Protein AF-A0A7W1JKU3-F1 (afdb_monomer_lite)

pLDDT: mean 85.31, std 20.51, range [23.66, 98.81]

Sequence (416 aa):
MKSLLQHDGRWLAPWDHAAAWPRPGAVATVTSALAQPTRNEGFGFSPPAGGHPLAEPALSAALKQRAEEIAAAFTLIEPALRRLAPHQFDDGFPERAHRELANSLGVDIPAAELESSWSTPLDLGRIHARCVLDTFRNLVGREFDRNLLALVDEGESTEALIRRFGFHAVDITACADGRLGGAVDFILRVPPAVVVWHDSYAGAMFDVEDALHRWEAVELRRWREGRPNDASEPTRYLKIGLYHFSSVDPRHQGCAAHGSDEVRAATALLARLREFGGAVESTHCCGAGVDTLLVGVDTDTDAIRVHVPDAAGGVDVHRFISSATLYEQTASLEREAAKEFIRHAVADCAGVDAADAPTEGMRWLCGYLLKNNIGQVDAVRGWNGGGYADSGHTEQLVVAGDAIDDVQLRNLVFQA

Radius of gyration: 25.58 Å; chains: 1; bounding box: 84×53×69 Å

Foldseek 3Di:
DDDDDDDPDDDDDDDDDDDDDDDDDDDDDDDDDDDDPPDPDDPQDFAPDPFFQLAQVVLLVLVVVLQCVLVVLLVQLVVLLVVLQVCLAPPPSLVVNQCSLCVRRVQHDHSVLSHADPVGTHPSVVVSVSSLVVSVVVLLVVQSPPVSLVSLCPPDDPVRLCLQLLAQAEAEEEALFLLCLCVCVQQQVDRVSRYPYYAYYQLSLDDLVVVLVSQVVQLVCLPPPCPPHHNPRRGFHEYEYEAEAAPVCQQPLGRVSQNSDRLSSQVSRLVSQVVNQVVQPVVDDDPGGHAYWYKYAHSQQSKIWTQAAAPVSDGDPPQTDILVVLLVVRRPPNNVVSLVVLLVVSCVSNVHDSPPPVCRSSSVSNSSRSSSNSNSSSSCCVVPVGTDPDSHAQESEEAEDGDSSSRRDRNDYSYD

Secondary structure (DSSP, 8-state):
------TT--PPP--------------------------------PPPTT--TT--HHHHHHHHHHHHHHHHHHHTHHHHHHHHGGGTTSTTHHHHHHHHHHHHH-----GGGG--BTTB---HHHHHHHHHHHHHHHHHTT-THHHHHHHH--S--HHHHHHHHTEEEEEEEEES-GGGTTIIIIII---TTTEEEEEEEGGG---HHHHHHHHHHHHHHHHHH--SS-TTSS-EEEEEEEEEE-SS-TTTSS-GGGTT-HHHHHHHHHHHHHHHHHHHHHHS-TT---EEEEEEEETTT--EEEE---TTS---TT--EEHHHHHHHHTTS-HHHHHHHHHHHHHHHHTS-TT-GGGHHHHHHHHHHHHHHHHHHHHHHHHHSSS-S--S---SEEE-SS--GGG--TTTEEE-

Structure (mmCIF, N/CA/C/O backbone):
data_AF-A0A7W1JKU3-F1
#
_entry.id   AF-A0A7W1JKU3-F1
#
loop_
_atom_site.group_PDB
_atom_site.id
_atom_site.type_symbol
_atom_site.label_atom_id
_atom_site.label_alt_id
_atom_site.label_comp_id
_atom_site.label_asym_id
_atom_site.label_entity_id
_atom_site.label_seq_id
_atom_site.pdb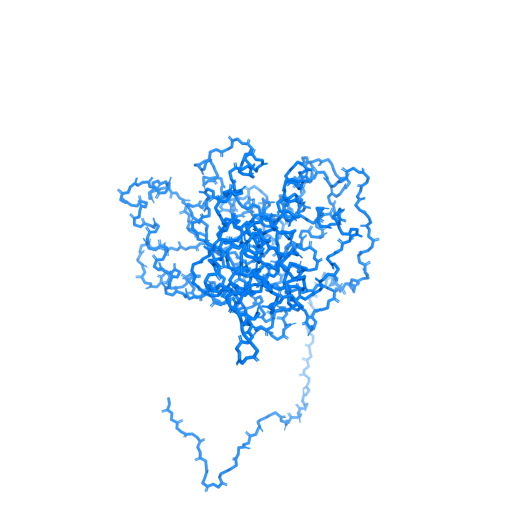x_PDB_ins_code
_atom_site.Cartn_x
_atom_site.Cartn_y
_atom_site.Cartn_z
_atom_site.occupancy
_atom_site.B_iso_or_equiv
_atom_site.auth_seq_id
_atom_site.auth_comp_id
_atom_site.auth_asym_id
_atom_site.auth_atom_id
_atom_site.pdbx_PDB_model_num
ATOM 1 N N . MET A 1 1 ? 27.014 -23.425 16.936 1.00 42.75 1 MET A N 1
ATOM 2 C CA . MET A 1 1 ? 26.944 -23.285 18.408 1.00 42.75 1 MET A CA 1
ATOM 3 C C . MET A 1 1 ? 28.133 -23.978 19.070 1.00 42.75 1 MET A C 1
ATOM 5 O O . MET A 1 1 ? 28.112 -25.187 19.256 1.00 42.75 1 MET A O 1
ATOM 9 N N . LYS A 1 2 ? 29.184 -23.219 19.399 1.00 28.06 2 LYS A N 1
ATOM 10 C CA . LYS A 1 2 ? 30.212 -23.594 20.381 1.00 28.06 2 LYS A CA 1
ATOM 11 C C . LYS A 1 2 ? 30.496 -22.361 21.240 1.00 28.06 2 LYS A C 1
ATOM 13 O O . LYS A 1 2 ? 30.638 -21.263 20.718 1.00 28.06 2 LYS A O 1
ATOM 18 N N . SER A 1 3 ? 30.465 -22.597 22.544 1.00 29.94 3 SER A N 1
ATOM 19 C CA . SER A 1 3 ? 30.505 -21.662 23.666 1.00 29.94 3 SER A CA 1
ATOM 20 C C . SER A 1 3 ? 31.773 -20.799 23.709 1.00 29.94 3 SER A C 1
ATOM 22 O O . SER A 1 3 ? 32.875 -21.336 23.622 1.00 29.94 3 SER A O 1
ATOM 24 N N . LEU A 1 4 ? 31.614 -19.488 23.920 1.00 36.78 4 LEU A N 1
ATOM 25 C CA . LEU A 1 4 ? 32.662 -18.565 24.371 1.00 36.78 4 LEU A CA 1
ATOM 26 C C . LEU A 1 4 ? 32.230 -17.992 25.728 1.00 36.78 4 LEU A C 1
ATOM 28 O O . LEU A 1 4 ? 31.541 -16.981 25.798 1.00 36.78 4 LEU A O 1
ATOM 32 N N . LEU A 1 5 ? 32.615 -18.676 26.803 1.00 30.11 5 LEU A N 1
ATOM 33 C CA . LEU A 1 5 ? 32.480 -18.219 28.187 1.00 30.11 5 LEU A CA 1
ATOM 34 C C . LEU A 1 5 ? 33.830 -18.471 28.868 1.00 30.11 5 LEU A C 1
ATOM 36 O O . LEU A 1 5 ? 34.309 -19.606 28.862 1.00 30.11 5 LEU A O 1
ATOM 40 N N . GLN A 1 6 ? 34.460 -17.423 29.403 1.00 45.59 6 GLN A N 1
ATOM 41 C CA . GLN A 1 6 ? 35.640 -17.542 30.265 1.00 45.59 6 GLN A CA 1
ATOM 42 C C . GLN A 1 6 ? 35.229 -17.540 31.746 1.00 45.59 6 GLN A C 1
ATOM 44 O O . GLN A 1 6 ? 34.143 -17.092 32.115 1.00 45.59 6 GLN A O 1
ATOM 49 N N . HIS A 1 7 ? 36.096 -18.124 32.574 1.00 45.16 7 HIS A N 1
ATOM 50 C CA . HIS A 1 7 ? 35.812 -18.672 33.905 1.00 45.16 7 HIS A CA 1
ATOM 51 C C . HIS A 1 7 ? 35.563 -17.662 35.046 1.00 45.16 7 HIS A C 1
ATOM 53 O O . HIS A 1 7 ? 35.456 -18.080 36.197 1.00 45.16 7 HIS A O 1
ATOM 59 N N . ASP A 1 8 ? 35.424 -16.368 34.769 1.00 51.44 8 ASP A N 1
ATOM 60 C CA . ASP A 1 8 ? 35.259 -15.310 35.779 1.00 51.44 8 ASP A CA 1
ATOM 61 C C . ASP A 1 8 ? 34.068 -14.356 35.532 1.00 51.44 8 ASP A C 1
ATOM 63 O O . ASP A 1 8 ? 33.889 -13.377 36.257 1.00 51.44 8 ASP A O 1
ATOM 67 N N . GLY A 1 9 ? 33.180 -14.678 34.584 1.00 40.03 9 GLY A N 1
ATOM 68 C CA . GLY A 1 9 ? 31.811 -14.142 34.562 1.00 40.03 9 GLY A CA 1
ATOM 69 C C . GLY A 1 9 ? 31.646 -12.665 34.173 1.00 40.03 9 GLY A C 1
ATOM 70 O O . GLY A 1 9 ? 30.654 -12.052 34.570 1.00 40.03 9 GLY A O 1
ATOM 71 N N . ARG A 1 10 ? 32.556 -12.075 33.385 1.00 35.62 10 ARG A N 1
ATOM 72 C CA . ARG A 1 10 ? 32.384 -10.722 32.813 1.00 35.62 10 ARG A CA 1
ATOM 73 C C . ARG A 1 10 ? 32.382 -10.730 31.280 1.00 35.62 10 ARG A C 1
ATOM 75 O O . ARG A 1 10 ? 33.205 -11.390 30.655 1.00 35.62 10 ARG A O 1
ATOM 82 N N . TRP A 1 11 ? 31.464 -9.965 30.684 1.00 31.09 11 TRP A N 1
ATOM 83 C CA . TRP A 1 11 ? 31.343 -9.750 29.236 1.00 31.09 11 TRP A CA 1
ATOM 84 C C . TRP A 1 11 ? 32.224 -8.570 28.787 1.00 31.09 11 TRP A C 1
ATOM 86 O O . TRP A 1 11 ? 32.162 -7.501 29.392 1.00 31.09 11 TRP A O 1
ATOM 96 N N . LEU A 1 12 ? 33.022 -8.744 27.726 1.00 30.25 12 LEU A N 1
ATOM 97 C CA . LEU A 1 12 ? 33.778 -7.667 27.067 1.00 30.25 12 LEU A CA 1
ATOM 98 C C . LEU A 1 12 ? 32.982 -7.128 25.870 1.00 30.25 12 LEU A C 1
ATOM 100 O O . LEU A 1 12 ? 32.670 -7.875 24.944 1.00 30.25 12 LEU A O 1
ATOM 104 N N . ALA A 1 13 ? 32.680 -5.829 25.886 1.00 33.25 13 ALA A N 1
ATOM 105 C CA . ALA A 1 13 ? 32.219 -5.090 24.714 1.00 33.25 13 ALA A CA 1
ATOM 106 C C . ALA A 1 13 ? 33.418 -4.828 23.777 1.00 33.25 13 ALA A C 1
ATOM 108 O O . ALA A 1 13 ? 34.464 -4.394 24.265 1.00 33.25 13 ALA A O 1
ATOM 109 N N . PRO A 1 14 ? 33.321 -5.091 22.460 1.00 29.03 14 PRO A N 1
ATOM 110 C CA . PRO A 1 14 ? 34.328 -4.626 21.511 1.00 29.03 14 PRO A CA 1
ATOM 111 C C . PRO A 1 14 ? 34.085 -3.135 21.195 1.00 29.03 14 PRO A C 1
ATOM 113 O O . PRO A 1 14 ? 33.118 -2.572 21.685 1.00 29.03 14 PRO A O 1
ATOM 116 N N . TRP A 1 15 ? 34.913 -2.511 20.356 1.00 28.97 15 TRP A N 1
ATOM 117 C CA . TRP A 1 15 ? 34.848 -1.099 19.919 1.00 28.97 15 TRP A CA 1
ATOM 118 C C . TRP A 1 15 ? 35.501 -0.070 20.855 1.00 28.97 15 TRP A C 1
ATOM 120 O O . TRP A 1 15 ? 34.863 0.867 21.312 1.00 28.97 15 TRP A O 1
ATOM 130 N N . ASP A 1 16 ? 36.815 -0.188 21.044 1.00 28.22 16 ASP A N 1
ATOM 131 C CA . ASP A 1 16 ? 37.653 0.995 21.260 1.00 28.22 16 ASP A CA 1
ATOM 132 C C . ASP A 1 16 ? 39.101 0.674 20.886 1.00 28.22 16 ASP A C 1
ATOM 134 O O . ASP A 1 16 ? 39.830 0.138 21.704 1.00 28.22 16 ASP A O 1
ATOM 138 N N . HIS A 1 17 ? 39.517 0.951 19.645 1.00 29.53 17 HIS A N 1
ATOM 139 C CA . HIS A 1 17 ? 40.928 1.193 19.317 1.00 29.53 17 HIS A CA 1
ATOM 140 C C . HIS A 1 17 ? 41.047 1.996 18.018 1.00 29.53 17 HIS A C 1
ATOM 142 O O . HIS A 1 17 ? 40.969 1.473 16.907 1.00 29.53 17 HIS A O 1
ATOM 148 N N . ALA A 1 18 ? 41.286 3.293 18.193 1.00 31.53 18 ALA A N 1
ATOM 149 C CA . ALA A 1 18 ? 41.861 4.163 17.186 1.00 31.53 18 ALA A CA 1
ATOM 150 C C . ALA A 1 18 ? 43.312 3.744 16.890 1.00 31.53 18 ALA A C 1
ATOM 152 O O . ALA A 1 18 ? 44.133 3.651 17.802 1.00 31.53 18 ALA A O 1
ATOM 153 N N . ALA A 1 19 ? 43.645 3.560 15.613 1.00 26.98 19 ALA A N 1
ATOM 154 C CA . ALA A 1 19 ? 45.024 3.561 15.139 1.00 26.98 19 ALA A CA 1
ATOM 155 C C . ALA A 1 19 ? 45.075 4.069 13.692 1.00 26.98 19 ALA A C 1
ATOM 157 O O . ALA A 1 19 ? 44.620 3.414 12.758 1.00 26.98 19 ALA A O 1
ATOM 158 N N . ALA A 1 20 ? 45.628 5.268 13.528 1.00 28.94 20 ALA A N 1
ATOM 159 C CA . ALA A 1 20 ? 45.984 5.849 12.244 1.00 28.94 20 ALA A CA 1
ATOM 160 C C . ALA A 1 20 ? 47.292 5.232 11.733 1.00 28.94 20 ALA A C 1
ATOM 162 O O . ALA A 1 20 ? 48.241 5.150 12.507 1.00 28.94 20 ALA A O 1
ATOM 163 N N . TRP A 1 21 ? 47.379 4.917 10.436 1.00 26.80 21 TRP A N 1
ATOM 164 C CA . TRP A 1 21 ? 48.639 4.779 9.688 1.00 26.80 21 TRP A CA 1
ATOM 165 C C . TRP A 1 21 ? 48.499 5.320 8.249 1.00 26.80 21 TRP A C 1
ATOM 167 O O . TRP A 1 21 ? 47.379 5.383 7.743 1.00 26.80 21 TRP A O 1
ATOM 177 N N . PRO A 1 22 ? 49.597 5.758 7.592 1.00 28.97 22 PRO A N 1
ATOM 178 C CA . PRO A 1 22 ? 49.518 6.697 6.470 1.00 28.97 22 PRO A CA 1
ATOM 179 C C . PRO A 1 22 ? 50.041 6.168 5.109 1.00 28.97 22 PRO A C 1
ATOM 181 O O . PRO A 1 22 ? 50.844 5.238 5.069 1.00 28.97 22 PRO A O 1
ATOM 184 N N . ARG A 1 23 ? 49.729 6.950 4.047 1.00 25.47 23 ARG A N 1
ATOM 185 C CA . ARG A 1 23 ? 50.362 7.065 2.690 1.00 25.47 23 ARG A CA 1
ATOM 186 C C . ARG A 1 23 ? 49.927 6.032 1.621 1.00 25.47 23 ARG A C 1
ATOM 188 O O . ARG A 1 23 ? 49.478 4.964 2.008 1.00 25.47 23 ARG A O 1
ATOM 195 N N . PRO A 1 24 ? 50.224 6.211 0.305 1.00 28.59 24 PRO A N 1
ATOM 196 C CA . PRO A 1 24 ? 50.387 7.401 -0.569 1.00 28.59 24 PRO A CA 1
ATOM 197 C C . PRO A 1 24 ? 49.680 7.269 -1.958 1.00 28.59 24 PRO A C 1
ATOM 199 O O . PRO A 1 24 ? 49.283 6.185 -2.359 1.00 28.59 24 PRO A O 1
ATOM 202 N N . GLY A 1 25 ? 49.698 8.342 -2.767 1.00 23.67 25 GLY A N 1
ATOM 203 C CA . GLY A 1 25 ? 49.895 8.240 -4.230 1.00 23.67 25 GLY A CA 1
ATOM 204 C C . GLY A 1 25 ? 48.651 8.265 -5.129 1.00 23.67 25 GLY A C 1
ATOM 205 O O . GLY A 1 25 ? 47.794 7.398 -5.064 1.00 23.67 25 GLY A O 1
ATOM 206 N N . ALA A 1 26 ? 48.597 9.268 -6.004 1.00 24.72 26 ALA A N 1
ATOM 207 C CA . ALA A 1 26 ? 47.492 9.592 -6.898 1.00 24.72 26 ALA A CA 1
ATOM 208 C C . ALA A 1 26 ? 47.417 8.714 -8.162 1.00 24.72 26 ALA A C 1
ATOM 210 O O . ALA A 1 26 ? 48.443 8.420 -8.771 1.00 24.72 26 ALA A O 1
ATOM 211 N N . VAL A 1 27 ? 46.193 8.447 -8.632 1.00 26.09 27 VAL A N 1
ATOM 212 C CA . VAL A 1 27 ? 45.880 8.246 -10.057 1.00 26.09 27 VAL A CA 1
ATOM 213 C C . VAL A 1 27 ? 44.634 9.077 -10.365 1.00 26.09 27 VAL A C 1
ATOM 215 O O . VAL A 1 27 ? 43.601 8.943 -9.713 1.00 26.09 27 VAL A O 1
ATOM 218 N N . ALA A 1 28 ? 44.780 10.013 -11.300 1.00 25.34 28 ALA A N 1
ATOM 219 C CA . ALA A 1 28 ? 43.752 10.959 -11.700 1.00 25.34 28 ALA A CA 1
ATOM 220 C C . ALA A 1 28 ? 42.663 10.258 -12.525 1.00 25.34 28 ALA A C 1
ATOM 222 O O . ALA A 1 28 ? 42.965 9.649 -13.550 1.00 25.34 28 ALA A O 1
ATOM 223 N N . THR A 1 29 ? 41.406 10.408 -12.109 1.00 25.47 29 THR A N 1
ATOM 224 C CA . THR A 1 29 ? 40.233 10.041 -12.912 1.00 25.47 29 THR A CA 1
ATOM 225 C C . THR A 1 29 ? 39.361 11.278 -13.065 1.00 25.47 29 THR A C 1
ATOM 227 O O . THR A 1 29 ? 39.137 12.018 -12.109 1.00 25.47 29 THR A O 1
ATOM 230 N N . VAL A 1 30 ? 38.954 11.529 -14.304 1.00 25.42 30 VAL A N 1
ATOM 231 C CA . VAL A 1 30 ? 38.232 12.712 -14.771 1.00 25.42 30 VAL A CA 1
ATOM 232 C C . VAL A 1 30 ? 36.924 12.873 -13.991 1.00 25.42 30 VAL A C 1
ATOM 234 O O . VAL A 1 30 ? 36.041 12.024 -14.043 1.00 25.42 30 VAL A O 1
ATOM 237 N N . THR A 1 31 ? 36.829 13.968 -13.239 1.00 23.66 31 THR A N 1
ATOM 238 C CA . THR A 1 31 ? 35.675 14.370 -12.433 1.00 23.66 31 THR A CA 1
ATOM 239 C C . THR A 1 31 ? 34.524 14.824 -13.330 1.00 23.66 31 THR A C 1
ATOM 241 O O . THR A 1 31 ? 34.587 15.914 -13.898 1.00 23.66 31 THR A O 1
ATOM 244 N N . SER A 1 32 ? 33.456 14.028 -13.414 1.00 26.28 32 SER A N 1
ATOM 245 C CA . SER A 1 32 ? 32.106 14.580 -13.577 1.00 26.28 32 SER A CA 1
ATOM 246 C C . SER A 1 32 ? 31.657 15.077 -12.202 1.00 26.28 32 SER A C 1
ATOM 248 O O . SER A 1 32 ? 31.877 14.399 -11.197 1.00 26.28 32 SER A O 1
ATOM 250 N N . ALA A 1 33 ? 31.144 16.302 -12.133 1.00 24.23 33 ALA A N 1
ATOM 251 C CA . ALA A 1 33 ? 30.838 16.979 -10.882 1.00 24.23 33 ALA A CA 1
ATOM 252 C C . ALA A 1 33 ? 29.818 16.179 -10.053 1.00 24.23 33 ALA A C 1
ATOM 254 O O . ALA A 1 33 ? 28.675 15.991 -10.460 1.00 24.23 33 ALA A O 1
ATOM 255 N N . LEU A 1 34 ? 30.247 15.737 -8.870 1.00 28.38 34 LEU A N 1
ATOM 256 C CA . LEU A 1 34 ? 29.374 15.253 -7.808 1.00 28.38 34 LEU A CA 1
ATOM 257 C C . LEU A 1 34 ? 28.451 16.404 -7.396 1.00 28.38 34 LEU A C 1
ATOM 259 O O . LEU A 1 34 ? 28.881 17.332 -6.706 1.00 28.38 34 LEU A O 1
ATOM 263 N N . ALA A 1 35 ? 27.191 16.352 -7.820 1.00 28.11 35 ALA A N 1
ATOM 264 C CA . ALA A 1 35 ? 26.144 17.138 -7.193 1.00 28.11 35 ALA A CA 1
ATOM 265 C C . ALA A 1 35 ? 26.016 16.653 -5.741 1.00 28.11 35 ALA A C 1
ATOM 267 O O . ALA A 1 35 ? 25.649 15.510 -5.477 1.00 28.11 35 ALA A O 1
ATOM 268 N N . GLN A 1 36 ? 26.400 17.509 -4.795 1.00 27.91 36 GLN A N 1
ATOM 269 C CA . GLN A 1 36 ? 26.110 17.305 -3.380 1.00 27.91 36 GLN A CA 1
ATOM 270 C C . GLN A 1 36 ? 24.588 17.218 -3.186 1.00 27.91 36 GLN A C 1
ATOM 272 O O . GLN A 1 36 ? 23.863 17.941 -3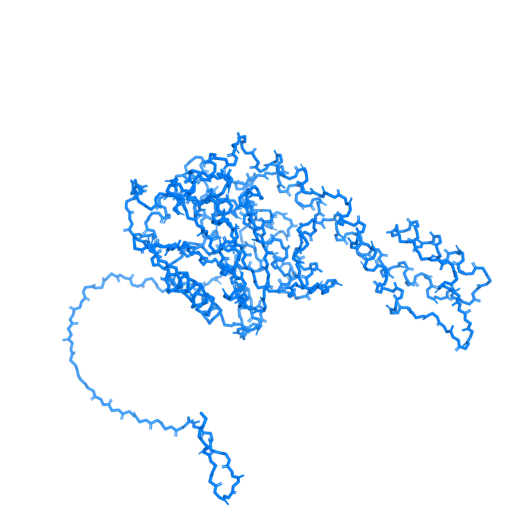.873 1.00 27.91 36 GLN A O 1
ATOM 277 N N . PRO A 1 37 ? 24.088 16.401 -2.240 1.00 30.89 37 PRO A N 1
ATOM 278 C CA . PRO A 1 37 ? 22.678 16.416 -1.891 1.00 30.89 37 PRO A CA 1
ATOM 279 C C . PRO A 1 37 ? 22.372 17.789 -1.296 1.00 30.89 37 PRO A C 1
ATOM 281 O O . PRO A 1 37 ? 22.835 18.138 -0.205 1.00 30.89 37 PRO A O 1
ATOM 284 N N . THR A 1 38 ? 21.641 18.607 -2.046 1.00 29.25 38 THR A N 1
ATOM 285 C CA . THR A 1 38 ? 21.071 19.840 -1.523 1.00 29.25 38 THR A CA 1
ATOM 286 C C . THR A 1 38 ? 20.198 19.463 -0.336 1.00 29.25 38 THR A C 1
ATOM 288 O O . THR A 1 38 ? 19.316 18.612 -0.448 1.00 29.25 38 THR A O 1
ATOM 291 N N . ARG A 1 39 ? 20.470 20.068 0.823 1.00 30.42 39 ARG A N 1
ATOM 292 C CA . ARG A 1 39 ? 19.536 20.064 1.950 1.00 30.42 39 ARG A CA 1
ATOM 293 C C . ARG A 1 39 ? 18.169 20.484 1.403 1.00 30.42 39 ARG A C 1
ATOM 295 O O . ARG A 1 39 ? 18.080 21.560 0.822 1.00 30.42 39 ARG A O 1
ATOM 302 N N . ASN A 1 40 ? 17.156 19.633 1.565 1.00 38.56 40 ASN A N 1
ATOM 303 C CA . ASN A 1 40 ? 15.761 19.989 1.320 1.00 38.56 40 ASN A CA 1
ATOM 304 C C . ASN A 1 40 ? 15.408 21.154 2.249 1.00 38.56 40 ASN A C 1
ATOM 306 O O . ASN A 1 40 ? 15.138 20.954 3.433 1.00 38.56 40 ASN A O 1
ATOM 310 N N . GLU A 1 41 ? 15.471 22.378 1.733 1.00 30.88 41 GLU A N 1
ATOM 311 C CA . GLU A 1 41 ? 14.735 23.484 2.329 1.00 30.88 41 GLU A CA 1
ATOM 312 C C . GLU A 1 41 ? 13.243 23.182 2.147 1.00 30.88 41 GLU A C 1
ATOM 314 O O . GLU A 1 41 ? 12.837 22.676 1.103 1.00 30.88 41 GLU A O 1
ATOM 319 N N . GLY A 1 42 ? 12.454 23.388 3.204 1.00 33.03 42 GLY A N 1
ATOM 320 C CA . GLY A 1 42 ? 11.080 22.899 3.311 1.00 33.03 42 GLY A CA 1
ATOM 321 C C . GLY A 1 42 ? 10.237 23.149 2.058 1.00 33.03 42 GLY A C 1
ATOM 322 O O . GLY A 1 42 ? 10.133 24.278 1.580 1.00 33.03 42 GLY A O 1
ATOM 323 N N . PHE A 1 43 ? 9.621 22.076 1.556 1.00 39.91 43 PHE A N 1
ATOM 324 C CA . PHE A 1 43 ? 8.721 22.076 0.406 1.00 39.91 43 PHE A CA 1
ATOM 325 C C . PHE A 1 43 ? 7.465 22.908 0.692 1.00 39.91 43 PHE A C 1
ATOM 327 O O . PHE A 1 43 ? 6.446 22.403 1.152 1.00 39.91 43 PHE A O 1
ATOM 334 N N . GLY A 1 44 ? 7.548 24.206 0.414 1.00 41.16 44 GLY A N 1
ATOM 335 C CA . GLY A 1 44 ? 6.435 25.146 0.457 1.00 41.16 44 GLY A CA 1
ATOM 336 C C . GLY A 1 44 ? 6.095 25.654 -0.939 1.00 41.16 44 GLY A C 1
ATOM 337 O O . GLY A 1 44 ? 6.309 26.826 -1.226 1.00 41.16 44 GLY A O 1
ATOM 338 N N . PHE A 1 45 ? 5.574 24.788 -1.810 1.00 51.75 45 PHE A N 1
ATOM 339 C CA . PHE A 1 45 ? 4.946 25.216 -3.062 1.00 51.75 45 PHE A CA 1
ATOM 340 C C . PHE A 1 45 ? 3.510 24.702 -3.115 1.00 51.75 45 PHE A C 1
ATOM 342 O O . PHE A 1 45 ? 3.268 23.492 -3.171 1.00 51.75 45 PHE A O 1
ATOM 349 N N . SER A 1 46 ? 2.563 25.645 -3.092 1.00 53.91 46 SER A N 1
ATOM 350 C CA . SER A 1 46 ? 1.147 25.385 -3.345 1.00 53.91 46 SER A CA 1
ATOM 351 C C . SER A 1 46 ? 0.972 24.658 -4.683 1.00 53.91 46 SER A C 1
ATOM 353 O O . SER A 1 46 ? 1.740 24.927 -5.614 1.00 53.91 46 SER A O 1
ATOM 355 N N . PRO A 1 47 ? -0.016 23.753 -4.807 1.00 60.88 47 PRO A N 1
ATOM 356 C CA . PRO A 1 47 ? -0.283 23.071 -6.068 1.00 60.88 47 PRO A CA 1
ATOM 357 C C . PRO A 1 47 ? -0.493 24.090 -7.204 1.00 60.88 47 PRO A C 1
ATOM 359 O O . PRO A 1 47 ? -0.999 25.192 -6.948 1.00 60.88 47 PRO A O 1
ATOM 362 N N . PRO A 1 48 ? -0.091 23.761 -8.448 1.00 65.19 48 PRO A N 1
ATOM 363 C CA . PRO A 1 48 ? -0.313 24.639 -9.591 1.00 65.19 48 PRO A CA 1
ATOM 364 C C . PRO A 1 48 ? -1.802 24.986 -9.707 1.00 65.19 48 PRO A C 1
ATOM 366 O O . PRO A 1 48 ? -2.673 24.188 -9.354 1.00 65.19 48 PRO A O 1
ATOM 369 N N . ALA A 1 49 ? -2.109 26.200 -10.168 1.00 64.44 49 ALA A N 1
ATOM 370 C CA . ALA A 1 49 ? -3.488 26.653 -10.319 1.00 64.44 49 ALA A CA 1
ATOM 371 C C . ALA A 1 49 ? -4.225 25.745 -11.324 1.00 64.44 49 ALA A C 1
ATOM 373 O O . ALA A 1 49 ? -4.009 25.860 -12.526 1.00 64.44 49 ALA A O 1
ATOM 374 N N . GLY A 1 50 ? -5.065 24.835 -10.818 1.00 74.06 50 GLY A N 1
ATOM 375 C CA . GLY A 1 50 ? -5.751 23.806 -11.611 1.00 74.06 50 GLY A CA 1
ATOM 376 C C . GLY A 1 50 ? -5.350 22.353 -11.310 1.00 74.06 50 GLY A C 1
ATOM 377 O O . GLY A 1 50 ? -5.986 21.457 -11.855 1.00 74.06 50 GLY A O 1
ATOM 378 N N . GLY A 1 51 ? -4.374 22.116 -10.423 1.00 88.12 51 GLY A N 1
ATOM 379 C CA . GLY A 1 51 ? -3.851 20.780 -10.099 1.00 88.12 51 GLY A CA 1
ATOM 380 C C . GLY A 1 51 ? -2.778 20.302 -11.083 1.00 88.12 51 GLY A C 1
ATOM 381 O O . GLY A 1 51 ? -2.572 20.900 -12.141 1.00 88.12 51 GLY A O 1
ATOM 382 N N . HIS A 1 52 ? -2.042 19.251 -10.720 1.00 94.81 52 HIS A N 1
ATOM 383 C CA . HIS A 1 52 ? -1.014 18.672 -11.587 1.00 94.81 52 HIS A CA 1
ATOM 384 C C . HIS A 1 52 ? -1.639 18.057 -12.867 1.00 94.81 52 HIS A C 1
ATOM 386 O O . HIS A 1 52 ? -2.666 17.386 -12.776 1.00 94.81 52 HIS A O 1
ATOM 392 N N . PRO A 1 53 ? -1.031 18.183 -14.067 1.00 94.81 53 PRO A N 1
ATOM 393 C CA . PRO A 1 53 ? -1.594 17.666 -15.334 1.00 94.81 53 PRO A CA 1
ATOM 394 C C . PRO A 1 53 ? -1.822 16.139 -15.370 1.00 94.81 53 PRO A C 1
ATOM 396 O O . PRO A 1 53 ? -2.652 15.628 -16.129 1.00 94.81 53 PRO A O 1
ATOM 399 N N . LEU A 1 54 ? -1.068 15.397 -14.554 1.00 94.31 54 LEU A N 1
ATOM 400 C CA . LEU A 1 54 ? -1.215 13.946 -14.355 1.00 94.31 54 LEU A CA 1
ATOM 401 C C . LEU A 1 54 ? -2.187 13.567 -13.224 1.00 94.31 54 LEU A C 1
ATOM 403 O O . LEU A 1 54 ? -2.405 12.379 -13.001 1.00 94.31 54 LEU A O 1
ATOM 407 N N . ALA A 1 55 ? -2.743 14.538 -12.496 1.00 92.31 55 ALA A N 1
ATOM 408 C CA . ALA A 1 55 ? -3.727 14.259 -11.461 1.00 92.31 55 ALA A CA 1
ATOM 409 C C . ALA A 1 55 ? -5.039 13.749 -12.074 1.00 92.31 55 ALA A C 1
ATOM 411 O O . ALA A 1 55 ? -5.389 14.072 -13.210 1.00 92.31 55 ALA A O 1
ATOM 412 N N . GLU A 1 56 ? -5.774 12.970 -11.282 1.00 90.00 56 GLU A N 1
ATOM 413 C CA . GLU A 1 56 ? -7.098 12.445 -11.623 1.00 90.00 56 GLU A CA 1
ATOM 414 C C . GLU A 1 56 ? -8.121 12.991 -10.620 1.00 90.00 56 GLU A C 1
ATOM 416 O O . GLU A 1 56 ? -8.379 12.346 -9.600 1.00 90.00 56 GLU A O 1
ATOM 421 N N . PRO A 1 57 ? -8.705 14.185 -10.845 1.00 88.31 57 PRO A N 1
ATOM 422 C CA . PRO A 1 57 ? -9.526 14.851 -9.834 1.00 88.31 57 PRO A CA 1
ATOM 423 C C . PRO A 1 57 ? -10.733 14.027 -9.375 1.00 88.31 57 PRO A C 1
ATOM 425 O O . PRO A 1 57 ? -11.070 14.049 -8.195 1.00 88.31 57 PRO A O 1
ATOM 428 N N . ALA A 1 58 ? -11.364 13.278 -10.285 1.00 88.38 58 ALA A N 1
ATOM 429 C CA . ALA A 1 58 ? -12.506 12.424 -9.959 1.00 88.38 58 ALA A CA 1
ATOM 430 C C . ALA A 1 58 ? -12.108 11.257 -9.041 1.00 88.38 58 ALA A C 1
ATOM 432 O O . ALA A 1 58 ? -12.772 11.015 -8.034 1.00 88.38 58 ALA A O 1
ATOM 433 N N . LEU A 1 59 ? -10.994 10.585 -9.348 1.00 88.00 59 LEU A N 1
ATOM 434 C CA . LEU A 1 59 ? -10.451 9.513 -8.515 1.00 88.00 59 LEU A CA 1
ATOM 435 C C . LEU A 1 59 ? -10.014 10.050 -7.148 1.00 88.00 59 LEU A C 1
ATOM 437 O O . LEU A 1 59 ? -10.387 9.494 -6.119 1.00 88.00 59 LEU A O 1
ATOM 441 N N . SER A 1 60 ? -9.287 11.170 -7.123 1.00 89.56 60 SER A N 1
ATOM 442 C CA . SER A 1 60 ? -8.865 11.814 -5.877 1.00 89.56 60 SER A CA 1
ATOM 443 C C . SER A 1 60 ? -10.065 12.254 -5.027 1.00 89.56 60 SER A C 1
ATOM 445 O O . SER A 1 60 ? -10.043 12.089 -3.812 1.00 89.56 60 SER A O 1
ATOM 447 N N . ALA A 1 61 ? -11.142 12.765 -5.628 1.00 90.06 61 ALA A N 1
ATOM 448 C CA . ALA A 1 61 ? -12.362 13.103 -4.896 1.00 90.06 61 ALA A CA 1
ATOM 449 C C . ALA A 1 61 ? -13.053 11.861 -4.305 1.00 90.06 61 ALA A C 1
ATOM 451 O O . ALA A 1 61 ? -13.453 11.891 -3.142 1.00 90.06 61 ALA A O 1
ATOM 452 N N . ALA A 1 62 ? -13.145 10.765 -5.064 1.00 89.25 62 ALA A N 1
ATOM 453 C CA . ALA A 1 62 ? -13.726 9.509 -4.588 1.00 89.25 62 ALA A CA 1
ATOM 454 C C . ALA A 1 62 ? -12.916 8.898 -3.429 1.00 89.25 62 ALA A C 1
ATOM 456 O O . ALA A 1 62 ? -13.486 8.501 -2.413 1.00 89.25 62 ALA A O 1
ATOM 457 N N . LEU A 1 63 ? -11.583 8.883 -3.544 1.00 89.56 63 LEU A N 1
ATOM 458 C CA . LEU A 1 63 ? -10.680 8.425 -2.483 1.00 89.56 63 LEU A CA 1
ATOM 459 C C . LEU A 1 63 ? -10.784 9.298 -1.226 1.00 89.56 63 LEU A C 1
ATOM 461 O O . LEU A 1 63 ? -10.826 8.767 -0.116 1.00 89.56 63 LEU A O 1
ATOM 465 N N . LYS A 1 64 ? -10.886 10.625 -1.387 1.00 91.38 64 LYS A N 1
ATOM 466 C CA . LYS A 1 64 ? -11.105 11.549 -0.266 1.00 91.38 64 LYS A CA 1
ATOM 467 C C . LYS A 1 64 ? -12.414 11.248 0.455 1.00 91.38 64 LYS A C 1
ATOM 469 O O . LYS A 1 64 ? -12.417 11.124 1.675 1.00 91.38 64 LYS A O 1
ATOM 474 N N . GLN A 1 65 ? -13.503 11.104 -0.297 1.00 90.69 65 GLN A N 1
ATOM 475 C CA . GLN A 1 65 ? -14.812 10.793 0.267 1.00 90.69 65 GLN A CA 1
ATOM 476 C C . GLN A 1 65 ? -14.773 9.473 1.049 1.00 90.69 65 GLN A C 1
ATOM 478 O O . GLN A 1 65 ? -15.226 9.432 2.189 1.00 90.69 65 GLN A O 1
ATOM 483 N N . ARG A 1 66 ? -14.165 8.416 0.488 1.00 89.56 66 ARG A N 1
ATOM 484 C CA . ARG A 1 66 ? -13.970 7.135 1.191 1.00 89.56 66 ARG A CA 1
ATOM 485 C C . ARG A 1 66 ? -13.200 7.323 2.501 1.00 89.56 66 ARG A C 1
ATOM 487 O O . ARG A 1 66 ? -13.631 6.822 3.536 1.00 89.56 66 ARG A O 1
ATOM 494 N N . ALA A 1 67 ? -12.086 8.057 2.471 1.00 90.38 67 ALA A N 1
ATOM 495 C CA . ALA A 1 67 ? -11.273 8.320 3.656 1.00 90.38 67 ALA A CA 1
ATOM 496 C C . ALA A 1 67 ? -12.053 9.082 4.742 1.00 90.38 67 ALA A C 1
ATOM 498 O O . ALA A 1 67 ? -12.010 8.701 5.912 1.00 90.38 67 ALA A O 1
ATOM 499 N N . GLU A 1 68 ? -12.800 10.120 4.360 1.00 91.62 68 GLU A N 1
ATOM 500 C CA . GLU A 1 68 ? -13.638 10.906 5.271 1.00 91.62 68 GLU A CA 1
ATOM 501 C C . GLU A 1 68 ? -14.778 10.071 5.866 1.00 91.62 68 GLU A C 1
ATOM 503 O O . GLU A 1 68 ? -15.038 10.166 7.063 1.00 91.62 68 GLU A O 1
ATOM 508 N N . GLU A 1 69 ? -15.427 9.217 5.071 1.00 91.12 69 GLU A N 1
ATOM 509 C CA . GLU A 1 69 ? -16.492 8.325 5.542 1.00 91.12 69 GLU A CA 1
ATOM 510 C C . GLU A 1 69 ? -15.981 7.288 6.550 1.00 91.12 69 GLU A C 1
ATOM 512 O O . GLU A 1 69 ? -16.614 7.073 7.589 1.00 91.12 69 GLU A O 1
ATOM 517 N N . ILE A 1 70 ? -14.831 6.664 6.270 1.00 91.19 70 ILE A N 1
ATOM 518 C CA . ILE A 1 70 ? -14.192 5.711 7.185 1.00 91.19 70 ILE A CA 1
ATOM 519 C C . ILE A 1 70 ? -13.790 6.428 8.476 1.00 91.19 70 ILE A C 1
ATOM 521 O O . ILE A 1 70 ? -14.173 5.988 9.560 1.00 91.19 70 ILE A O 1
ATOM 525 N N . ALA A 1 71 ? -13.071 7.552 8.384 1.00 90.94 71 ALA A N 1
ATOM 526 C CA . ALA A 1 71 ? -12.631 8.304 9.556 1.00 90.94 71 ALA A CA 1
ATOM 527 C C . ALA A 1 71 ? -13.825 8.770 10.406 1.00 90.94 71 ALA A C 1
ATOM 529 O O . ALA A 1 71 ? -13.837 8.570 11.624 1.00 90.94 71 ALA A O 1
ATOM 530 N N . ALA A 1 72 ? -14.870 9.312 9.771 1.00 92.31 72 ALA A N 1
ATOM 531 C CA . ALA A 1 72 ? -16.087 9.746 10.447 1.00 92.31 72 ALA A CA 1
ATOM 532 C C . ALA A 1 72 ? -16.710 8.616 11.279 1.00 92.31 72 ALA A C 1
ATOM 534 O O . ALA A 1 72 ? -17.069 8.848 12.434 1.00 92.31 72 ALA A O 1
ATOM 535 N N . ALA A 1 73 ? -16.773 7.391 10.746 1.00 92.81 73 ALA A N 1
ATOM 536 C CA . ALA A 1 73 ? -17.348 6.246 11.450 1.00 92.81 73 ALA A CA 1
ATOM 537 C C . ALA A 1 73 ? -16.651 5.956 12.796 1.00 92.81 73 ALA A C 1
ATOM 539 O O . ALA A 1 73 ? -17.329 5.709 13.794 1.00 92.81 73 ALA A O 1
ATOM 540 N N . PHE A 1 74 ? -15.317 6.051 12.859 1.00 93.62 74 PHE A N 1
ATOM 541 C CA . PHE A 1 74 ? -14.570 5.845 14.108 1.00 93.62 74 PHE A CA 1
ATOM 542 C C . PHE A 1 74 ? -14.680 7.037 15.069 1.00 93.62 74 PHE A C 1
ATOM 544 O O . PHE A 1 74 ? -14.841 6.837 16.274 1.00 93.62 74 PHE A O 1
ATOM 551 N N . THR A 1 75 ? -14.689 8.277 14.564 1.00 93.62 75 THR A N 1
ATOM 552 C CA . THR A 1 75 ? -14.779 9.483 15.420 1.00 93.62 75 THR A CA 1
ATOM 553 C C . THR A 1 75 ? -16.078 9.581 16.228 1.00 93.62 75 THR A C 1
ATOM 555 O O . THR A 1 75 ? -16.125 10.283 17.238 1.00 93.62 75 THR A O 1
ATOM 558 N N . LEU A 1 76 ? -17.134 8.868 15.822 1.00 94.88 76 LEU A N 1
ATOM 559 C CA . LEU A 1 76 ? -18.416 8.845 16.529 1.00 94.88 76 LEU A CA 1
ATOM 560 C C . LEU A 1 76 ? -18.398 7.975 17.798 1.00 94.88 76 LEU A C 1
ATOM 562 O O . LEU A 1 76 ? -19.237 8.184 18.682 1.00 94.88 76 LEU A O 1
ATOM 566 N N . ILE A 1 77 ? -17.451 7.035 17.917 1.00 96.00 77 ILE A N 1
ATOM 567 C CA . ILE A 1 77 ? -17.425 6.030 18.990 1.00 96.00 77 ILE A CA 1
ATOM 568 C C . ILE A 1 77 ? -17.218 6.690 20.357 1.00 96.00 77 ILE A C 1
ATOM 570 O O . ILE A 1 77 ? -18.042 6.524 21.258 1.00 96.00 77 ILE A O 1
ATOM 574 N N . GLU A 1 78 ? -16.148 7.469 20.525 1.00 95.31 78 GLU A N 1
ATOM 575 C CA . GLU A 1 78 ? -15.831 8.086 21.818 1.00 95.31 78 GLU A CA 1
ATOM 576 C C . GLU A 1 78 ? -16.949 9.029 22.315 1.00 95.31 78 GLU A C 1
ATOM 578 O O . GLU A 1 78 ? -17.373 8.882 23.468 1.00 95.31 78 GLU A O 1
ATOM 583 N N . PRO A 1 79 ? -17.495 9.955 21.499 1.00 95.81 79 PRO A N 1
ATOM 584 C CA . PRO A 1 79 ? -18.626 10.783 21.906 1.00 95.81 79 PRO A CA 1
ATOM 585 C C . PRO A 1 79 ? -19.849 9.977 22.349 1.00 95.81 79 PRO A C 1
ATOM 587 O O . PRO A 1 79 ? -20.493 10.358 23.328 1.00 95.81 79 PRO A O 1
ATOM 590 N N . ALA A 1 80 ? -20.174 8.876 21.661 1.00 95.50 80 ALA A N 1
ATOM 591 C CA . ALA A 1 80 ? -21.291 8.014 22.041 1.00 95.50 80 ALA A CA 1
ATOM 592 C C . ALA A 1 80 ? -21.064 7.389 23.427 1.00 95.50 80 ALA A C 1
ATOM 594 O O . ALA A 1 80 ? -21.924 7.488 24.303 1.00 95.50 80 ALA A O 1
ATOM 595 N N . LEU A 1 81 ? -19.876 6.837 23.683 1.00 95.56 81 LEU A N 1
ATOM 596 C CA . LEU A 1 81 ? -19.560 6.223 24.978 1.00 95.56 81 LEU A CA 1
ATOM 597 C C . LEU A 1 81 ? -19.479 7.247 26.115 1.00 95.56 81 LEU A C 1
ATOM 599 O O . LEU A 1 81 ? -19.964 6.981 27.216 1.00 95.56 81 LEU A O 1
ATOM 603 N N . ARG A 1 82 ? -18.939 8.445 25.855 1.00 95.19 82 ARG A N 1
ATOM 604 C CA . ARG A 1 82 ? -18.912 9.547 26.832 1.00 95.19 82 ARG A CA 1
ATOM 605 C C . ARG A 1 82 ? -20.313 10.009 27.227 1.00 95.19 82 ARG A C 1
ATOM 607 O O . ARG A 1 82 ? -20.508 10.378 28.382 1.00 95.19 82 ARG A O 1
ATOM 614 N N . ARG A 1 83 ? -21.281 9.984 26.303 1.00 93.69 83 ARG A N 1
ATOM 615 C CA . ARG A 1 83 ? -22.689 10.262 26.626 1.00 93.69 83 ARG A CA 1
ATOM 616 C C . ARG A 1 83 ? -23.306 9.159 27.478 1.00 93.69 83 ARG A C 1
ATOM 618 O O . ARG A 1 83 ? -24.091 9.475 28.357 1.00 93.69 83 ARG A O 1
ATOM 625 N N . LEU A 1 84 ? -22.953 7.893 27.257 1.00 92.56 84 LEU A N 1
ATOM 626 C CA . LEU A 1 84 ? -23.527 6.766 28.002 1.00 92.56 84 LEU A CA 1
ATOM 627 C C . LEU A 1 84 ? -22.969 6.623 29.424 1.00 92.56 84 LEU A C 1
ATOM 629 O O . LEU A 1 84 ? -23.721 6.305 30.343 1.00 92.56 84 LEU A O 1
ATOM 633 N N . ALA A 1 85 ? -21.674 6.878 29.622 1.00 92.94 85 ALA A N 1
ATOM 634 C CA . ALA A 1 85 ? -20.979 6.581 30.877 1.00 92.94 85 ALA A CA 1
ATOM 635 C C . ALA A 1 85 ? -21.619 7.181 32.155 1.00 92.94 85 ALA A C 1
ATOM 637 O O . ALA A 1 85 ? -21.694 6.461 33.156 1.00 92.94 85 ALA A O 1
ATOM 638 N N . PRO A 1 86 ? -22.117 8.437 32.175 1.00 93.81 86 PRO A N 1
ATOM 639 C CA . PRO A 1 86 ? -22.738 9.017 33.371 1.00 93.81 86 PRO A CA 1
ATOM 640 C C . PRO A 1 86 ? -24.101 8.409 33.727 1.00 93.81 86 PRO A C 1
ATOM 642 O O . PRO A 1 86 ? -24.512 8.485 34.880 1.00 93.81 86 PRO A O 1
ATOM 645 N N . HIS A 1 87 ? -24.791 7.812 32.751 1.00 93.69 87 HIS A N 1
ATOM 646 C CA . HIS A 1 87 ? -26.176 7.344 32.870 1.00 93.69 87 HIS A CA 1
ATOM 647 C C . HIS A 1 87 ? -26.294 5.847 33.162 1.00 93.69 87 HIS A C 1
ATOM 649 O O . HIS A 1 87 ? -27.403 5.322 33.213 1.00 93.69 87 HIS A O 1
ATOM 655 N N . GLN A 1 88 ? -25.170 5.146 33.347 1.00 92.81 88 GLN A N 1
ATOM 656 C CA . GLN A 1 88 ? -25.131 3.681 33.433 1.00 92.81 88 GLN A CA 1
ATOM 657 C C . GLN A 1 88 ? -26.000 3.080 34.554 1.00 92.81 88 GLN A C 1
ATOM 659 O O . GLN A 1 88 ? -26.413 1.927 34.448 1.00 92.81 88 GLN A O 1
ATOM 664 N N . PHE A 1 89 ? -26.309 3.858 35.597 1.00 94.25 89 PHE A N 1
ATOM 665 C CA . PHE A 1 89 ? -27.134 3.437 36.736 1.00 94.25 89 PHE A CA 1
ATOM 666 C C . PHE A 1 89 ? -28.584 3.942 36.681 1.00 94.25 89 PHE A C 1
ATOM 668 O O . PHE A 1 89 ? -29.345 3.689 37.613 1.00 94.25 89 PHE A O 1
ATOM 675 N N . ASP A 1 90 ? -28.968 4.671 35.633 1.00 94.19 90 ASP A N 1
ATOM 676 C CA . ASP A 1 90 ? -30.325 5.194 35.489 1.00 94.19 90 ASP A CA 1
ATOM 677 C C . ASP A 1 90 ? -31.312 4.065 35.129 1.00 94.19 90 ASP A C 1
ATOM 679 O O . ASP A 1 90 ? -30.995 3.168 34.344 1.00 94.19 90 ASP A O 1
ATOM 683 N N . ASP A 1 91 ? -32.558 4.151 35.603 1.00 92.38 91 ASP A N 1
ATOM 684 C CA . ASP A 1 91 ? -33.610 3.178 35.269 1.00 92.38 91 ASP A CA 1
ATOM 685 C C . ASP A 1 91 ? -33.785 3.040 33.751 1.00 92.38 91 ASP A C 1
ATOM 687 O O . ASP A 1 91 ? -33.883 4.049 33.050 1.00 92.38 91 ASP A O 1
ATOM 691 N N . GLY A 1 92 ? -33.833 1.814 33.219 1.00 93.06 92 GLY A N 1
ATOM 692 C CA . GLY A 1 92 ? -33.968 1.549 31.775 1.00 93.06 92 GLY A CA 1
ATOM 693 C C . GLY A 1 92 ? -32.769 2.005 30.931 1.00 93.06 92 GLY A C 1
ATOM 694 O O . GLY A 1 92 ? -32.916 2.289 29.737 1.00 93.06 92 GLY A O 1
ATOM 695 N N . PHE A 1 93 ? -31.596 2.170 31.553 1.00 95.81 93 PHE A N 1
ATOM 696 C CA . PHE A 1 93 ? -30.348 2.460 30.853 1.00 95.81 93 PHE A CA 1
ATOM 697 C C . PHE A 1 93 ? -30.012 1.434 29.755 1.00 95.81 93 PHE A C 1
ATOM 699 O O . PHE A 1 93 ? -29.707 1.890 28.651 1.00 95.81 93 PHE A O 1
ATOM 706 N N . PRO A 1 94 ? -30.110 0.105 29.969 1.00 96.31 94 PRO A N 1
ATOM 707 C CA . PRO A 1 94 ? -29.674 -0.874 28.971 1.00 96.31 94 PRO A CA 1
ATOM 708 C C . PRO A 1 94 ? -30.363 -0.718 27.606 1.00 96.31 94 PRO A C 1
ATOM 710 O O . PRO A 1 94 ? -29.706 -0.699 26.565 1.00 96.31 94 PRO A O 1
ATOM 713 N N . GLU A 1 95 ? -31.680 -0.496 27.585 1.00 96.88 95 GLU A N 1
ATOM 714 C CA . GLU A 1 95 ? -32.457 -0.293 26.356 1.00 96.88 95 GLU A CA 1
ATOM 715 C C . GLU A 1 95 ? -32.206 1.077 25.713 1.00 96.88 95 GLU A C 1
ATOM 717 O O . GLU A 1 95 ? -32.368 1.249 24.499 1.00 96.88 95 GLU A O 1
ATOM 722 N N . ARG A 1 96 ? -31.855 2.094 26.510 1.00 95.19 96 ARG A N 1
ATOM 723 C CA . ARG A 1 96 ? -31.419 3.393 25.976 1.00 95.19 96 ARG A CA 1
ATOM 724 C C . ARG A 1 96 ? -30.036 3.289 25.348 1.00 95.19 96 ARG A C 1
ATOM 726 O O . ARG A 1 96 ? -29.859 3.788 24.243 1.00 95.19 96 ARG A O 1
ATOM 733 N N . ALA A 1 97 ? -29.101 2.628 26.020 1.00 96.00 97 ALA A N 1
ATOM 734 C CA . ALA A 1 97 ? -27.737 2.444 25.553 1.00 96.00 97 ALA A CA 1
ATOM 735 C C . ALA A 1 97 ? -27.694 1.622 24.262 1.00 96.00 97 ALA A C 1
ATOM 737 O O . ALA A 1 97 ? -27.085 2.062 23.292 1.00 96.00 97 ALA A O 1
ATOM 738 N N . HIS A 1 98 ? -28.430 0.508 24.202 1.00 96.38 98 HIS A N 1
ATOM 739 C CA . HIS A 1 98 ? -28.594 -0.278 22.977 1.00 96.38 98 HIS A CA 1
ATOM 740 C C . HIS A 1 98 ? -29.090 0.589 21.805 1.00 96.38 98 HIS A C 1
ATOM 742 O O . HIS A 1 98 ? -28.472 0.606 20.742 1.00 96.38 98 HIS A O 1
ATOM 748 N N . ARG A 1 99 ? -30.162 1.376 22.005 1.00 96.12 99 ARG A N 1
ATOM 749 C CA . ARG A 1 99 ? -30.694 2.265 20.955 1.00 96.12 99 ARG A CA 1
ATOM 750 C C . ARG A 1 99 ? -29.714 3.361 20.548 1.00 96.12 99 ARG A C 1
ATOM 752 O O . ARG A 1 99 ? -29.639 3.674 19.367 1.00 96.12 99 ARG A O 1
ATOM 759 N N . GLU A 1 100 ? -28.988 3.956 21.492 1.00 94.50 100 GLU A N 1
ATOM 760 C CA . GLU A 1 100 ? -27.983 4.986 21.196 1.00 94.50 100 GLU A CA 1
ATOM 761 C C . GLU A 1 100 ? -26.854 4.421 20.329 1.00 94.50 100 GLU A C 1
ATOM 763 O O . GLU A 1 100 ? -26.492 5.041 19.330 1.00 94.50 100 GLU A O 1
ATOM 768 N N . LEU A 1 101 ? -26.329 3.240 20.674 1.00 96.38 101 LEU A N 1
ATOM 769 C CA . LEU A 1 101 ? -25.268 2.572 19.915 1.00 96.38 101 LEU A CA 1
ATOM 770 C C . LEU A 1 101 ? -25.751 2.146 18.521 1.00 96.38 101 LEU A C 1
ATOM 772 O O . LEU A 1 101 ? -25.067 2.410 17.530 1.00 96.38 101 LEU A O 1
ATOM 776 N N . ALA A 1 102 ? -26.960 1.586 18.422 1.00 95.56 102 ALA A N 1
ATOM 777 C CA . ALA A 1 102 ? -27.551 1.196 17.146 1.00 95.56 102 ALA A CA 1
ATOM 778 C C . ALA A 1 102 ? -27.809 2.409 16.237 1.00 95.56 102 ALA A C 1
ATOM 780 O O . ALA A 1 102 ? -27.466 2.382 15.058 1.00 95.56 102 ALA A O 1
ATOM 781 N N . ASN A 1 103 ? -28.361 3.499 16.776 1.00 94.31 103 ASN A N 1
ATOM 782 C CA . ASN A 1 103 ? -28.696 4.685 15.986 1.00 94.31 103 ASN A CA 1
ATOM 783 C C . ASN A 1 103 ? -27.468 5.527 15.621 1.00 94.31 103 ASN A C 1
ATOM 785 O O . ASN A 1 103 ? -27.428 6.101 14.536 1.00 94.31 103 ASN A O 1
ATOM 789 N N . SER A 1 104 ? -26.492 5.638 16.526 1.00 92.50 104 SER A N 1
ATOM 790 C CA . SER A 1 104 ? -25.334 6.522 16.337 1.00 92.50 104 SER A CA 1
ATOM 791 C C . SER A 1 104 ? -24.197 5.850 15.578 1.00 92.50 104 SER A C 1
ATOM 793 O O . SER A 1 104 ? -23.497 6.520 14.827 1.00 92.50 104 SER A O 1
ATOM 795 N N . LEU A 1 105 ? -23.990 4.547 15.798 1.00 94.31 105 LEU A N 1
ATOM 796 C CA . LEU A 1 105 ? -22.840 3.801 15.274 1.00 94.31 105 LEU A CA 1
ATOM 797 C C . LEU A 1 105 ? -23.250 2.656 14.334 1.00 94.31 105 LEU A C 1
ATOM 799 O O . LEU A 1 105 ? -22.394 2.075 13.673 1.00 94.31 105 LEU A O 1
ATOM 803 N N . GLY A 1 106 ? -24.537 2.292 14.278 1.00 94.06 106 GLY A N 1
ATOM 804 C CA . GLY A 1 106 ? -24.970 1.069 13.595 1.00 94.06 106 GLY A CA 1
ATOM 805 C C . GLY A 1 106 ? -24.482 -0.205 14.294 1.00 94.06 106 GLY A C 1
ATOM 806 O O . GLY A 1 106 ? -24.350 -1.245 13.650 1.00 94.06 106 GLY A O 1
ATOM 807 N N . VAL A 1 107 ? -24.162 -0.121 15.590 1.00 95.19 107 VAL A N 1
ATOM 808 C CA . VAL A 1 107 ? -23.623 -1.232 16.384 1.00 95.19 107 VAL A CA 1
ATOM 809 C C . VAL A 1 107 ? -24.735 -1.831 17.238 1.00 95.19 107 VAL A C 1
ATOM 811 O O . VAL A 1 107 ? -25.351 -1.140 18.048 1.00 95.19 107 VAL A O 1
ATOM 814 N N . ASP A 1 108 ? -24.966 -3.131 17.071 1.00 94.31 108 ASP A N 1
ATOM 815 C CA . ASP A 1 108 ? -25.976 -3.882 17.813 1.00 94.31 108 ASP A CA 1
ATOM 816 C C . ASP A 1 108 ? -25.343 -4.621 19.002 1.00 94.31 108 ASP A C 1
ATOM 818 O O . ASP A 1 108 ? -24.773 -5.706 18.859 1.00 94.31 108 ASP A O 1
ATOM 822 N N . ILE A 1 109 ? -25.423 -4.003 20.185 1.00 94.94 109 ILE A N 1
ATOM 823 C CA . ILE A 1 109 ? -25.074 -4.644 21.460 1.00 94.94 109 ILE A CA 1
ATOM 824 C C . ILE A 1 109 ? -26.375 -4.959 22.206 1.00 94.94 109 ILE A C 1
ATOM 826 O O . ILE A 1 109 ? -27.137 -4.026 22.488 1.00 94.94 109 ILE A O 1
ATOM 830 N N . PRO A 1 110 ? -26.651 -6.231 22.554 1.00 95.44 110 PRO A N 1
ATOM 831 C CA . PRO A 1 110 ? -27.847 -6.597 23.302 1.00 95.44 110 PRO A CA 1
ATOM 832 C C . PRO A 1 110 ? -27.943 -5.848 24.633 1.00 95.44 110 PRO A C 1
ATOM 834 O O . PRO A 1 110 ? -26.957 -5.743 25.360 1.00 95.44 110 PRO A O 1
ATOM 837 N N . ALA A 1 111 ? -29.148 -5.401 25.000 1.00 95.12 111 ALA A N 1
ATOM 838 C CA . ALA A 1 111 ? -29.380 -4.701 26.267 1.00 95.12 111 ALA A CA 1
ATOM 839 C C . ALA A 1 111 ? -28.879 -5.504 27.485 1.00 95.12 111 ALA A C 1
ATOM 841 O O . ALA A 1 111 ? -28.302 -4.927 28.396 1.00 95.12 111 ALA A O 1
ATOM 842 N N . ALA A 1 112 ? -28.988 -6.836 27.461 1.00 93.19 112 ALA A N 1
ATOM 843 C CA . ALA A 1 112 ? -28.493 -7.693 28.541 1.00 93.19 112 ALA A CA 1
ATOM 844 C C . ALA A 1 112 ? -26.968 -7.580 28.774 1.00 93.19 112 ALA A C 1
ATOM 846 O O . ALA A 1 112 ? -26.497 -7.798 29.884 1.00 93.19 112 ALA A O 1
ATOM 847 N N . GLU A 1 113 ? -26.183 -7.222 27.749 1.00 92.50 113 GLU A N 1
ATOM 848 C CA . GLU A 1 113 ? -24.735 -6.977 27.872 1.00 92.50 113 GLU A CA 1
ATOM 849 C C . GLU A 1 113 ? -24.407 -5.553 28.363 1.00 92.50 113 GLU A C 1
ATOM 851 O O . GLU A 1 113 ? -23.253 -5.253 28.667 1.00 92.50 113 GLU A O 1
ATOM 856 N N . LEU A 1 114 ? -25.415 -4.679 28.447 1.00 94.75 114 LEU A N 1
ATOM 857 C CA . LEU A 1 114 ? -25.326 -3.286 28.896 1.00 94.75 114 LEU A CA 1
ATOM 858 C C . LEU A 1 114 ? -25.961 -3.088 30.281 1.00 94.75 114 LEU A C 1
ATOM 860 O O . LEU A 1 114 ? -26.174 -1.954 30.715 1.00 94.75 114 LEU A O 1
ATOM 864 N N . GLU A 1 115 ? -26.282 -4.177 30.979 1.00 92.94 115 GLU A N 1
ATOM 865 C CA . GLU A 1 115 ? -26.709 -4.121 32.371 1.00 92.94 115 GLU A CA 1
ATOM 866 C C . GLU A 1 115 ? -25.541 -3.705 33.269 1.00 92.94 115 GLU A C 1
ATOM 868 O O . GLU A 1 115 ? -24.422 -4.207 33.155 1.00 92.94 115 GLU A O 1
ATOM 873 N N . SER A 1 116 ? -25.807 -2.775 34.184 1.00 91.75 116 SER A N 1
ATOM 874 C CA . SER A 1 116 ? -24.826 -2.328 35.167 1.00 91.75 116 SER A CA 1
ATOM 875 C C . SER A 1 116 ? -25.468 -2.180 36.543 1.00 91.75 116 SER A C 1
ATOM 877 O O . SER A 1 116 ? -26.678 -1.995 36.679 1.00 91.75 116 SER A O 1
ATOM 879 N N . SER A 1 117 ? -24.652 -2.291 37.585 1.00 89.94 117 SER A N 1
ATOM 880 C CA . SER A 1 117 ? -25.066 -2.084 38.972 1.00 89.94 117 SER A CA 1
ATOM 881 C C . SER A 1 117 ? -23.978 -1.349 39.742 1.00 89.94 117 SER A C 1
ATOM 883 O O . SER A 1 117 ? -22.821 -1.318 39.327 1.00 89.94 117 SER A O 1
ATOM 885 N N . TRP A 1 118 ? -24.312 -0.803 40.911 1.00 86.62 118 TRP A N 1
ATOM 886 C CA . TRP A 1 118 ? -23.343 -0.093 41.756 1.00 86.62 118 TRP A CA 1
ATOM 887 C C . TRP A 1 118 ? -22.097 -0.937 42.105 1.00 86.62 118 TRP A C 1
ATOM 889 O O . TRP A 1 118 ? -21.019 -0.383 42.302 1.00 86.62 118 TRP A O 1
ATOM 899 N N . SER A 1 119 ? -22.235 -2.267 42.176 1.00 91.50 119 SER A N 1
ATOM 900 C CA . SER A 1 119 ? -21.142 -3.214 42.437 1.00 91.50 119 SER A CA 1
ATOM 901 C C . SER A 1 119 ? -20.450 -3.720 41.169 1.00 91.50 119 SER A C 1
ATOM 903 O O . SER A 1 119 ? -19.402 -4.358 41.252 1.00 91.50 119 SER A O 1
ATOM 905 N N . THR A 1 120 ? -21.042 -3.493 39.998 1.00 90.62 120 THR A N 1
ATOM 906 C CA . THR A 1 120 ? -20.548 -3.977 38.704 1.00 90.62 120 THR A CA 1
ATOM 907 C C . THR A 1 120 ? -20.885 -2.937 37.631 1.00 90.62 120 THR A C 1
ATOM 909 O O . THR A 1 120 ? -21.915 -3.063 36.964 1.00 90.62 120 THR A O 1
ATOM 912 N N . PRO A 1 121 ? -20.075 -1.867 37.515 1.00 92.38 121 PRO A N 1
ATOM 913 C CA . PRO A 1 121 ? -20.238 -0.868 36.464 1.00 92.38 121 PRO A CA 1
ATOM 914 C C . PRO A 1 121 ? -19.945 -1.474 35.087 1.00 92.38 121 PRO A C 1
ATOM 916 O O . PRO A 1 121 ? -19.395 -2.572 34.979 1.00 92.38 121 PRO A O 1
ATOM 919 N N . LEU A 1 122 ? -20.280 -0.735 34.030 1.00 92.62 122 LEU A N 1
ATOM 920 C CA . LEU A 1 122 ? -19.980 -1.165 32.667 1.00 92.62 122 LEU A CA 1
ATOM 921 C C . LEU A 1 122 ? -18.477 -1.286 32.434 1.00 92.62 122 LEU A C 1
ATOM 923 O O . LEU A 1 122 ? -17.700 -0.385 32.763 1.00 92.62 122 LEU A O 1
ATOM 927 N N . ASP A 1 123 ? -18.090 -2.349 31.739 1.00 93.31 123 ASP A N 1
ATOM 928 C CA . ASP A 1 123 ? -16.768 -2.444 31.136 1.00 93.31 123 ASP A CA 1
ATOM 929 C C . ASP A 1 123 ? -16.730 -1.594 29.857 1.00 93.31 123 ASP A C 1
ATOM 931 O O . ASP A 1 123 ? -16.934 -2.074 28.740 1.00 93.31 123 ASP A O 1
ATOM 935 N N . LEU A 1 124 ? -16.497 -0.290 30.032 1.00 92.62 124 LEU A N 1
ATOM 936 C CA . LEU A 1 124 ? -16.396 0.657 28.919 1.00 92.62 124 LEU A CA 1
ATOM 937 C C . LEU A 1 124 ? -15.257 0.300 27.955 1.00 92.62 124 LEU A C 1
ATOM 939 O O . LEU A 1 124 ? -15.363 0.617 26.774 1.00 92.62 124 LEU A O 1
ATOM 943 N N . GLY A 1 125 ? -14.204 -0.380 28.423 1.00 94.12 125 GLY A N 1
ATOM 944 C CA . GLY A 1 125 ? -13.117 -0.855 27.567 1.00 94.12 125 GLY A CA 1
ATOM 945 C C . GLY A 1 125 ? -13.591 -1.954 26.619 1.00 94.12 125 GLY A C 1
ATOM 946 O O . GLY A 1 125 ? -13.369 -1.874 25.410 1.00 94.12 125 GLY A O 1
ATOM 947 N N . ARG A 1 126 ? -14.325 -2.941 27.144 1.00 94.62 126 ARG A N 1
ATOM 948 C CA . ARG A 1 126 ? -14.946 -3.999 26.335 1.00 94.62 126 ARG A CA 1
ATOM 949 C C . ARG A 1 126 ? -16.000 -3.450 25.376 1.00 94.62 126 ARG A C 1
ATOM 951 O O . ARG A 1 126 ? -16.027 -3.865 24.219 1.00 94.62 126 ARG A O 1
ATOM 958 N N . ILE A 1 127 ? -16.849 -2.525 25.826 1.00 95.19 127 ILE A N 1
ATOM 959 C CA . ILE A 1 127 ? -17.865 -1.897 24.965 1.00 95.19 127 ILE A CA 1
ATOM 960 C C . ILE A 1 127 ? -17.186 -1.090 23.854 1.00 95.19 127 ILE A C 1
ATOM 962 O O . ILE A 1 127 ? -17.560 -1.227 22.694 1.00 95.19 127 ILE A O 1
ATOM 966 N N . HIS A 1 128 ? -16.147 -0.315 24.178 1.00 95.50 128 HIS A N 1
ATOM 967 C CA . HIS A 1 128 ? -15.354 0.407 23.186 1.00 95.50 128 HIS A CA 1
ATOM 968 C C . HIS A 1 128 ? -14.758 -0.532 22.137 1.00 95.50 128 HIS A C 1
ATOM 970 O O . HIS A 1 128 ? -14.953 -0.311 20.944 1.00 95.50 128 HIS A O 1
ATOM 976 N N . ALA A 1 129 ? -14.097 -1.611 22.565 1.00 95.38 129 ALA A N 1
ATOM 977 C CA . ALA A 1 129 ? -13.542 -2.605 21.651 1.00 95.38 129 ALA A CA 1
ATOM 978 C C . ALA A 1 129 ? -14.625 -3.220 20.749 1.00 95.38 129 ALA A C 1
ATOM 980 O O . ALA A 1 129 ? -14.415 -3.367 19.547 1.00 95.38 129 ALA A O 1
ATOM 981 N N . ARG A 1 130 ? -15.809 -3.522 21.300 1.00 95.19 130 ARG A N 1
ATOM 982 C CA . ARG A 1 130 ? -16.937 -4.032 20.512 1.00 95.19 130 ARG A CA 1
ATOM 983 C C . ARG A 1 130 ? -17.419 -3.016 19.475 1.00 95.19 130 ARG A C 1
ATOM 985 O O . ARG A 1 130 ? -17.623 -3.403 18.330 1.00 95.19 130 ARG A O 1
ATOM 992 N N . CYS A 1 131 ? -17.538 -1.740 19.843 1.00 96.44 131 CYS A N 1
ATOM 993 C CA . CYS A 1 131 ? -17.891 -0.672 18.909 1.00 96.44 131 CYS A CA 1
ATOM 994 C C . CYS A 1 131 ? -16.862 -0.532 17.781 1.00 96.44 131 CYS A C 1
ATOM 996 O O . CYS A 1 131 ? -17.255 -0.448 16.626 1.00 96.44 131 CYS A O 1
ATOM 998 N N . VAL A 1 132 ? -15.562 -0.548 18.092 1.00 95.88 132 VAL A N 1
ATOM 999 C CA . VAL A 1 132 ? -14.482 -0.478 17.088 1.00 95.88 132 VAL A CA 1
ATOM 1000 C C . VAL A 1 132 ? -14.578 -1.648 16.104 1.00 95.88 132 VAL A C 1
ATOM 1002 O O . VAL A 1 132 ? -14.583 -1.430 14.893 1.00 95.88 132 VAL A O 1
ATOM 1005 N N . LEU A 1 133 ? -14.714 -2.878 16.610 1.00 94.81 133 LEU A N 1
ATOM 1006 C CA . LEU A 1 133 ? -14.778 -4.084 15.780 1.00 94.81 133 LEU A CA 1
ATOM 1007 C C . LEU A 1 133 ? -16.050 -4.150 14.925 1.00 94.81 133 LEU A C 1
ATOM 1009 O O . LEU A 1 133 ? -15.970 -4.477 13.742 1.00 94.81 133 LEU A O 1
ATOM 1013 N N . ASP A 1 134 ? -17.218 -3.832 15.489 1.00 95.06 134 ASP A N 1
ATOM 1014 C CA . ASP A 1 134 ? -18.473 -3.839 14.733 1.00 95.06 134 ASP A CA 1
ATOM 1015 C C . ASP A 1 134 ? -18.522 -2.692 13.710 1.00 95.06 134 ASP A C 1
ATOM 1017 O O . ASP A 1 134 ? -18.994 -2.910 12.596 1.00 95.06 134 ASP A O 1
ATOM 1021 N N . THR A 1 135 ? -17.978 -1.508 14.024 1.00 94.50 135 THR A N 1
ATOM 1022 C CA . THR A 1 135 ? -17.804 -0.418 13.046 1.00 94.50 135 THR A CA 1
ATOM 1023 C C . THR A 1 135 ? -16.913 -0.861 11.891 1.00 94.50 135 THR A C 1
ATOM 1025 O O . THR A 1 135 ? -17.295 -0.699 10.732 1.00 94.50 135 THR A O 1
ATOM 1028 N N . PHE A 1 136 ? -15.764 -1.474 12.185 1.00 92.69 136 PHE A N 1
ATOM 1029 C CA . PHE A 1 136 ? -14.864 -2.001 11.162 1.00 92.69 136 PHE A CA 1
ATOM 1030 C C . PHE A 1 136 ? -15.552 -3.066 10.294 1.00 92.69 136 PHE A C 1
ATOM 1032 O O . PHE A 1 136 ? -15.569 -2.946 9.071 1.00 92.69 136 PHE A O 1
ATOM 1039 N N . ARG A 1 137 ? -16.231 -4.046 10.905 1.00 91.88 137 ARG A N 1
ATOM 1040 C CA . ARG A 1 137 ? -17.024 -5.061 10.187 1.00 91.88 137 ARG A CA 1
ATOM 1041 C C . ARG A 1 137 ? -18.093 -4.430 9.291 1.00 91.88 137 ARG A C 1
ATOM 1043 O O . ARG A 1 137 ? -18.286 -4.862 8.157 1.00 91.88 137 ARG A O 1
ATOM 1050 N N . ASN A 1 138 ? -18.806 -3.427 9.798 1.00 91.62 138 ASN A N 1
ATOM 1051 C CA . ASN A 1 138 ? -19.843 -2.729 9.045 1.00 91.62 138 ASN A CA 1
ATOM 1052 C C . ASN A 1 138 ? -19.260 -1.976 7.840 1.00 91.62 138 ASN A C 1
ATOM 1054 O O . ASN A 1 138 ? -19.940 -1.879 6.824 1.00 91.62 138 ASN A O 1
ATOM 1058 N N . LEU A 1 139 ? -18.034 -1.448 7.943 1.00 90.12 139 LEU A N 1
ATOM 1059 C CA . LEU A 1 139 ? -17.324 -0.804 6.835 1.00 90.12 139 LEU A CA 1
ATOM 1060 C C . LEU A 1 139 ? -16.866 -1.817 5.782 1.00 90.12 139 LEU A C 1
ATOM 1062 O O . LEU A 1 139 ? -17.096 -1.574 4.602 1.00 90.12 139 LEU A O 1
ATOM 1066 N N . VAL A 1 140 ? -16.310 -2.962 6.193 1.00 88.44 140 VAL A N 1
ATOM 1067 C CA . VAL A 1 140 ? -15.949 -4.067 5.280 1.00 88.44 140 VAL A CA 1
ATOM 1068 C C . VAL A 1 140 ? -17.164 -4.495 4.449 1.00 88.44 140 VAL A C 1
ATOM 1070 O O . VAL A 1 140 ? -17.091 -4.610 3.231 1.00 88.44 140 VAL A O 1
ATOM 1073 N N . GLY A 1 141 ? -18.338 -4.620 5.078 1.00 85.75 141 GLY A N 1
ATOM 1074 C CA . GLY A 1 141 ? -19.579 -4.988 4.388 1.00 85.75 141 GLY A CA 1
ATOM 1075 C C . GLY A 1 141 ? -20.121 -3.966 3.374 1.00 85.75 141 GLY A C 1
ATOM 1076 O O . GLY A 1 141 ? -21.133 -4.25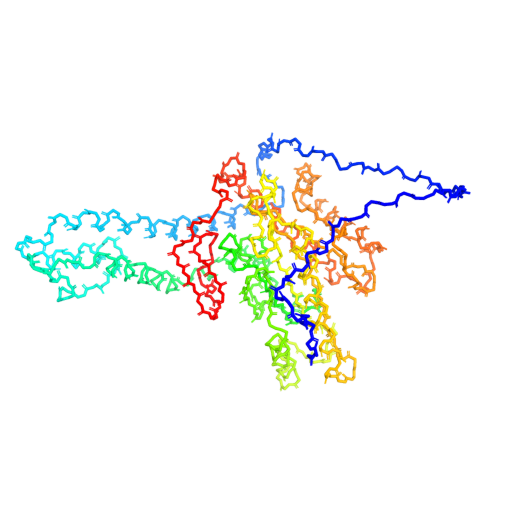4 2.736 1.00 85.75 141 GLY A O 1
ATOM 1077 N N . ARG A 1 142 ? -19.510 -2.778 3.227 1.00 81.12 142 ARG A N 1
ATOM 1078 C CA . ARG A 1 142 ? -19.948 -1.744 2.267 1.00 81.12 142 ARG A CA 1
ATOM 1079 C C . ARG A 1 142 ? -19.354 -1.898 0.867 1.00 81.12 142 ARG A C 1
ATOM 1081 O O . ARG A 1 142 ? -19.810 -1.184 -0.022 1.00 81.12 142 ARG A O 1
ATOM 1088 N N . GLU A 1 143 ? -18.390 -2.801 0.666 1.00 69.38 143 GLU A N 1
ATOM 1089 C CA . GLU A 1 143 ? -17.762 -3.073 -0.641 1.00 69.38 143 GLU A CA 1
ATOM 1090 C C . GLU A 1 143 ? -17.276 -1.787 -1.357 1.00 69.38 143 GLU A C 1
ATOM 1092 O O . GLU A 1 143 ? -17.644 -1.522 -2.507 1.00 69.38 143 GLU A O 1
ATOM 1097 N N . PHE A 1 144 ? -16.466 -0.957 -0.680 1.00 67.75 144 PHE A N 1
ATOM 1098 C CA . PHE A 1 144 ? -15.992 0.336 -1.210 1.00 67.75 144 PHE A CA 1
ATOM 1099 C C . PHE A 1 144 ? -15.303 0.233 -2.591 1.00 67.75 144 PHE A C 1
ATOM 1101 O O . PHE A 1 144 ? -15.351 1.182 -3.381 1.00 67.75 144 PHE A O 1
ATOM 1108 N N . ASP A 1 145 ? -14.713 -0.920 -2.907 1.00 59.16 145 ASP A N 1
ATOM 1109 C CA . ASP A 1 145 ? -13.843 -1.127 -4.069 1.00 59.16 145 ASP A CA 1
ATOM 1110 C C . ASP A 1 145 ? -14.570 -1.093 -5.422 1.00 59.16 145 ASP A C 1
ATOM 1112 O O . ASP A 1 145 ? -13.978 -0.723 -6.442 1.00 59.16 145 ASP A O 1
ATOM 1116 N N . ARG A 1 146 ? -15.876 -1.402 -5.466 1.00 53.59 146 ARG A N 1
ATOM 1117 C CA . ARG A 1 146 ? -16.619 -1.497 -6.742 1.00 53.59 146 ARG A CA 1
ATOM 1118 C C . ARG A 1 146 ? -16.683 -0.175 -7.513 1.00 53.59 146 ARG A C 1
ATOM 1120 O O . ARG A 1 146 ? -16.772 -0.199 -8.739 1.00 53.59 146 ARG A O 1
ATOM 1127 N N . ASN A 1 147 ? -16.615 0.963 -6.822 1.00 53.34 147 ASN A N 1
ATOM 1128 C CA . ASN A 1 147 ? -16.702 2.286 -7.450 1.00 53.34 147 ASN A CA 1
ATOM 1129 C C . ASN A 1 147 ? -15.338 2.845 -7.890 1.00 53.34 147 ASN A C 1
ATOM 1131 O O . ASN A 1 147 ? -15.290 3.651 -8.817 1.00 53.34 147 ASN A O 1
ATOM 1135 N N . LEU A 1 148 ? -14.237 2.423 -7.259 1.00 60.88 148 LEU A N 1
ATOM 1136 C CA . LEU A 1 148 ? -12.886 2.908 -7.574 1.00 60.88 148 LEU A CA 1
ATOM 1137 C C . LEU A 1 148 ? -12.311 2.227 -8.818 1.00 60.88 148 LEU A C 1
ATOM 1139 O O . LEU A 1 148 ? -11.679 2.889 -9.638 1.00 60.88 148 LEU A O 1
ATOM 1143 N N . LEU A 1 149 ? -12.610 0.939 -9.016 1.00 57.88 149 LEU A N 1
ATOM 1144 C CA . LEU A 1 149 ? -12.202 0.180 -10.203 1.00 57.88 149 LEU A CA 1
ATOM 1145 C C . LEU A 1 149 ? -12.632 0.855 -11.513 1.00 57.88 149 LEU A C 1
ATOM 1147 O O . LEU A 1 149 ? -11.828 0.973 -12.429 1.00 57.88 149 LEU A O 1
ATOM 1151 N N . ALA A 1 150 ? -13.860 1.376 -11.575 1.00 60.41 150 ALA A N 1
ATOM 1152 C CA . ALA A 1 150 ? -14.379 2.071 -12.756 1.00 60.41 150 ALA A CA 1
ATOM 1153 C C . ALA A 1 150 ? -13.698 3.427 -13.037 1.00 60.41 150 ALA A C 1
ATOM 1155 O O . ALA A 1 150 ? -13.842 3.963 -14.131 1.00 60.41 150 ALA A O 1
ATOM 1156 N N . LEU A 1 151 ? -13.001 4.002 -12.049 1.00 58.75 151 LEU A N 1
ATOM 1157 C CA . LEU A 1 151 ? -12.302 5.288 -12.157 1.00 58.75 151 LEU A CA 1
ATOM 1158 C C . LEU A 1 151 ? -10.798 5.130 -12.426 1.00 58.75 151 LEU A C 1
ATOM 1160 O O . LEU A 1 151 ? -10.163 6.086 -12.866 1.00 58.75 151 LEU A O 1
ATOM 1164 N N . VAL A 1 152 ? -10.234 3.954 -12.136 1.00 60.31 152 VAL A N 1
ATOM 1165 C CA . VAL A 1 152 ? -8.837 3.595 -12.436 1.00 60.31 152 VAL A CA 1
ATOM 1166 C C . VAL A 1 152 ? -8.732 2.878 -13.787 1.00 60.31 152 VAL A C 1
ATOM 1168 O O . VAL A 1 152 ? -7.696 2.954 -14.442 1.00 60.31 152 VAL A O 1
ATOM 1171 N N . ASP A 1 153 ? -9.801 2.204 -14.219 1.00 59.69 153 ASP A N 1
ATOM 1172 C CA . ASP A 1 153 ? -9.858 1.520 -15.506 1.00 59.69 153 ASP A CA 1
ATOM 1173 C C . ASP A 1 153 ? -9.945 2.533 -16.662 1.00 59.69 153 ASP A C 1
ATOM 1175 O O . ASP A 1 153 ? -10.990 3.126 -16.928 1.00 59.69 153 ASP A O 1
ATOM 1179 N N . GLU A 1 154 ? -8.840 2.709 -17.393 1.00 60.19 154 GLU A N 1
ATOM 1180 C CA . GLU A 1 154 ? -8.817 3.429 -18.678 1.00 60.19 154 GLU A CA 1
ATOM 1181 C C . GLU A 1 154 ? -9.533 2.628 -19.806 1.00 60.19 154 GLU A C 1
ATOM 1183 O O . GLU A 1 154 ? -9.466 2.998 -20.979 1.00 60.19 154 GLU A O 1
ATOM 1188 N N . GLY A 1 155 ? -10.244 1.543 -19.466 1.00 60.31 155 GLY A N 1
ATOM 1189 C CA . GLY A 1 155 ? -10.949 0.638 -20.375 1.00 60.31 155 GLY A CA 1
ATOM 1190 C C . GLY A 1 155 ? -10.087 -0.536 -20.848 1.00 60.31 155 GLY A C 1
ATOM 1191 O O . GLY A 1 155 ? -10.380 -1.138 -21.885 1.00 60.31 155 GLY A O 1
ATOM 1192 N N . GLU A 1 156 ? -9.007 -0.851 -20.131 1.00 72.62 156 GLU A N 1
ATOM 1193 C CA . GLU A 1 156 ? -8.044 -1.878 -20.515 1.00 72.62 156 GLU A CA 1
ATOM 1194 C C . GLU A 1 156 ? -8.302 -3.193 -19.785 1.00 72.62 156 GLU A C 1
ATOM 1196 O O . GLU A 1 156 ? -8.248 -3.292 -18.562 1.00 72.62 156 GLU A O 1
ATOM 1201 N N . SER A 1 157 ? -8.515 -4.260 -20.557 1.00 81.00 157 SER A N 1
ATOM 1202 C CA . SER A 1 157 ? -8.659 -5.602 -19.991 1.00 81.00 157 SER A CA 1
ATOM 1203 C C . SER A 1 157 ? -7.416 -6.020 -19.193 1.00 81.00 157 SER A C 1
ATOM 1205 O O . SER A 1 157 ? -6.289 -5.715 -19.591 1.00 81.00 157 SER A O 1
ATOM 1207 N N . THR A 1 158 ? -7.601 -6.832 -18.150 1.00 79.38 158 THR A N 1
ATOM 1208 C CA . THR A 1 158 ? -6.511 -7.439 -17.361 1.00 79.38 158 THR A CA 1
ATOM 1209 C C . THR A 1 158 ? -5.459 -8.124 -18.235 1.00 79.38 158 THR A C 1
ATOM 1211 O O . THR A 1 158 ? -4.267 -8.020 -17.976 1.00 79.38 158 THR A O 1
ATOM 1214 N N . GLU A 1 159 ? -5.883 -8.778 -19.316 1.00 84.75 159 GLU A N 1
ATOM 1215 C CA . GLU A 1 159 ? -4.998 -9.459 -20.265 1.00 84.75 159 GLU A CA 1
ATOM 1216 C C . GLU A 1 159 ? -4.072 -8.477 -21.009 1.00 84.75 159 GLU A C 1
ATOM 1218 O O . GLU A 1 159 ? -2.901 -8.772 -21.249 1.00 84.75 159 GLU A O 1
ATOM 1223 N N . ALA A 1 160 ? -4.572 -7.281 -21.333 1.00 87.56 160 ALA A N 1
ATOM 1224 C CA . ALA A 1 160 ? -3.775 -6.218 -21.940 1.00 87.56 160 ALA A CA 1
ATOM 1225 C C . ALA A 1 160 ? -2.747 -5.653 -20.950 1.00 87.56 160 ALA A C 1
ATOM 1227 O O . ALA A 1 160 ? -1.593 -5.451 -21.329 1.00 87.56 160 ALA A O 1
ATOM 1228 N N . LEU A 1 161 ? -3.140 -5.469 -19.685 1.00 86.62 161 LEU A N 1
ATOM 1229 C CA . LEU A 1 161 ? -2.235 -5.032 -18.619 1.00 86.62 161 LEU A CA 1
ATOM 1230 C C . LEU A 1 161 ? -1.118 -6.053 -18.379 1.00 86.62 161 LEU A C 1
ATOM 1232 O O . LEU A 1 161 ? 0.053 -5.683 -18.392 1.00 86.62 161 LEU A O 1
ATOM 1236 N N . ILE A 1 162 ? -1.462 -7.339 -18.248 1.00 90.50 162 ILE A N 1
ATOM 1237 C CA . ILE A 1 162 ? -0.492 -8.433 -18.075 1.00 90.50 162 ILE A CA 1
ATOM 1238 C C . ILE A 1 162 ? 0.529 -8.435 -19.216 1.00 90.50 162 ILE A C 1
ATOM 1240 O O . ILE A 1 162 ? 1.733 -8.468 -18.966 1.00 90.50 162 ILE A O 1
ATOM 1244 N N . ARG A 1 163 ? 0.066 -8.353 -20.470 1.00 89.50 163 ARG A N 1
ATOM 1245 C CA . ARG A 1 163 ? 0.954 -8.332 -21.643 1.00 89.50 163 ARG A CA 1
ATOM 1246 C C . ARG A 1 163 ? 1.841 -7.098 -21.687 1.00 89.50 163 ARG A C 1
ATOM 1248 O O . ARG A 1 163 ? 2.995 -7.206 -22.082 1.00 89.50 163 ARG A O 1
ATOM 1255 N N . ARG A 1 164 ? 1.311 -5.937 -21.304 1.00 90.06 164 ARG A N 1
ATOM 1256 C CA . ARG A 1 164 ? 2.057 -4.680 -21.350 1.00 90.06 164 ARG A CA 1
ATOM 1257 C C . ARG A 1 164 ? 3.120 -4.596 -20.268 1.00 90.06 164 ARG A C 1
ATOM 1259 O O . ARG A 1 164 ? 4.243 -4.203 -20.555 1.00 90.06 164 ARG A O 1
ATOM 1266 N N . PHE A 1 165 ? 2.768 -4.963 -19.041 1.00 91.44 165 PHE A N 1
ATOM 1267 C CA . PHE A 1 165 ? 3.716 -4.997 -17.935 1.00 91.44 165 PHE A CA 1
ATOM 1268 C C . PHE A 1 165 ? 4.704 -6.162 -18.051 1.00 91.44 165 PHE A C 1
ATOM 1270 O O . PHE A 1 165 ? 5.821 -6.068 -17.555 1.00 91.44 165 PHE A O 1
ATOM 1277 N N . GLY A 1 166 ? 4.295 -7.263 -18.686 1.00 94.31 166 GLY A N 1
ATOM 1278 C CA . GLY A 1 166 ? 5.041 -8.519 -18.664 1.00 94.31 166 GLY A CA 1
ATOM 1279 C C . GLY A 1 166 ? 4.870 -9.297 -17.355 1.00 94.31 166 GLY A C 1
ATOM 1280 O O . GLY A 1 166 ? 5.631 -10.231 -17.109 1.00 94.31 166 GLY A O 1
ATOM 1281 N N . PHE A 1 167 ? 3.877 -8.957 -16.522 1.00 95.44 167 PHE A N 1
ATOM 1282 C CA . PHE A 1 167 ? 3.647 -9.605 -15.227 1.00 95.44 167 PHE A CA 1
ATOM 1283 C C . PHE A 1 167 ? 2.274 -10.259 -15.163 1.00 95.44 167 PHE A C 1
ATOM 1285 O O . PHE A 1 167 ? 1.259 -9.586 -15.315 1.00 95.44 167 PHE A O 1
ATOM 1292 N N . HIS A 1 168 ? 2.237 -11.572 -14.923 1.00 95.12 168 HIS A N 1
ATOM 1293 C CA . HIS A 1 168 ? 0.979 -12.314 -14.763 1.00 95.12 168 HIS A CA 1
ATOM 1294 C C . HIS A 1 168 ? 0.441 -12.269 -13.328 1.00 95.12 168 HIS A C 1
ATOM 1296 O O . HIS A 1 168 ? -0.692 -12.672 -13.089 1.00 95.12 168 HIS A O 1
ATOM 1302 N N . ALA A 1 169 ? 1.252 -11.819 -12.374 1.00 95.19 169 ALA A N 1
ATOM 1303 C CA . ALA A 1 169 ? 0.884 -11.690 -10.975 1.00 95.19 169 ALA A CA 1
ATOM 1304 C C . ALA A 1 169 ? 1.758 -10.626 -10.313 1.00 95.19 169 ALA A C 1
ATOM 1306 O O . ALA A 1 169 ? 2.973 -10.607 -10.521 1.00 95.19 169 ALA A O 1
ATOM 1307 N N . VAL A 1 170 ? 1.131 -9.764 -9.516 1.00 96.12 170 VAL A N 1
ATOM 1308 C CA . VAL A 1 170 ? 1.803 -8.769 -8.680 1.00 96.12 170 VAL A CA 1
ATOM 1309 C C . VAL A 1 170 ? 1.510 -9.078 -7.217 1.00 96.12 170 VAL A C 1
ATOM 1311 O O . VAL A 1 170 ? 0.354 -9.162 -6.808 1.00 96.12 170 VAL A O 1
ATOM 1314 N N . ASP A 1 171 ? 2.570 -9.246 -6.442 1.00 96.75 171 ASP A N 1
ATOM 1315 C CA . ASP A 1 171 ? 2.537 -9.495 -5.006 1.00 96.75 171 ASP A CA 1
ATOM 1316 C C . ASP A 1 171 ? 3.229 -8.338 -4.288 1.00 96.75 171 ASP A C 1
ATOM 1318 O O . ASP A 1 171 ? 4.384 -8.023 -4.581 1.00 96.75 171 ASP A O 1
ATOM 1322 N N . ILE A 1 172 ? 2.509 -7.675 -3.388 1.00 96.56 172 ILE A N 1
ATOM 1323 C CA . ILE A 1 172 ? 2.940 -6.436 -2.745 1.00 96.56 172 ILE A CA 1
ATOM 1324 C C . ILE A 1 172 ? 3.072 -6.671 -1.244 1.00 96.56 172 ILE A C 1
ATOM 1326 O O . ILE A 1 172 ? 2.081 -6.928 -0.569 1.00 96.56 172 ILE A O 1
ATOM 1330 N N . THR A 1 173 ? 4.282 -6.491 -0.717 1.00 97.12 173 THR A N 1
ATOM 1331 C CA . THR A 1 173 ? 4.526 -6.484 0.728 1.00 97.12 173 THR A CA 1
ATOM 1332 C C . THR A 1 173 ? 4.877 -5.088 1.210 1.00 97.12 173 THR A C 1
ATOM 1334 O O . THR A 1 173 ? 5.856 -4.498 0.748 1.00 97.12 173 THR A O 1
ATOM 1337 N N . ALA A 1 174 ? 4.154 -4.605 2.218 1.00 96.38 174 ALA A N 1
ATOM 1338 C CA . ALA A 1 174 ? 4.446 -3.357 2.912 1.00 96.38 174 ALA 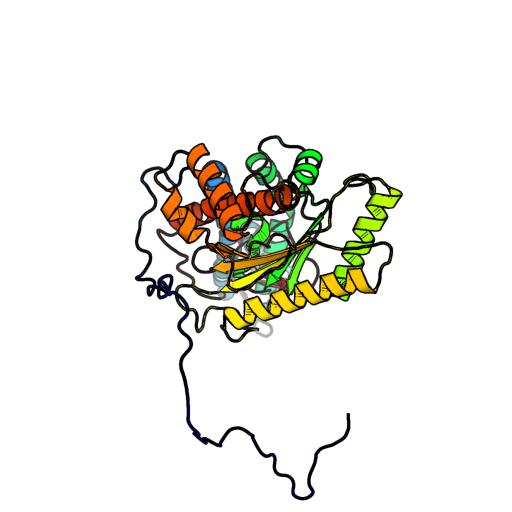A CA 1
ATOM 1339 C C . ALA A 1 174 ? 5.014 -3.542 4.324 1.00 96.38 174 ALA A C 1
ATOM 1341 O O . ALA A 1 174 ? 4.979 -4.618 4.924 1.00 96.38 174 ALA A O 1
ATOM 1342 N N . CYS A 1 175 ? 5.550 -2.457 4.886 1.00 96.56 175 CYS A N 1
ATOM 1343 C CA . CYS A 1 175 ? 5.732 -2.382 6.330 1.00 96.56 175 CYS A CA 1
ATOM 1344 C C . CYS A 1 175 ? 4.357 -2.401 7.016 1.00 96.56 175 CYS A C 1
ATOM 1346 O O . CYS A 1 175 ? 3.438 -1.740 6.549 1.00 96.56 175 CYS A O 1
ATOM 1348 N N . ALA A 1 176 ? 4.247 -3.085 8.154 1.00 95.06 176 ALA A N 1
ATOM 1349 C CA . ALA A 1 176 ? 3.049 -3.118 9.002 1.00 95.06 176 ALA A CA 1
ATOM 1350 C C . ALA A 1 176 ? 2.618 -1.747 9.570 1.00 95.06 176 ALA A C 1
ATOM 1352 O O . ALA A 1 176 ? 1.565 -1.645 10.194 1.00 95.06 176 ALA A O 1
ATOM 1353 N N . ASP A 1 177 ? 3.440 -0.707 9.387 1.00 94.56 177 ASP A N 1
ATOM 1354 C CA . ASP A 1 177 ? 3.134 0.679 9.753 1.00 94.56 177 ASP A CA 1
ATOM 1355 C C . ASP A 1 177 ? 1.790 1.105 9.149 1.00 94.56 177 ASP A C 1
ATOM 1357 O O . ASP A 1 177 ? 1.608 1.053 7.929 1.00 94.56 177 ASP A O 1
ATOM 1361 N N . GLY A 1 178 ? 0.853 1.556 9.989 1.00 92.94 178 GLY A N 1
ATOM 1362 C CA . GLY A 1 178 ? -0.495 1.877 9.538 1.00 92.94 178 GLY A CA 1
ATOM 1363 C C . GLY A 1 178 ? -0.544 3.012 8.522 1.00 92.94 178 GLY A C 1
ATOM 1364 O O . GLY A 1 178 ? -1.512 3.108 7.764 1.00 92.94 178 GLY A O 1
ATOM 1365 N N . ARG A 1 179 ? 0.503 3.840 8.408 1.00 94.06 179 ARG A N 1
ATOM 1366 C CA . ARG A 1 179 ? 0.589 4.868 7.360 1.00 94.06 179 ARG A CA 1
ATOM 1367 C C . ARG A 1 179 ? 0.652 4.262 5.953 1.00 94.06 179 ARG A C 1
ATOM 1369 O O . ARG A 1 179 ? 0.289 4.938 4.998 1.00 94.06 179 ARG A O 1
ATOM 1376 N N . LEU A 1 180 ? 1.029 2.988 5.822 1.00 94.19 180 LEU A N 1
ATOM 1377 C CA . LEU A 1 180 ? 0.978 2.238 4.564 1.00 94.19 180 LEU A CA 1
ATOM 1378 C C . LEU A 1 180 ? -0.346 1.489 4.341 1.00 94.19 180 LEU A C 1
ATOM 1380 O O . LEU A 1 180 ? -0.485 0.822 3.323 1.00 94.19 180 LEU A O 1
ATOM 1384 N N . GLY A 1 181 ? -1.350 1.638 5.212 1.00 89.88 181 GLY A N 1
ATOM 1385 C CA . GLY A 1 181 ? -2.652 0.968 5.071 1.00 89.88 181 GLY A CA 1
ATOM 1386 C C . GLY A 1 181 ? -3.440 1.331 3.802 1.00 89.88 181 GLY A C 1
ATOM 1387 O O . GLY A 1 181 ? -4.440 0.691 3.506 1.00 89.88 181 GLY A O 1
ATOM 1388 N N . GLY A 1 182 ? -3.005 2.351 3.051 1.00 89.69 182 GLY A N 1
ATOM 1389 C CA . GLY A 1 182 ? -3.519 2.716 1.724 1.00 89.69 182 GLY A CA 1
ATOM 1390 C C . GLY A 1 182 ? -2.553 2.413 0.569 1.00 89.69 182 GLY A C 1
ATOM 1391 O O . GLY A 1 182 ? -2.629 3.076 -0.466 1.00 89.69 182 GLY A O 1
ATOM 1392 N N . ALA A 1 183 ? -1.599 1.491 0.744 1.00 91.12 183 ALA A N 1
ATOM 1393 C CA . ALA A 1 183 ? -0.519 1.249 -0.215 1.00 91.12 183 ALA A CA 1
ATOM 1394 C C . ALA A 1 183 ? -1.014 0.943 -1.636 1.00 91.12 183 ALA A C 1
ATOM 1396 O O . ALA A 1 183 ? -0.503 1.526 -2.595 1.00 91.12 183 ALA A O 1
ATOM 1397 N N . VAL A 1 184 ? -2.008 0.064 -1.785 1.00 89.94 184 VAL A N 1
ATOM 1398 C CA . VAL A 1 184 ? -2.489 -0.356 -3.108 1.00 89.94 184 VAL A CA 1
ATOM 1399 C C . VAL A 1 184 ? -3.395 0.715 -3.711 1.00 89.94 184 VAL A C 1
ATOM 1401 O O . VAL A 1 184 ? -3.101 1.209 -4.801 1.00 89.94 184 VAL A O 1
ATOM 1404 N N . ASP A 1 185 ? -4.432 1.134 -2.985 1.00 87.62 185 ASP A N 1
ATOM 1405 C CA . ASP A 1 185 ? -5.489 1.994 -3.535 1.00 87.62 185 ASP A CA 1
ATOM 1406 C C . ASP A 1 185 ? -5.111 3.474 -3.637 1.00 87.62 185 ASP A C 1
ATOM 1408 O O . ASP A 1 185 ? -5.475 4.145 -4.605 1.00 87.62 185 ASP A O 1
ATOM 1412 N N . PHE A 1 186 ? -4.398 4.007 -2.642 1.00 90.50 186 PHE A N 1
ATOM 1413 C CA . PHE A 1 186 ? -4.070 5.432 -2.576 1.00 90.50 186 PHE A CA 1
ATOM 1414 C C . PHE A 1 186 ? -2.693 5.706 -3.176 1.00 90.50 186 PHE A C 1
ATOM 1416 O O . PHE A 1 186 ? -2.567 6.545 -4.071 1.00 90.50 186 PHE A O 1
ATOM 1423 N N . ILE A 1 187 ? -1.669 4.991 -2.695 1.00 94.62 187 ILE A N 1
ATOM 1424 C CA . ILE A 1 187 ? -0.260 5.314 -2.958 1.00 94.62 187 ILE A CA 1
ATOM 1425 C C . ILE A 1 187 ? 0.170 4.845 -4.348 1.00 94.62 187 ILE A C 1
ATOM 1427 O O . ILE A 1 187 ? 0.652 5.654 -5.143 1.00 94.62 187 ILE A O 1
ATOM 1431 N N . LEU A 1 188 ? 0.011 3.553 -4.645 1.00 93.31 188 LEU A N 1
ATOM 1432 C CA . LEU A 1 188 ? 0.479 2.963 -5.901 1.00 93.31 188 LEU A CA 1
ATOM 1433 C C . LEU A 1 188 ? -0.579 3.007 -7.014 1.00 93.31 188 LEU A C 1
ATOM 1435 O O . LEU A 1 188 ? -0.229 3.098 -8.193 1.00 93.31 188 LEU A O 1
ATOM 1439 N N . ARG A 1 189 ? -1.867 2.947 -6.648 1.00 89.62 189 ARG A N 1
ATOM 1440 C CA . ARG A 1 189 ? -3.022 2.866 -7.562 1.00 89.62 189 ARG A CA 1
ATOM 1441 C C . ARG A 1 189 ? -2.830 1.765 -8.614 1.00 89.62 189 ARG A C 1
ATOM 1443 O O . ARG A 1 189 ? -3.014 1.977 -9.820 1.00 89.62 189 ARG A O 1
ATOM 1450 N N . VAL A 1 190 ? -2.361 0.601 -8.158 1.00 85.12 190 VAL A N 1
ATOM 1451 C CA . VAL A 1 190 ? -2.186 -0.583 -9.012 1.00 85.12 190 VAL A CA 1
ATOM 1452 C C . VAL A 1 190 ? -3.565 -1.170 -9.293 1.00 85.12 190 VAL A C 1
ATOM 1454 O O . VAL A 1 190 ? -4.360 -1.268 -8.363 1.00 85.12 190 VAL A O 1
ATOM 1457 N N . PRO A 1 191 ? -3.875 -1.579 -10.535 1.00 80.31 191 PRO A N 1
ATOM 1458 C CA . PRO A 1 191 ? -5.145 -2.225 -10.827 1.00 80.31 191 PRO A CA 1
ATOM 1459 C C . PRO A 1 191 ? -5.298 -3.501 -9.982 1.00 80.31 191 PRO A C 1
ATOM 1461 O O . PRO A 1 191 ? -4.485 -4.417 -10.132 1.00 80.31 191 PRO A O 1
ATOM 1464 N N . PRO A 1 192 ? -6.350 -3.624 -9.153 1.00 77.50 192 PRO A N 1
ATOM 1465 C CA . PRO A 1 192 ? -6.570 -4.814 -8.327 1.00 77.50 192 PRO A CA 1
ATOM 1466 C C . PRO A 1 192 ? -6.637 -6.110 -9.142 1.00 77.50 192 PRO A C 1
ATOM 1468 O O . PRO A 1 192 ? -6.298 -7.176 -8.652 1.00 77.50 192 PRO A O 1
ATOM 1471 N N . ALA A 1 193 ? -6.999 -6.024 -10.427 1.00 77.69 193 ALA A N 1
ATOM 1472 C CA . ALA A 1 193 ? -7.075 -7.176 -11.319 1.00 77.69 193 ALA A CA 1
ATOM 1473 C C . ALA A 1 193 ? -5.734 -7.903 -11.556 1.00 77.69 193 ALA A C 1
ATOM 1475 O O . ALA A 1 193 ? -5.755 -9.053 -11.992 1.00 77.69 193 ALA A O 1
ATOM 1476 N N . VAL A 1 194 ? -4.588 -7.250 -11.319 1.00 83.25 194 VAL A N 1
ATOM 1477 C CA . VAL A 1 194 ? -3.254 -7.875 -11.444 1.00 83.25 194 VAL A CA 1
ATOM 1478 C C . VAL A 1 194 ? -2.581 -8.138 -10.095 1.00 83.25 194 VAL A C 1
ATOM 1480 O O . VAL A 1 194 ? -1.584 -8.860 -10.048 1.00 83.25 194 VAL A O 1
ATOM 1483 N N . VAL A 1 195 ? -3.120 -7.585 -9.005 1.00 88.25 195 VAL A N 1
ATOM 1484 C CA . VAL A 1 195 ? -2.624 -7.819 -7.646 1.00 88.25 195 VAL A CA 1
ATOM 1485 C C . VAL A 1 195 ? -3.212 -9.133 -7.144 1.00 88.25 195 VAL A C 1
ATOM 1487 O O . VAL A 1 195 ? -4.422 -9.270 -7.001 1.00 88.25 195 VAL A O 1
ATOM 1490 N N . VAL A 1 196 ? -2.351 -10.123 -6.921 1.00 90.19 196 VAL A N 1
ATOM 1491 C CA . VAL A 1 196 ? -2.761 -11.448 -6.427 1.00 90.19 196 VAL A CA 1
ATOM 1492 C C . VAL A 1 196 ? -2.640 -11.562 -4.915 1.00 90.19 196 VAL A C 1
ATOM 1494 O O . VAL A 1 196 ? -3.359 -12.353 -4.313 1.00 90.19 196 VAL A O 1
ATOM 1497 N N . TRP A 1 197 ? -1.731 -10.784 -4.325 1.00 91.25 197 TRP A N 1
ATOM 1498 C CA . TRP A 1 197 ? -1.436 -10.786 -2.902 1.00 91.25 197 TRP A CA 1
ATOM 1499 C C . TRP A 1 197 ? -1.027 -9.386 -2.456 1.00 91.25 197 TRP A C 1
ATOM 1501 O O . TRP A 1 197 ? -0.234 -8.711 -3.119 1.00 91.25 197 TRP A O 1
ATOM 1511 N N . HIS A 1 198 ? -1.559 -8.986 -1.311 1.00 90.44 198 HIS A N 1
ATOM 1512 C CA . HIS A 1 198 ? -1.152 -7.810 -0.568 1.00 90.44 198 HIS A CA 1
ATOM 1513 C C . HIS A 1 198 ? -1.004 -8.233 0.891 1.00 90.44 198 HIS A C 1
ATOM 1515 O O . HIS A 1 198 ? -1.912 -8.828 1.467 1.00 90.44 198 HIS A O 1
ATOM 1521 N N . ASP A 1 199 ? 0.165 -7.991 1.469 1.00 92.06 199 ASP A N 1
ATOM 1522 C CA . ASP A 1 199 ? 0.437 -8.286 2.868 1.00 92.06 199 ASP A CA 1
ATOM 1523 C C . ASP A 1 199 ? 1.401 -7.272 3.480 1.00 92.06 199 ASP A C 1
ATOM 1525 O O . ASP A 1 199 ? 1.930 -6.367 2.825 1.00 92.06 199 ASP A O 1
ATOM 1529 N N . SER A 1 200 ? 1.607 -7.398 4.784 1.00 94.00 200 SER A N 1
ATOM 1530 C CA . SER A 1 200 ? 2.451 -6.480 5.522 1.00 94.00 200 SER A CA 1
ATOM 1531 C C . SER A 1 200 ? 3.160 -7.181 6.665 1.00 94.00 200 SER A C 1
ATOM 1533 O O . SER A 1 200 ? 2.599 -8.027 7.347 1.00 94.00 20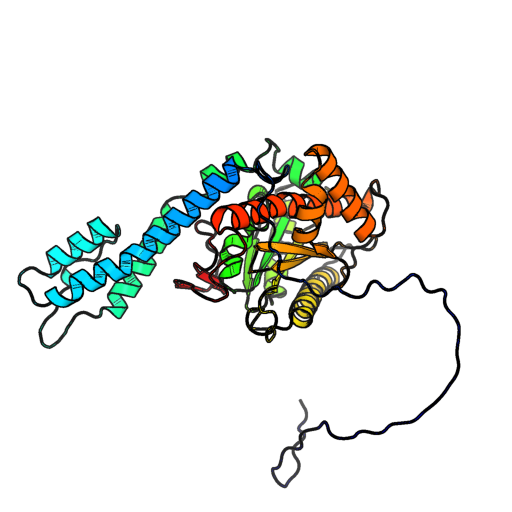0 SER A O 1
ATOM 1535 N N . TYR A 1 201 ? 4.413 -6.798 6.882 1.00 95.75 201 TYR A N 1
ATOM 1536 C CA . TYR A 1 201 ? 5.250 -7.320 7.959 1.00 95.75 201 TYR A CA 1
ATOM 1537 C C . TYR A 1 201 ? 5.986 -6.166 8.622 1.00 95.75 201 TYR A C 1
ATOM 1539 O O . TYR A 1 201 ? 6.242 -5.134 7.997 1.00 95.75 201 TYR A O 1
ATOM 1547 N N . ALA A 1 202 ? 6.398 -6.315 9.879 1.00 95.56 202 ALA A N 1
ATOM 1548 C CA . ALA A 1 202 ? 7.261 -5.318 10.509 1.00 95.56 202 ALA A CA 1
ATOM 1549 C C . ALA A 1 202 ? 8.537 -5.112 9.664 1.00 95.56 202 ALA A C 1
ATOM 1551 O O . ALA A 1 202 ? 9.305 -6.045 9.431 1.00 95.56 202 ALA A O 1
ATOM 1552 N N . GLY A 1 203 ? 8.742 -3.890 9.161 1.00 96.31 203 GLY A N 1
ATOM 1553 C CA . GLY A 1 203 ? 9.847 -3.578 8.251 1.00 96.31 203 GLY A CA 1
ATOM 1554 C C . GLY A 1 203 ? 9.733 -4.185 6.845 1.00 96.31 203 GLY A C 1
ATOM 1555 O O . GLY A 1 203 ? 10.732 -4.227 6.140 1.00 96.31 203 GLY A O 1
ATOM 1556 N N . ALA A 1 204 ? 8.555 -4.662 6.437 1.00 97.06 204 ALA A N 1
ATOM 1557 C CA . ALA A 1 204 ? 8.341 -5.406 5.190 1.00 97.06 204 ALA A CA 1
ATOM 1558 C C . ALA A 1 204 ? 9.166 -6.707 5.095 1.00 97.06 204 ALA A C 1
ATOM 1560 O O . ALA A 1 204 ? 9.432 -7.216 4.008 1.00 97.06 204 ALA A O 1
ATOM 1561 N N . MET A 1 205 ? 9.573 -7.264 6.240 1.00 97.94 205 MET A N 1
ATOM 1562 C CA . MET A 1 205 ? 10.362 -8.494 6.312 1.00 97.94 205 MET A CA 1
ATOM 1563 C C . MET A 1 205 ? 9.473 -9.735 6.138 1.00 97.94 205 MET A C 1
ATOM 1565 O O . MET A 1 205 ? 9.265 -10.479 7.094 1.00 97.94 205 MET A O 1
ATOM 1569 N N . PHE A 1 206 ? 8.947 -9.938 4.926 1.00 97.06 206 PHE A N 1
ATOM 1570 C CA . PHE A 1 206 ? 8.061 -11.061 4.606 1.00 97.06 206 PHE A CA 1
ATOM 1571 C C . PHE A 1 206 ? 8.720 -12.431 4.768 1.00 97.06 206 PHE A C 1
ATOM 1573 O O . PHE A 1 206 ? 9.951 -12.570 4.722 1.00 97.06 206 PHE A O 1
ATOM 1580 N N . ASP A 1 207 ? 7.876 -13.449 4.934 1.00 97.06 207 ASP A N 1
ATOM 1581 C CA . ASP A 1 207 ? 8.295 -14.844 4.944 1.00 97.06 207 ASP A CA 1
ATOM 1582 C C . ASP A 1 207 ? 8.557 -15.333 3.509 1.00 97.06 207 ASP A C 1
ATOM 1584 O O . ASP A 1 207 ? 7.688 -15.295 2.635 1.00 97.06 207 ASP A O 1
ATOM 1588 N N . VAL A 1 208 ? 9.797 -15.756 3.256 1.00 97.94 208 VAL A N 1
ATOM 1589 C CA . VAL A 1 208 ? 10.239 -16.221 1.936 1.00 97.94 208 VAL A CA 1
ATOM 1590 C C . VAL A 1 208 ? 9.584 -17.551 1.567 1.00 97.94 208 VAL A C 1
ATOM 1592 O O . VAL A 1 208 ? 9.304 -17.763 0.389 1.00 97.94 208 VAL A O 1
ATOM 1595 N N . GLU A 1 209 ? 9.327 -18.431 2.537 1.00 97.25 209 GLU A N 1
ATOM 1596 C CA . GLU A 1 209 ? 8.684 -19.722 2.280 1.00 97.25 209 GLU A CA 1
ATOM 1597 C C . GLU A 1 209 ? 7.215 -19.522 1.896 1.00 97.25 209 GLU A C 1
ATOM 1599 O O . GLU A 1 209 ? 6.750 -20.101 0.915 1.00 97.25 209 GLU A O 1
ATOM 1604 N N . ASP A 1 210 ? 6.500 -18.631 2.585 1.00 95.81 210 ASP A N 1
ATOM 1605 C CA . ASP A 1 210 ? 5.119 -18.298 2.215 1.00 95.81 210 ASP A CA 1
ATOM 1606 C C . ASP A 1 210 ? 5.045 -17.626 0.838 1.00 95.81 210 ASP A C 1
ATOM 1608 O O . ASP A 1 210 ? 4.192 -17.980 0.019 1.00 95.81 210 ASP A O 1
ATOM 1612 N N . ALA A 1 211 ? 5.961 -16.699 0.538 1.00 96.94 211 ALA A N 1
ATOM 1613 C CA . ALA A 1 211 ? 6.047 -16.081 -0.785 1.00 96.94 211 ALA A CA 1
ATOM 1614 C C . ALA A 1 211 ? 6.330 -17.120 -1.889 1.00 96.94 211 ALA A C 1
ATOM 1616 O O . ALA A 1 211 ? 5.750 -17.039 -2.975 1.00 96.94 211 ALA A O 1
ATOM 1617 N N . LEU A 1 212 ? 7.173 -18.121 -1.610 1.00 97.50 212 LEU A N 1
ATOM 1618 C CA . LEU A 1 212 ? 7.452 -19.228 -2.528 1.00 97.50 212 LEU A CA 1
ATOM 1619 C C . LEU A 1 212 ? 6.192 -20.058 -2.799 1.00 97.50 212 LEU A C 1
ATOM 1621 O O . LEU A 1 212 ? 5.844 -20.261 -3.960 1.00 97.50 212 LEU A O 1
ATOM 1625 N N . HIS A 1 213 ? 5.453 -20.453 -1.759 1.00 96.81 213 HIS A N 1
ATOM 1626 C CA . HIS A 1 213 ? 4.203 -21.204 -1.919 1.00 96.81 213 HIS A CA 1
ATOM 1627 C C . HIS A 1 213 ? 3.143 -20.429 -2.716 1.00 96.81 213 HIS A C 1
ATOM 1629 O O . HIS A 1 213 ? 2.404 -21.009 -3.517 1.00 96.81 213 HIS A O 1
ATOM 1635 N N . ARG A 1 214 ? 3.060 -19.107 -2.532 1.00 95.94 214 ARG A N 1
ATOM 1636 C CA . ARG A 1 214 ? 2.151 -18.248 -3.306 1.00 95.94 214 ARG A CA 1
ATOM 1637 C C . ARG A 1 214 ? 2.525 -18.202 -4.784 1.00 95.94 214 ARG A C 1
ATOM 1639 O O . ARG A 1 214 ? 1.641 -18.318 -5.635 1.00 95.94 214 ARG A O 1
ATOM 1646 N N . TRP A 1 215 ? 3.815 -18.079 -5.089 1.00 97.50 215 TRP A N 1
ATOM 1647 C CA . TRP A 1 215 ? 4.317 -18.161 -6.459 1.00 97.50 215 TRP A CA 1
ATOM 1648 C C . TRP A 1 215 ? 4.019 -19.531 -7.091 1.00 97.50 215 TRP A C 1
ATOM 1650 O O . TRP A 1 215 ? 3.450 -19.588 -8.183 1.00 97.50 215 TRP A O 1
ATOM 1660 N N . GLU A 1 216 ? 4.292 -20.631 -6.381 1.00 97.50 216 GLU A N 1
ATOM 1661 C CA . GLU A 1 216 ? 3.995 -21.997 -6.841 1.00 97.50 216 GLU A CA 1
ATOM 1662 C C . GLU A 1 216 ? 2.505 -22.183 -7.158 1.00 97.50 216 GLU A C 1
ATOM 1664 O O . GLU A 1 216 ? 2.149 -22.771 -8.183 1.00 97.50 216 GLU A O 1
ATOM 1669 N N . ALA A 1 217 ? 1.619 -21.658 -6.306 1.00 96.94 217 ALA A N 1
ATOM 1670 C CA . ALA A 1 217 ? 0.177 -21.728 -6.514 1.00 96.94 217 ALA A CA 1
ATOM 1671 C C . ALA A 1 217 ? -0.262 -20.991 -7.791 1.00 96.94 217 ALA A C 1
ATOM 1673 O O . ALA A 1 217 ? -1.111 -21.495 -8.536 1.00 96.94 217 ALA A O 1
ATOM 1674 N N . VAL A 1 218 ? 0.327 -19.823 -8.070 1.00 96.38 218 VAL A N 1
ATOM 1675 C CA . VAL A 1 218 ? 0.061 -19.053 -9.294 1.00 96.38 218 VAL A CA 1
ATOM 1676 C C . VAL A 1 218 ? 0.578 -19.790 -10.528 1.00 96.38 218 VAL A C 1
ATOM 1678 O O . VAL A 1 218 ? -0.182 -19.979 -11.480 1.00 96.38 218 VAL A O 1
ATOM 1681 N N . GLU A 1 219 ? 1.822 -20.269 -10.516 1.00 97.00 219 GLU A N 1
ATOM 1682 C CA . GLU A 1 219 ? 2.395 -20.994 -11.656 1.00 97.00 219 GLU A CA 1
ATOM 1683 C C . GLU A 1 219 ? 1.643 -22.297 -11.938 1.00 97.00 219 GLU A C 1
ATOM 1685 O O . GLU A 1 219 ? 1.296 -22.589 -13.086 1.00 97.00 219 GLU A O 1
ATOM 1690 N N . LEU A 1 220 ? 1.287 -23.060 -10.901 1.00 96.62 220 LEU A N 1
ATOM 1691 C CA . LEU A 1 220 ? 0.485 -24.272 -11.058 1.00 96.62 220 LEU A CA 1
ATOM 1692 C C . LEU A 1 220 ? -0.862 -23.970 -11.726 1.00 96.62 220 LEU A C 1
ATOM 1694 O O . LEU A 1 220 ? -1.321 -24.739 -12.577 1.00 96.62 220 LEU A O 1
ATOM 1698 N N . ARG A 1 221 ? -1.497 -22.850 -11.369 1.00 96.56 221 ARG A N 1
ATOM 1699 C CA . ARG A 1 221 ? -2.752 -22.416 -11.987 1.00 96.56 221 ARG A CA 1
ATOM 1700 C C . ARG A 1 221 ? -2.564 -22.037 -13.455 1.00 96.56 221 ARG A C 1
ATOM 1702 O O . ARG A 1 221 ? -3.390 -22.440 -14.274 1.00 96.56 221 ARG A O 1
ATOM 1709 N N . ARG A 1 222 ? -1.473 -21.355 -13.813 1.00 95.88 222 ARG A N 1
ATOM 1710 C CA . ARG A 1 222 ? -1.137 -21.056 -15.216 1.00 95.88 222 ARG A CA 1
ATOM 1711 C C . ARG A 1 222 ? -0.979 -22.333 -16.033 1.00 95.88 222 ARG A C 1
ATOM 1713 O O . ARG A 1 222 ? -1.611 -22.471 -17.076 1.00 95.88 222 ARG A O 1
ATOM 1720 N N . TRP A 1 223 ? -0.229 -23.309 -15.522 1.00 95.31 223 TRP A N 1
ATOM 1721 C CA . TRP A 1 223 ? -0.009 -24.590 -16.203 1.00 95.31 223 TRP A CA 1
ATOM 1722 C C . TRP A 1 223 ? -1.274 -25.441 -16.346 1.00 95.31 223 TRP A C 1
ATOM 1724 O O . TRP A 1 223 ? -1.436 -26.136 -17.349 1.00 95.31 223 TRP A O 1
ATOM 1734 N N . ARG A 1 224 ? -2.164 -25.429 -15.347 1.00 97.12 224 ARG A N 1
ATOM 1735 C CA . ARG A 1 224 ? -3.360 -26.289 -15.338 1.00 97.12 224 ARG A CA 1
ATOM 1736 C C . ARG A 1 224 ? -4.585 -25.661 -15.987 1.00 97.12 224 ARG A C 1
ATOM 1738 O O . ARG A 1 224 ? -5.399 -26.387 -16.551 1.00 97.12 224 ARG A O 1
ATOM 1745 N N . GLU A 1 225 ? -4.750 -24.352 -15.849 1.00 97.00 225 GLU A N 1
ATOM 1746 C CA . GLU A 1 225 ? -5.978 -23.639 -16.214 1.00 97.00 225 GLU A CA 1
ATOM 1747 C C . GLU A 1 225 ? -5.759 -22.555 -17.273 1.00 97.00 225 GLU A C 1
ATOM 1749 O O . GLU A 1 225 ? -6.743 -21.995 -17.753 1.00 97.00 225 GLU A O 1
ATOM 1754 N N . GLY A 1 226 ? -4.509 -22.227 -17.624 1.00 94.31 226 GLY A N 1
ATOM 1755 C CA . GLY A 1 226 ? -4.198 -21.104 -18.514 1.00 94.31 226 GLY A CA 1
ATOM 1756 C C . GLY A 1 226 ? -4.623 -19.755 -17.929 1.00 94.31 226 GLY A C 1
ATOM 1757 O O . GLY A 1 226 ? -5.043 -18.866 -18.667 1.00 94.31 226 GLY A O 1
ATOM 1758 N N . ARG A 1 227 ? -4.607 -19.624 -16.594 1.00 92.25 227 ARG A N 1
ATOM 1759 C CA . ARG A 1 227 ? -5.073 -18.434 -15.870 1.00 92.25 227 ARG A CA 1
ATOM 1760 C C . ARG A 1 227 ? -3.977 -17.848 -14.971 1.00 92.25 227 ARG A C 1
ATOM 1762 O O . ARG A 1 227 ? -3.358 -18.617 -14.239 1.00 92.25 227 ARG A O 1
ATOM 1769 N N . PRO A 1 228 ? -3.807 -16.510 -14.942 1.00 91.44 228 PRO A N 1
ATOM 1770 C CA . PRO A 1 228 ? -4.566 -15.518 -15.719 1.00 91.44 228 PRO A CA 1
ATOM 1771 C C . PRO A 1 228 ? -4.167 -15.453 -17.203 1.00 91.44 228 PRO A C 1
ATOM 1773 O O . PRO A 1 228 ? -4.912 -14.887 -17.996 1.00 91.44 228 PRO A O 1
ATOM 1776 N N . ASN A 1 229 ? -3.054 -16.081 -17.582 1.00 93.69 229 ASN A N 1
ATOM 1777 C CA . ASN A 1 229 ? -2.652 -16.322 -18.964 1.00 93.69 229 ASN A CA 1
ATOM 1778 C C . ASN A 1 229 ? -2.000 -17.710 -19.113 1.00 93.69 229 ASN A C 1
ATOM 1780 O O . ASN A 1 229 ? -1.776 -18.414 -18.122 1.00 93.69 229 ASN A O 1
ATOM 1784 N N . ASP A 1 230 ? -1.704 -18.111 -20.351 1.00 94.31 230 ASP A N 1
ATOM 1785 C CA . ASP A 1 230 ? -1.045 -19.389 -20.632 1.00 94.31 230 ASP A CA 1
ATOM 1786 C C . ASP A 1 230 ? 0.395 -19.415 -20.084 1.00 94.31 230 ASP A C 1
ATOM 1788 O O . ASP A 1 230 ? 1.105 -18.404 -20.097 1.00 94.31 230 ASP A O 1
ATOM 1792 N N . ALA A 1 231 ? 0.841 -20.579 -19.600 1.00 94.00 231 ALA A N 1
ATOM 1793 C CA . ALA A 1 231 ? 2.182 -20.758 -19.039 1.00 94.00 231 ALA A CA 1
ATOM 1794 C C . ALA A 1 231 ? 3.312 -20.528 -20.063 1.00 94.00 231 ALA A C 1
ATOM 1796 O O . ALA A 1 231 ? 4.432 -20.201 -19.676 1.00 94.00 231 ALA A O 1
ATOM 1797 N N . SER A 1 232 ? 3.022 -20.673 -21.362 1.00 92.88 232 SER A N 1
ATOM 1798 C CA . SER A 1 232 ? 3.971 -20.414 -22.451 1.00 92.88 232 SER A CA 1
ATOM 1799 C C . SER A 1 232 ? 4.146 -18.931 -22.787 1.00 92.88 232 SER A C 1
ATOM 1801 O O . SER A 1 232 ? 5.099 -18.578 -23.486 1.00 92.88 232 SER A O 1
ATOM 1803 N N . GLU A 1 233 ? 3.263 -18.053 -22.300 1.00 94.19 233 GLU A N 1
ATOM 1804 C CA . GLU A 1 233 ? 3.432 -16.615 -22.483 1.00 94.19 233 GLU A CA 1
ATOM 1805 C C . GLU A 1 233 ? 4.628 -16.095 -21.661 1.00 94.19 233 GLU A C 1
ATOM 1807 O O . GLU A 1 233 ? 4.813 -16.512 -20.512 1.00 94.19 233 GLU A O 1
ATOM 1812 N N . PRO A 1 234 ? 5.435 -15.167 -22.216 1.00 92.62 234 PRO A N 1
ATOM 1813 C CA . PRO A 1 234 ? 6.678 -14.702 -21.606 1.00 92.62 234 PRO A CA 1
ATOM 1814 C C . PRO A 1 234 ? 6.420 -13.645 -20.520 1.00 92.62 234 PRO A C 1
ATOM 1816 O O . PRO A 1 234 ? 6.863 -12.504 -20.632 1.00 92.62 234 PRO A O 1
ATOM 1819 N N . THR A 1 235 ? 5.682 -14.015 -19.475 1.00 95.00 235 THR A N 1
ATOM 1820 C CA . THR A 1 235 ? 5.391 -13.157 -18.319 1.00 95.00 235 THR A CA 1
ATOM 1821 C C . THR A 1 235 ? 5.995 -13.725 -17.041 1.00 95.00 235 THR A C 1
ATOM 1823 O O . THR A 1 235 ? 6.157 -14.939 -16.913 1.00 95.00 235 THR A O 1
ATOM 1826 N N . ARG A 1 236 ? 6.297 -12.857 -16.070 1.00 95.44 236 ARG A N 1
ATOM 1827 C CA . ARG A 1 236 ? 6.848 -13.253 -14.764 1.00 95.44 236 ARG A CA 1
ATOM 1828 C C . ARG A 1 236 ? 5.931 -12.896 -13.600 1.00 95.44 236 ARG A C 1
ATOM 1830 O O . ARG A 1 236 ? 5.039 -12.058 -13.719 1.00 95.44 236 ARG A O 1
ATOM 1837 N N . TYR A 1 237 ? 6.173 -13.541 -12.469 1.00 97.56 237 TYR A N 1
ATOM 1838 C CA . TYR A 1 237 ? 5.643 -13.112 -11.184 1.00 97.56 237 TYR A CA 1
ATOM 1839 C C . TYR A 1 237 ? 6.491 -11.950 -10.673 1.00 97.56 237 TYR A C 1
ATOM 1841 O O . TYR A 1 237 ? 7.722 -12.030 -10.701 1.00 97.56 237 TYR A O 1
ATOM 1849 N N . LEU A 1 238 ? 5.842 -10.888 -10.207 1.00 97.94 238 LEU A N 1
ATOM 1850 C CA . LEU A 1 238 ? 6.504 -9.714 -9.659 1.00 97.94 238 LEU A CA 1
ATOM 1851 C C . LEU A 1 238 ? 6.269 -9.615 -8.153 1.00 97.94 238 LEU A C 1
ATOM 1853 O O . LEU A 1 238 ? 5.124 -9.512 -7.717 1.00 97.94 238 LEU A O 1
ATOM 1857 N N . LYS A 1 239 ? 7.355 -9.539 -7.376 1.00 98.25 239 LYS A N 1
ATOM 1858 C CA . LYS A 1 239 ? 7.308 -9.175 -5.952 1.00 98.25 239 LYS A CA 1
ATOM 1859 C C . LYS A 1 239 ? 7.734 -7.719 -5.753 1.00 98.25 239 LYS A C 1
ATOM 1861 O O . LYS A 1 239 ? 8.871 -7.354 -6.057 1.00 98.25 239 LYS A O 1
ATOM 1866 N N . ILE A 1 240 ? 6.843 -6.892 -5.215 1.00 98.56 240 ILE A N 1
ATOM 1867 C CA . ILE A 1 240 ? 7.108 -5.498 -4.852 1.00 98.56 240 ILE A CA 1
ATOM 1868 C C . ILE A 1 240 ? 7.271 -5.403 -3.335 1.00 98.56 240 ILE A C 1
ATOM 1870 O O . ILE A 1 240 ? 6.379 -5.786 -2.584 1.00 98.56 240 ILE A O 1
ATOM 1874 N N . GLY A 1 241 ? 8.404 -4.869 -2.882 1.00 98.50 241 GLY A N 1
ATOM 1875 C CA . GLY A 1 241 ? 8.637 -4.543 -1.477 1.00 98.50 241 GLY A CA 1
ATOM 1876 C C . GLY A 1 241 ? 8.537 -3.039 -1.231 1.00 98.50 241 GLY A C 1
ATOM 1877 O O . GLY A 1 241 ? 9.255 -2.268 -1.872 1.00 98.50 241 GLY A O 1
ATOM 1878 N N . LEU A 1 242 ? 7.705 -2.633 -0.269 1.00 98.50 242 LEU A N 1
ATOM 1879 C CA . LEU A 1 242 ? 7.547 -1.247 0.170 1.00 98.50 242 LEU A CA 1
ATOM 1880 C C . LEU A 1 242 ? 8.247 -1.004 1.512 1.00 98.50 242 LEU A C 1
ATOM 1882 O O . LEU A 1 242 ? 7.775 -1.437 2.567 1.00 98.50 242 LEU A O 1
ATOM 1886 N N . TYR A 1 243 ? 9.347 -0.253 1.484 1.00 98.50 243 TYR A N 1
ATOM 1887 C CA . TYR A 1 243 ? 9.897 0.366 2.690 1.00 98.50 243 TYR A CA 1
ATOM 1888 C C . TYR A 1 243 ? 9.324 1.778 2.844 1.00 98.50 243 TYR A C 1
ATOM 1890 O O . TYR A 1 243 ? 8.776 2.348 1.901 1.00 98.50 243 TYR A O 1
ATOM 1898 N N . HIS A 1 244 ? 9.460 2.372 4.026 1.00 98.19 244 HIS A N 1
ATOM 1899 C CA . HIS A 1 244 ? 8.991 3.736 4.250 1.00 98.19 244 HIS A CA 1
ATOM 1900 C C . HIS A 1 244 ? 9.974 4.570 5.064 1.00 98.19 244 HIS A C 1
ATOM 1902 O O . HIS A 1 244 ? 10.823 4.050 5.796 1.00 98.19 244 HIS A O 1
ATOM 1908 N N . PHE A 1 245 ? 9.834 5.881 4.920 1.00 97.50 245 PHE A N 1
ATOM 1909 C CA . PHE A 1 245 ? 10.604 6.903 5.610 1.00 97.50 245 PHE A CA 1
ATOM 1910 C C . PHE A 1 245 ? 9.743 8.152 5.816 1.00 97.50 245 PHE A C 1
ATOM 1912 O O . PHE A 1 245 ? 8.670 8.276 5.236 1.00 97.50 245 PHE A O 1
ATOM 1919 N N . SER A 1 246 ? 10.233 9.075 6.637 1.00 96.19 246 SER A N 1
ATOM 1920 C CA . SER A 1 246 ? 9.680 10.422 6.774 1.00 96.19 246 SER A CA 1
ATOM 1921 C C . SER A 1 246 ? 10.714 11.406 6.241 1.00 96.19 246 SER A C 1
ATOM 1923 O O . SER A 1 246 ? 11.881 11.348 6.636 1.00 96.19 246 SER A O 1
ATOM 1925 N N . SER A 1 247 ? 10.323 12.273 5.309 1.00 94.12 247 SER A N 1
ATOM 1926 C CA . SER A 1 247 ? 11.177 13.352 4.808 1.00 94.12 247 SER A CA 1
ATOM 1927 C C . SER A 1 247 ? 11.279 14.535 5.779 1.00 94.12 247 SER A C 1
ATOM 1929 O O . SER A 1 247 ? 12.289 15.244 5.765 1.00 94.12 247 SER A O 1
ATOM 1931 N N . VAL A 1 248 ? 10.277 14.725 6.641 1.00 92.69 248 VAL A N 1
ATOM 1932 C CA . VAL A 1 248 ? 10.191 15.801 7.637 1.00 92.69 248 VAL A CA 1
ATOM 1933 C C . VAL A 1 248 ? 10.976 15.464 8.904 1.00 92.69 248 VAL A C 1
ATOM 1935 O O . VAL A 1 248 ? 11.739 16.304 9.387 1.00 92.69 248 VAL A O 1
ATOM 1938 N N . ASP A 1 249 ? 10.842 14.244 9.431 1.00 92.94 249 ASP A N 1
ATOM 1939 C CA . ASP A 1 249 ? 11.570 13.787 10.619 1.00 92.94 249 ASP A CA 1
ATOM 1940 C C . ASP A 1 249 ? 12.222 12.402 10.420 1.00 92.94 249 ASP A C 1
ATOM 1942 O O . ASP A 1 249 ? 11.829 11.406 11.044 1.00 92.94 249 ASP A O 1
ATOM 1946 N N . PRO A 1 250 ? 13.281 12.317 9.587 1.00 93.00 250 PRO A N 1
ATOM 1947 C CA . PRO A 1 250 ? 13.874 11.042 9.189 1.00 93.00 250 PRO A CA 1
ATOM 1948 C C . PRO A 1 250 ? 14.448 10.223 10.343 1.00 93.00 250 PRO A C 1
ATOM 1950 O O . PRO A 1 250 ? 14.622 9.021 10.199 1.00 93.00 250 PRO A O 1
ATOM 1953 N N . ARG A 1 251 ? 14.791 10.852 11.475 1.00 93.06 251 ARG A N 1
ATOM 1954 C CA . ARG A 1 251 ? 15.453 10.178 12.606 1.00 93.06 251 ARG A CA 1
ATOM 1955 C C . ARG A 1 251 ? 14.484 9.575 13.615 1.00 93.06 251 ARG A C 1
ATOM 1957 O O . ARG A 1 251 ? 14.935 8.801 14.458 1.00 93.06 251 ARG A O 1
ATOM 1964 N N . HIS A 1 252 ? 13.201 9.926 13.550 1.00 92.38 252 HIS A N 1
ATOM 1965 C CA . HIS A 1 252 ? 12.221 9.465 14.533 1.00 92.38 252 HIS A CA 1
ATOM 1966 C C . HIS A 1 252 ? 10.931 8.930 13.907 1.00 92.38 252 HIS A C 1
ATOM 1968 O O . HIS A 1 252 ? 10.313 8.059 14.510 1.00 92.38 252 HIS A O 1
ATOM 1974 N N . GLN A 1 253 ? 10.534 9.411 12.724 1.00 93.44 253 GLN A N 1
ATOM 1975 C CA . GLN A 1 253 ? 9.265 9.048 12.075 1.00 93.44 253 GLN A CA 1
ATOM 1976 C C . GLN A 1 253 ? 9.436 8.119 10.862 1.00 93.44 253 GLN A C 1
ATOM 1978 O O . GLN A 1 253 ? 8.498 7.923 10.086 1.00 93.44 253 GLN A O 1
ATOM 1983 N N . GLY A 1 254 ? 10.622 7.530 10.682 1.00 93.56 254 GLY A N 1
ATOM 1984 C CA . GLY A 1 254 ? 10.866 6.464 9.712 1.00 93.56 254 GLY A CA 1
ATOM 1985 C C . GLY A 1 254 ? 10.457 5.080 10.229 1.00 93.56 254 GLY A C 1
ATOM 1986 O O . GLY A 1 254 ? 9.736 4.939 11.213 1.00 93.56 254 GLY A O 1
ATOM 1987 N N . CYS A 1 255 ? 10.935 4.025 9.570 1.00 96.62 255 CYS A N 1
ATOM 1988 C CA . CYS A 1 255 ? 10.613 2.652 9.957 1.00 96.62 255 CYS A CA 1
ATOM 1989 C C . CYS A 1 255 ? 11.217 2.263 11.316 1.00 96.62 255 CYS A C 1
ATOM 1991 O O . CYS A 1 255 ? 12.432 2.075 11.438 1.00 96.62 255 CYS A O 1
ATOM 1993 N N . ALA A 1 256 ? 10.371 2.067 12.332 1.00 95.62 256 ALA A N 1
ATOM 1994 C CA . ALA A 1 256 ? 10.800 1.708 13.686 1.00 95.62 256 ALA A CA 1
ATOM 1995 C C . ALA A 1 256 ? 11.544 0.358 13.749 1.00 95.62 256 ALA A C 1
ATOM 1997 O O . ALA A 1 256 ? 12.558 0.250 14.441 1.00 95.62 256 ALA A O 1
ATOM 1998 N N . ALA A 1 257 ? 11.125 -0.643 12.961 1.00 96.56 257 ALA A N 1
ATOM 1999 C CA . ALA A 1 257 ? 11.821 -1.936 12.847 1.00 96.56 257 ALA A CA 1
ATOM 2000 C C . ALA A 1 257 ? 13.279 -1.773 12.365 1.00 96.56 257 ALA A C 1
ATOM 2002 O O . ALA A 1 257 ? 14.183 -2.529 12.731 1.00 96.56 257 ALA A O 1
ATOM 2003 N N . HIS A 1 258 ? 13.534 -0.708 11.605 1.00 98.00 258 HIS A N 1
ATOM 2004 C CA . HIS A 1 258 ? 14.850 -0.341 11.107 1.00 98.00 258 HIS A CA 1
ATOM 2005 C C . HIS A 1 258 ? 15.461 0.862 11.837 1.00 98.00 258 HIS A C 1
ATOM 2007 O O . HIS A 1 258 ? 16.436 1.436 11.365 1.00 98.00 258 HIS A O 1
ATOM 2013 N N . GLY A 1 259 ? 14.964 1.195 13.033 1.00 96.94 259 GLY A N 1
ATOM 2014 C CA . GLY A 1 259 ? 15.525 2.252 13.875 1.00 96.94 259 GLY A CA 1
ATOM 2015 C C . GLY A 1 259 ? 15.480 3.633 13.225 1.00 96.94 259 GLY A C 1
ATOM 2016 O O . GLY A 1 259 ? 16.377 4.434 13.466 1.00 96.94 259 GLY A O 1
ATOM 2017 N N . SER A 1 260 ? 14.479 3.881 12.375 1.00 96.75 260 SER A N 1
ATOM 2018 C CA . SER A 1 260 ? 14.354 5.097 11.567 1.00 96.75 260 SER A CA 1
ATOM 2019 C C . SER A 1 260 ? 15.556 5.353 10.641 1.00 96.75 260 SER A C 1
ATOM 2021 O O . SER A 1 260 ? 15.836 6.489 10.276 1.00 96.75 260 SER A O 1
ATOM 2023 N N . ASP A 1 261 ? 16.283 4.306 10.246 1.00 97.81 261 ASP A N 1
ATOM 2024 C CA . ASP A 1 261 ? 17.352 4.392 9.251 1.00 97.81 261 ASP A CA 1
ATOM 2025 C C . ASP A 1 261 ? 16.809 3.970 7.879 1.00 97.81 261 ASP A C 1
ATOM 2027 O O . ASP A 1 261 ? 16.543 2.790 7.633 1.00 97.81 261 ASP A O 1
ATOM 2031 N N . GLU A 1 262 ? 16.626 4.955 6.994 1.00 96.25 262 GLU A N 1
ATOM 2032 C CA . GLU A 1 262 ? 16.094 4.746 5.644 1.00 96.25 262 GLU A CA 1
ATOM 2033 C C . GLU A 1 262 ? 16.943 3.748 4.847 1.00 96.25 262 GLU A C 1
ATOM 2035 O O . GLU A 1 262 ? 16.414 2.803 4.258 1.00 96.25 262 GLU A O 1
ATOM 2040 N N . VAL A 1 263 ? 18.265 3.935 4.840 1.00 96.88 263 VAL A N 1
ATOM 2041 C CA . VAL A 1 263 ? 19.172 3.104 4.041 1.00 96.88 263 VAL A CA 1
ATOM 2042 C C . VAL A 1 263 ? 19.158 1.679 4.571 1.00 96.88 263 VAL A C 1
ATOM 2044 O O . VAL A 1 263 ? 19.149 0.730 3.784 1.00 96.88 263 VAL A O 1
ATOM 2047 N N . ARG A 1 264 ? 19.098 1.507 5.896 1.00 98.25 264 ARG A N 1
ATOM 2048 C CA . ARG A 1 264 ? 18.957 0.188 6.518 1.00 98.25 264 ARG A CA 1
ATOM 2049 C C . ARG A 1 264 ? 17.646 -0.487 6.126 1.00 98.25 264 ARG A C 1
ATOM 2051 O O . ARG A 1 264 ? 17.681 -1.668 5.796 1.00 98.25 264 ARG A O 1
ATOM 2058 N N . ALA A 1 265 ? 16.529 0.242 6.133 1.00 98.50 265 ALA A N 1
ATOM 2059 C CA . ALA A 1 265 ? 15.226 -0.290 5.736 1.00 98.50 265 ALA A CA 1
ATOM 2060 C C . ALA A 1 265 ? 15.216 -0.739 4.266 1.00 98.50 265 ALA A C 1
ATOM 2062 O O . ALA A 1 265 ? 14.873 -1.884 3.975 1.00 98.50 265 ALA A O 1
ATOM 2063 N N . ALA A 1 266 ? 15.672 0.126 3.355 1.00 98.56 266 ALA A N 1
ATOM 2064 C CA . ALA A 1 266 ? 15.763 -0.178 1.929 1.00 98.56 266 ALA A CA 1
ATOM 2065 C C . ALA A 1 266 ? 16.702 -1.365 1.651 1.00 98.56 266 ALA A C 1
ATOM 2067 O O . ALA A 1 266 ? 16.370 -2.264 0.881 1.00 98.56 266 ALA A O 1
ATOM 2068 N N . THR A 1 267 ? 17.863 -1.405 2.314 1.00 98.69 267 THR A N 1
ATOM 2069 C CA . THR A 1 267 ? 18.858 -2.475 2.133 1.00 98.69 267 THR A CA 1
ATOM 2070 C C . THR A 1 267 ? 18.359 -3.818 2.663 1.00 98.69 267 THR A C 1
ATOM 2072 O O . THR A 1 267 ? 18.560 -4.838 2.004 1.00 98.69 267 THR A O 1
ATOM 2075 N N . ALA A 1 268 ? 17.706 -3.838 3.829 1.00 98.69 268 ALA A N 1
ATOM 2076 C CA . ALA A 1 268 ? 17.152 -5.059 4.411 1.00 98.69 268 ALA A CA 1
ATOM 2077 C C . ALA A 1 268 ? 16.046 -5.648 3.526 1.00 98.69 268 ALA A C 1
ATOM 2079 O O . ALA A 1 268 ? 16.070 -6.841 3.224 1.00 98.69 268 ALA A O 1
ATOM 2080 N N . LEU A 1 269 ? 15.137 -4.801 3.035 1.00 98.75 269 LEU A N 1
ATOM 2081 C CA . LEU A 1 269 ? 14.072 -5.236 2.138 1.00 98.75 269 LEU A CA 1
ATOM 2082 C C . LEU A 1 269 ? 14.612 -5.708 0.785 1.00 98.75 269 LEU A C 1
ATOM 2084 O O . LEU A 1 269 ? 14.189 -6.742 0.277 1.00 98.75 269 LEU A O 1
ATOM 2088 N N . LEU A 1 270 ? 15.605 -5.014 0.223 1.00 98.69 270 LEU A N 1
ATOM 2089 C CA . LEU A 1 270 ? 16.267 -5.461 -1.001 1.00 98.69 270 LEU A CA 1
ATOM 2090 C C . LEU A 1 270 ? 16.950 -6.824 -0.825 1.00 98.69 270 LEU A C 1
ATOM 2092 O O . LEU A 1 270 ? 16.886 -7.666 -1.718 1.00 98.69 270 LEU A O 1
ATOM 2096 N N . ALA A 1 271 ? 17.599 -7.057 0.319 1.00 98.69 271 ALA A N 1
ATOM 2097 C CA . ALA A 1 271 ? 18.170 -8.362 0.636 1.00 98.69 271 ALA A CA 1
ATOM 2098 C C . ALA A 1 271 ? 17.080 -9.441 0.708 1.00 98.69 271 ALA A C 1
ATOM 2100 O O . ALA A 1 271 ? 17.243 -10.501 0.112 1.00 98.69 271 ALA A O 1
ATOM 2101 N N . ARG A 1 272 ? 15.940 -9.142 1.339 1.00 98.62 272 ARG A N 1
ATOM 2102 C CA . ARG A 1 272 ? 14.794 -10.055 1.438 1.00 98.62 272 ARG A CA 1
ATOM 2103 C C . ARG A 1 272 ? 14.161 -10.376 0.074 1.00 98.62 272 ARG A C 1
ATOM 2105 O O . ARG A 1 272 ? 13.870 -11.535 -0.203 1.00 98.62 272 ARG A O 1
ATOM 2112 N N . LEU A 1 273 ? 14.031 -9.393 -0.819 1.00 98.69 273 LEU A N 1
ATOM 2113 C CA . LEU A 1 273 ? 13.599 -9.611 -2.209 1.00 98.69 273 LEU A CA 1
ATOM 2114 C C . LEU A 1 273 ? 14.568 -10.529 -2.974 1.00 98.69 273 LEU A C 1
ATOM 2116 O O . LEU A 1 273 ? 14.136 -11.425 -3.697 1.00 98.69 273 LEU A O 1
ATOM 2120 N N . ARG A 1 274 ? 15.881 -10.351 -2.779 1.00 98.38 274 ARG A N 1
ATOM 2121 C CA . ARG A 1 274 ? 16.909 -11.222 -3.377 1.00 98.38 274 ARG A CA 1
ATOM 2122 C C . ARG A 1 274 ? 16.880 -12.640 -2.806 1.00 98.38 274 ARG A C 1
ATOM 2124 O O . ARG A 1 274 ? 17.090 -13.584 -3.559 1.00 98.38 274 ARG A O 1
ATOM 2131 N N . GLU A 1 275 ? 16.614 -12.796 -1.509 1.00 98.50 275 GLU A N 1
ATOM 2132 C CA . GLU A 1 275 ? 16.418 -14.109 -0.878 1.00 98.50 275 GLU A CA 1
ATOM 2133 C C . GLU A 1 275 ? 15.246 -14.857 -1.525 1.00 98.50 275 GLU A C 1
ATOM 2135 O O . GLU A 1 275 ? 15.390 -16.031 -1.849 1.00 98.50 275 GLU A O 1
ATOM 2140 N N . PHE A 1 276 ? 14.132 -14.171 -1.798 1.00 98.50 276 PHE A N 1
ATOM 2141 C CA . PHE A 1 276 ? 12.995 -14.752 -2.516 1.00 98.50 276 PHE A CA 1
ATOM 2142 C C . PHE A 1 276 ? 13.335 -15.159 -3.954 1.00 98.50 276 PHE A C 1
ATOM 2144 O O . PHE A 1 276 ? 13.096 -16.306 -4.332 1.00 98.50 276 PHE A O 1
ATOM 2151 N N . GLY A 1 277 ? 13.957 -14.268 -4.735 1.00 97.38 277 GLY A N 1
ATOM 2152 C CA . GLY A 1 277 ? 14.398 -14.604 -6.093 1.00 97.38 277 GLY A CA 1
ATOM 2153 C C . GLY A 1 277 ? 15.341 -15.813 -6.118 1.00 97.38 277 GLY A C 1
ATOM 2154 O O . GLY A 1 277 ? 15.119 -16.766 -6.863 1.00 97.38 277 GLY A O 1
ATOM 2155 N N . GLY A 1 278 ? 16.329 -15.832 -5.219 1.00 97.31 278 GLY A N 1
ATOM 2156 C CA . GLY A 1 278 ? 17.254 -16.955 -5.075 1.00 97.31 278 GLY A CA 1
ATOM 2157 C C . GLY A 1 278 ? 16.584 -18.247 -4.594 1.00 97.31 278 GLY A C 1
ATOM 2158 O O . GLY A 1 278 ? 16.997 -19.336 -4.998 1.00 97.31 278 GLY A O 1
ATOM 2159 N N . ALA A 1 279 ? 15.542 -18.164 -3.761 1.00 97.75 279 ALA A N 1
ATOM 2160 C CA . ALA A 1 279 ? 14.770 -19.329 -3.338 1.00 97.75 279 ALA A CA 1
ATOM 2161 C C . ALA A 1 279 ? 14.051 -19.975 -4.528 1.00 97.75 279 ALA A C 1
ATOM 2163 O O . ALA A 1 279 ? 14.180 -21.184 -4.715 1.00 97.75 279 ALA A O 1
ATOM 2164 N N . VAL A 1 280 ? 13.384 -19.189 -5.380 1.00 97.56 280 VAL A N 1
ATOM 2165 C CA . VAL A 1 280 ? 12.731 -19.695 -6.601 1.00 97.56 280 VAL A CA 1
ATOM 2166 C C . VAL A 1 280 ? 13.751 -20.369 -7.525 1.00 97.56 280 VAL A C 1
ATOM 2168 O O . VAL A 1 280 ? 13.574 -21.529 -7.896 1.00 97.56 280 VAL A O 1
ATOM 2171 N N . GLU A 1 281 ? 14.860 -19.688 -7.825 1.00 95.81 281 GLU A N 1
ATOM 2172 C CA . GLU A 1 281 ? 15.903 -20.191 -8.735 1.00 95.81 281 GLU A CA 1
ATOM 2173 C C . GLU A 1 281 ? 16.591 -21.471 -8.235 1.00 95.81 281 GLU A C 1
ATOM 2175 O O . GLU A 1 281 ? 17.026 -22.303 -9.032 1.00 95.81 281 GLU A O 1
ATOM 2180 N N . SER A 1 282 ? 16.733 -21.632 -6.916 1.00 95.00 282 SER A N 1
ATOM 2181 C CA . SER A 1 282 ? 17.447 -22.772 -6.325 1.00 95.00 282 SER A CA 1
ATOM 2182 C C . SER A 1 282 ? 16.562 -23.989 -6.056 1.00 95.00 282 SER A C 1
ATOM 2184 O O . SER A 1 282 ? 17.069 -25.113 -6.026 1.00 95.00 282 SER A O 1
ATOM 2186 N N . THR A 1 283 ? 15.258 -23.788 -5.865 1.00 94.94 283 THR A N 1
ATOM 2187 C CA . THR A 1 283 ? 14.298 -24.864 -5.565 1.00 94.94 283 THR A CA 1
ATOM 2188 C C . THR A 1 283 ? 13.621 -25.419 -6.817 1.00 94.94 283 THR A C 1
ATOM 2190 O O . THR A 1 283 ? 13.215 -26.583 -6.821 1.00 94.94 283 THR A O 1
ATOM 2193 N N . HIS A 1 284 ? 13.560 -24.635 -7.898 1.00 94.38 284 HIS A N 1
ATOM 2194 C CA . HIS A 1 284 ? 12.886 -24.996 -9.143 1.00 94.38 284 HIS A CA 1
ATOM 2195 C C . HIS A 1 284 ? 13.863 -25.063 -10.324 1.00 94.38 284 HIS A C 1
ATOM 2197 O O . HIS A 1 284 ? 14.864 -24.358 -10.391 1.00 94.38 284 HIS A O 1
ATOM 2203 N N . CYS A 1 285 ? 13.598 -25.961 -11.272 1.00 90.75 285 CYS A N 1
ATOM 2204 C CA . CYS A 1 285 ? 14.470 -26.191 -12.423 1.00 90.75 285 CYS A CA 1
ATOM 2205 C C . CYS A 1 285 ? 14.067 -25.339 -13.644 1.00 90.75 285 CYS A C 1
ATOM 2207 O O . CYS A 1 285 ? 13.207 -24.467 -13.570 1.00 90.75 285 CYS A O 1
ATOM 2209 N N . CYS A 1 286 ? 14.702 -25.600 -14.794 1.00 89.88 286 CYS A N 1
ATOM 2210 C CA . CYS A 1 286 ? 14.302 -25.062 -16.103 1.00 89.88 286 CYS A CA 1
ATOM 2211 C C . CYS A 1 286 ? 14.322 -23.526 -16.237 1.00 89.88 286 CYS A C 1
ATOM 2213 O O . CYS A 1 286 ? 13.673 -22.992 -17.131 1.00 89.88 286 CYS A O 1
ATOM 2215 N N . GLY A 1 287 ? 15.106 -22.830 -15.407 1.00 86.38 287 GLY A N 1
ATOM 2216 C CA . GLY A 1 287 ? 15.219 -21.371 -15.461 1.00 86.38 287 GLY A CA 1
ATOM 2217 C C . GLY A 1 287 ? 14.018 -20.642 -14.858 1.00 86.38 287 GLY A C 1
ATOM 2218 O O . GLY A 1 287 ? 13.703 -19.541 -15.304 1.00 86.38 287 GLY A O 1
ATOM 2219 N N . ALA A 1 288 ? 13.339 -21.257 -13.882 1.00 91.44 288 ALA A N 1
ATOM 2220 C CA . ALA A 1 288 ? 12.343 -20.577 -13.063 1.00 91.44 288 ALA A CA 1
ATOM 2221 C C . ALA A 1 288 ? 12.942 -19.314 -12.428 1.00 91.44 288 ALA A C 1
ATOM 2223 O O . ALA A 1 288 ? 14.076 -19.327 -11.951 1.00 91.44 288 ALA A O 1
ATOM 2224 N N . GLY A 1 289 ? 12.175 -18.230 -12.434 1.00 93.69 289 GLY A N 1
ATOM 2225 C CA . GLY A 1 289 ? 12.615 -16.949 -11.907 1.00 93.69 289 GLY A CA 1
ATOM 2226 C C . GLY A 1 289 ? 11.451 -15.983 -11.752 1.00 93.69 289 GLY A C 1
ATOM 2227 O O . GLY A 1 289 ? 10.384 -16.159 -12.344 1.00 93.69 289 GLY A O 1
ATOM 2228 N N . VAL A 1 290 ? 11.687 -14.954 -10.951 1.00 96.69 290 VAL A N 1
ATOM 2229 C CA . VAL A 1 290 ? 10.731 -13.894 -10.622 1.00 96.69 290 VAL A CA 1
ATOM 2230 C C . VAL A 1 290 ? 11.391 -12.545 -10.843 1.00 96.69 290 VAL A C 1
ATOM 2232 O O . VAL A 1 290 ? 12.614 -12.431 -10.768 1.00 96.69 290 VAL A O 1
ATOM 2235 N N . ASP A 1 291 ? 10.581 -11.523 -11.085 1.00 97.25 291 ASP A N 1
ATOM 2236 C CA . ASP A 1 291 ? 11.056 -10.146 -11.053 1.00 97.25 291 ASP A CA 1
ATOM 2237 C C . ASP A 1 291 ? 10.776 -9.538 -9.671 1.00 97.25 291 ASP A C 1
ATOM 2239 O O . ASP A 1 291 ? 9.835 -9.918 -8.966 1.00 97.25 291 ASP A O 1
ATOM 2243 N N . THR A 1 292 ? 11.617 -8.589 -9.261 1.00 97.50 292 THR A N 1
ATOM 2244 C CA . THR A 1 292 ? 11.468 -7.888 -7.980 1.00 97.50 292 THR A CA 1
ATOM 2245 C C . THR A 1 292 ? 11.562 -6.385 -8.176 1.00 97.50 292 THR A C 1
ATOM 2247 O O . THR A 1 292 ? 12.294 -5.913 -9.048 1.00 97.50 292 THR A O 1
ATOM 2250 N N . LEU A 1 293 ? 10.839 -5.627 -7.354 1.00 98.50 293 LEU A N 1
ATOM 2251 C CA . LEU A 1 293 ? 10.884 -4.170 -7.361 1.00 98.50 293 LEU A CA 1
ATOM 2252 C C . LEU A 1 293 ? 10.921 -3.638 -5.929 1.00 98.50 293 LEU A C 1
ATOM 2254 O O . LEU A 1 293 ? 10.116 -4.028 -5.085 1.00 98.50 293 LEU A O 1
ATOM 2258 N N . LEU A 1 294 ? 11.852 -2.724 -5.663 1.00 98.81 294 LEU A N 1
ATOM 2259 C CA . LEU A 1 294 ? 11.929 -2.004 -4.396 1.00 98.81 294 LEU A CA 1
ATOM 2260 C C . LEU A 1 294 ? 11.289 -0.626 -4.563 1.00 98.81 294 LEU A C 1
ATOM 2262 O O . LEU A 1 294 ? 11.623 0.118 -5.490 1.00 98.81 294 LEU A O 1
ATOM 2266 N N . VAL A 1 295 ? 10.396 -0.275 -3.644 1.00 98.81 295 VAL A N 1
ATOM 2267 C CA . VAL A 1 295 ? 9.732 1.027 -3.614 1.00 98.81 295 VAL A CA 1
ATOM 2268 C C . VAL A 1 295 ? 9.831 1.613 -2.207 1.00 98.81 295 VAL A C 1
ATOM 2270 O O . VAL A 1 295 ? 9.570 0.937 -1.217 1.00 98.81 295 VAL A O 1
ATOM 2273 N N . GLY A 1 296 ? 10.239 2.874 -2.112 1.00 98.62 296 GLY A N 1
ATOM 2274 C CA . GLY A 1 296 ? 10.221 3.650 -0.876 1.00 98.62 296 GLY A CA 1
ATOM 2275 C C . GLY A 1 296 ? 9.011 4.562 -0.825 1.00 98.62 296 GLY A C 1
ATOM 2276 O O . GLY A 1 296 ? 8.664 5.142 -1.846 1.00 98.62 296 GLY A O 1
ATOM 2277 N N . VAL A 1 297 ? 8.402 4.731 0.342 1.00 98.62 297 VAL A N 1
ATOM 2278 C CA . VAL A 1 297 ? 7.266 5.640 0.553 1.00 98.62 297 VAL A CA 1
ATOM 2279 C C . VAL A 1 297 ? 7.639 6.713 1.574 1.00 98.62 297 VAL A C 1
ATOM 2281 O O . VAL A 1 297 ? 8.038 6.389 2.693 1.00 98.62 297 VAL A O 1
ATOM 2284 N N . ASP A 1 298 ? 7.482 7.982 1.205 1.00 97.69 298 ASP A N 1
ATOM 2285 C CA . ASP A 1 298 ? 7.531 9.106 2.138 1.00 97.69 298 ASP A CA 1
ATOM 2286 C C . ASP A 1 298 ? 6.178 9.263 2.841 1.00 97.69 298 ASP A C 1
ATOM 2288 O O . ASP A 1 298 ? 5.217 9.754 2.252 1.00 97.69 298 ASP A O 1
ATOM 2292 N N . THR A 1 299 ? 6.088 8.882 4.111 1.00 96.19 299 THR A N 1
ATOM 2293 C CA . THR A 1 299 ? 4.826 8.890 4.874 1.00 96.19 299 THR A CA 1
ATOM 2294 C C . THR A 1 299 ? 4.292 10.287 5.199 1.00 96.19 299 THR A C 1
ATOM 2296 O O . THR A 1 299 ? 3.170 10.414 5.706 1.00 96.19 299 THR A O 1
ATOM 2299 N N . ASP A 1 300 ? 5.084 11.330 4.936 1.00 94.75 300 ASP A N 1
ATOM 2300 C CA . ASP A 1 300 ? 4.673 12.723 5.120 1.00 94.75 300 ASP A CA 1
ATOM 2301 C C . ASP A 1 300 ? 3.889 13.255 3.916 1.00 94.75 300 ASP A C 1
ATOM 2303 O O . ASP A 1 300 ? 3.101 14.192 4.054 1.00 94.75 300 ASP A O 1
ATOM 2307 N N . THR A 1 301 ? 4.091 12.672 2.731 1.00 95.06 301 THR A N 1
ATOM 2308 C CA . THR A 1 301 ? 3.543 13.191 1.466 1.00 95.06 301 THR A CA 1
ATOM 2309 C C . THR A 1 301 ? 2.908 12.128 0.569 1.00 95.06 301 THR A C 1
ATOM 2311 O O . THR A 1 301 ? 2.356 12.479 -0.472 1.00 95.06 301 THR A O 1
ATOM 2314 N N . ASP A 1 302 ? 3.002 10.853 0.949 1.00 96.44 302 ASP A N 1
ATOM 2315 C CA . ASP A 1 302 ? 2.734 9.661 0.132 1.00 96.44 302 ASP A CA 1
ATOM 2316 C C . ASP A 1 302 ? 3.573 9.562 -1.153 1.00 96.44 302 ASP A C 1
ATOM 2318 O O . ASP A 1 302 ? 3.319 8.701 -1.998 1.00 96.44 302 ASP A O 1
ATOM 2322 N N . ALA A 1 303 ? 4.592 10.408 -1.323 1.00 97.94 303 ALA A N 1
ATOM 2323 C CA . ALA A 1 303 ? 5.466 10.343 -2.483 1.00 97.94 303 ALA A CA 1
ATOM 2324 C C . ALA A 1 303 ? 6.302 9.057 -2.469 1.00 97.94 303 ALA A C 1
ATOM 2326 O O . ALA A 1 303 ? 6.942 8.726 -1.471 1.00 97.94 303 ALA A O 1
ATOM 2327 N N . ILE A 1 304 ? 6.365 8.359 -3.603 1.00 98.75 304 ILE A N 1
ATOM 2328 C CA . ILE A 1 304 ? 7.202 7.165 -3.757 1.00 98.75 304 ILE A CA 1
ATOM 2329 C C . ILE A 1 304 ? 8.575 7.439 -4.378 1.00 98.75 304 ILE A C 1
ATOM 2331 O O . ILE A 1 304 ? 8.737 8.344 -5.204 1.00 98.75 304 ILE A O 1
ATOM 2335 N N . ARG A 1 305 ? 9.542 6.583 -4.034 1.00 98.69 305 ARG A N 1
ATOM 2336 C CA . ARG A 1 305 ? 10.824 6.372 -4.717 1.00 98.69 305 ARG A CA 1
ATOM 2337 C C . ARG A 1 305 ? 10.807 4.993 -5.367 1.00 98.69 305 ARG A C 1
ATOM 2339 O O . ARG A 1 305 ? 10.760 3.993 -4.661 1.00 98.69 305 ARG A O 1
ATOM 2346 N N . VAL A 1 306 ? 10.845 4.925 -6.693 1.00 98.75 306 VAL A N 1
ATOM 2347 C CA . VAL A 1 306 ? 10.889 3.647 -7.423 1.00 98.75 306 VAL A CA 1
ATOM 2348 C C . VAL A 1 306 ? 12.336 3.326 -7.768 1.00 98.75 306 VAL A C 1
ATOM 2350 O O . VAL A 1 306 ? 12.971 4.095 -8.492 1.00 98.75 306 VAL A O 1
ATOM 2353 N N . HIS A 1 307 ? 12.861 2.211 -7.256 1.00 98.69 307 HIS A N 1
ATOM 2354 C CA . HIS A 1 307 ? 14.231 1.776 -7.528 1.00 98.69 307 HIS A CA 1
ATOM 2355 C C . HIS A 1 307 ? 14.284 0.993 -8.835 1.00 98.69 307 HIS A C 1
ATOM 2357 O O . HIS A 1 307 ? 14.029 -0.211 -8.863 1.00 98.69 307 HIS A O 1
ATOM 2363 N N . VAL A 1 308 ? 14.574 1.701 -9.926 1.00 97.88 308 VAL A N 1
ATOM 2364 C CA . VAL A 1 308 ? 14.467 1.158 -11.282 1.00 97.88 308 VAL A CA 1
ATOM 2365 C C . VAL A 1 308 ? 15.549 0.090 -11.512 1.00 97.88 308 VAL A C 1
ATOM 2367 O O . VAL A 1 308 ? 16.744 0.380 -11.334 1.00 97.88 308 VAL A O 1
ATOM 2370 N N . PRO A 1 309 ? 15.165 -1.140 -11.908 1.00 97.44 309 PRO A N 1
ATOM 2371 C CA . PRO A 1 309 ? 16.130 -2.161 -12.286 1.00 97.44 309 PRO A CA 1
ATOM 2372 C C . PRO A 1 309 ? 16.982 -1.730 -13.489 1.00 97.44 309 PRO A C 1
ATOM 2374 O O . PRO A 1 309 ? 16.502 -1.025 -14.374 1.00 97.44 309 PRO A O 1
ATOM 2377 N N . ASP A 1 310 ? 18.248 -2.146 -13.528 1.00 95.56 310 ASP A N 1
ATOM 2378 C CA . ASP A 1 310 ? 19.099 -1.952 -14.711 1.00 95.56 310 ASP A CA 1
ATOM 2379 C C . ASP A 1 310 ? 18.805 -2.990 -15.809 1.00 95.56 310 ASP A C 1
ATOM 2381 O O . ASP A 1 310 ? 17.936 -3.852 -15.667 1.00 95.56 310 ASP A O 1
ATOM 2385 N N . ALA A 1 311 ? 19.557 -2.933 -16.911 1.00 92.50 311 ALA A N 1
ATOM 2386 C CA . ALA A 1 311 ? 19.436 -3.867 -18.032 1.00 92.50 311 ALA A CA 1
ATOM 2387 C C . ALA A 1 311 ? 19.576 -5.356 -17.647 1.00 92.50 311 ALA A C 1
ATOM 2389 O O . ALA A 1 311 ? 19.107 -6.220 -18.383 1.00 92.50 311 ALA A O 1
ATOM 2390 N N . ALA A 1 312 ? 20.229 -5.668 -16.521 1.00 90.94 312 ALA A N 1
ATOM 2391 C CA . ALA A 1 312 ? 20.385 -7.031 -16.018 1.00 90.94 312 ALA A CA 1
ATOM 2392 C C . ALA A 1 312 ? 19.320 -7.407 -14.970 1.00 90.94 312 ALA A C 1
ATOM 2394 O O . ALA A 1 312 ? 19.402 -8.485 -14.384 1.00 90.94 312 ALA A O 1
ATOM 2395 N N . GLY A 1 313 ? 18.346 -6.529 -14.708 1.00 91.25 313 GLY A N 1
ATOM 2396 C CA . GLY A 1 313 ? 17.348 -6.699 -13.651 1.00 91.25 313 GLY A CA 1
ATOM 2397 C C . GLY A 1 313 ? 17.887 -6.406 -12.246 1.00 91.25 313 GLY A C 1
ATOM 2398 O O . GLY A 1 313 ? 17.187 -6.622 -11.258 1.00 91.25 313 GLY A O 1
ATOM 2399 N N . GLY A 1 314 ? 19.120 -5.903 -12.124 1.00 94.50 314 GLY A N 1
ATOM 2400 C CA . GLY A 1 314 ? 19.705 -5.555 -10.836 1.00 94.50 314 GLY A CA 1
ATOM 2401 C C . GLY A 1 314 ? 18.995 -4.351 -10.226 1.00 94.50 314 GLY A C 1
ATOM 2402 O O . GLY A 1 314 ? 18.729 -3.377 -10.921 1.00 94.50 314 GLY A O 1
ATOM 2403 N N . VAL A 1 315 ? 18.718 -4.382 -8.922 1.00 96.75 315 VAL A N 1
ATOM 2404 C CA . VAL A 1 315 ? 18.184 -3.238 -8.160 1.00 96.75 315 VAL A CA 1
ATOM 2405 C C . VAL A 1 315 ? 19.258 -2.703 -7.213 1.00 96.75 315 VAL A C 1
ATOM 2407 O O . VAL A 1 315 ? 19.960 -3.485 -6.561 1.00 96.75 315 VAL A O 1
ATOM 2410 N N . ASP A 1 316 ? 19.362 -1.375 -7.128 1.00 96.31 316 ASP A N 1
ATOM 2411 C CA . ASP A 1 316 ? 20.291 -0.641 -6.263 1.00 96.31 316 ASP A CA 1
ATOM 2412 C C . ASP A 1 316 ? 19.519 0.380 -5.406 1.00 96.31 316 ASP A C 1
ATOM 2414 O O . ASP A 1 316 ? 18.657 1.114 -5.895 1.00 96.31 316 ASP A O 1
ATOM 2418 N N . VAL A 1 317 ? 19.836 0.447 -4.111 1.00 97.44 317 VAL A N 1
ATOM 2419 C CA . VAL A 1 317 ? 19.205 1.377 -3.156 1.00 97.44 317 VAL A CA 1
ATOM 2420 C C . VAL A 1 317 ? 19.499 2.853 -3.462 1.00 97.44 317 VAL A C 1
ATOM 2422 O O . VAL A 1 317 ? 18.811 3.734 -2.962 1.00 97.44 317 VAL A O 1
ATOM 2425 N N . HIS A 1 318 ? 20.497 3.151 -4.290 1.00 96.50 318 HIS A N 1
ATOM 2426 C CA . HIS A 1 318 ? 20.866 4.509 -4.692 1.00 96.50 318 HIS A CA 1
ATOM 2427 C C . HIS A 1 318 ? 20.385 4.882 -6.098 1.00 96.50 318 HIS A C 1
ATOM 2429 O O . HIS A 1 318 ? 20.476 6.049 -6.479 1.00 96.50 318 HIS A O 1
ATOM 2435 N N . ARG A 1 319 ? 19.853 3.923 -6.864 1.00 97.00 319 ARG A N 1
ATOM 2436 C CA . ARG A 1 319 ? 19.278 4.158 -8.191 1.00 97.00 319 ARG A CA 1
ATOM 2437 C C . ARG A 1 319 ? 17.761 4.156 -8.089 1.00 97.00 319 ARG A C 1
ATOM 2439 O O . ARG A 1 319 ? 17.131 3.105 -8.139 1.00 97.00 319 ARG A O 1
ATOM 2446 N N . PHE A 1 320 ? 17.179 5.339 -7.937 1.00 98.19 320 PHE A N 1
ATOM 2447 C CA . PHE A 1 320 ? 15.733 5.502 -7.881 1.00 98.19 320 PHE A CA 1
ATOM 2448 C C . PHE A 1 320 ? 15.274 6.799 -8.533 1.00 98.19 320 PHE A C 1
ATOM 2450 O O . PHE A 1 320 ? 16.041 7.750 -8.686 1.00 98.19 320 PHE A O 1
ATOM 2457 N N . ILE A 1 321 ? 13.983 6.844 -8.850 1.00 98.31 321 ILE A N 1
ATOM 2458 C CA . ILE A 1 321 ? 13.286 8.063 -9.251 1.00 98.31 321 ILE A CA 1
ATOM 2459 C C . ILE A 1 321 ? 12.264 8.416 -8.182 1.00 98.31 321 ILE A C 1
ATOM 2461 O O . ILE A 1 321 ? 11.495 7.565 -7.738 1.00 98.31 321 ILE A O 1
ATOM 2465 N N . SER A 1 322 ? 12.261 9.683 -7.776 1.00 98.31 322 SER A N 1
ATOM 2466 C CA . SER A 1 322 ? 11.302 10.235 -6.824 1.00 98.31 322 SER A CA 1
ATOM 2467 C C . SER A 1 322 ? 10.116 10.848 -7.561 1.00 98.31 322 SER A C 1
ATOM 2469 O O . SER A 1 322 ? 10.281 11.772 -8.360 1.00 98.31 322 SER A O 1
ATOM 2471 N N . SER A 1 323 ? 8.915 10.376 -7.248 1.00 98.31 323 SER A N 1
ATOM 2472 C CA . SER A 1 323 ? 7.655 10.978 -7.702 1.00 98.31 323 SER A CA 1
ATOM 2473 C C . SER A 1 323 ? 7.502 12.434 -7.249 1.00 98.31 323 SER A C 1
ATOM 2475 O O . SER A 1 323 ? 6.997 13.241 -8.019 1.00 98.31 323 SER A O 1
ATOM 2477 N N . ALA A 1 324 ? 7.996 12.811 -6.062 1.00 96.62 324 ALA A N 1
ATOM 2478 C CA . ALA A 1 324 ? 7.984 14.202 -5.599 1.00 96.62 324 ALA A CA 1
ATOM 2479 C C . ALA A 1 324 ? 8.852 15.107 -6.487 1.00 96.62 324 ALA A C 1
ATOM 2481 O O . ALA A 1 324 ? 8.470 16.233 -6.790 1.00 96.62 324 ALA A O 1
ATOM 2482 N N . THR A 1 325 ? 10.003 14.605 -6.943 1.00 97.06 325 THR A N 1
ATOM 2483 C CA . THR A 1 325 ? 10.870 15.339 -7.876 1.00 97.06 325 THR A CA 1
ATOM 2484 C C . THR A 1 325 ? 10.230 15.427 -9.258 1.00 97.06 325 THR A C 1
ATOM 2486 O O . THR A 1 325 ? 10.213 16.501 -9.856 1.00 97.06 325 THR A O 1
ATOM 2489 N N . LEU A 1 326 ? 9.660 14.322 -9.749 1.00 97.94 326 LEU A N 1
ATOM 2490 C CA . LEU A 1 326 ? 8.952 14.314 -11.028 1.00 97.94 326 LEU A CA 1
ATOM 2491 C C . LEU A 1 326 ? 7.743 15.248 -11.018 1.00 97.94 326 LEU A C 1
ATOM 2493 O O . LEU A 1 326 ? 7.565 15.985 -11.977 1.00 97.94 326 LEU A O 1
ATOM 2497 N N . TYR A 1 327 ? 6.971 15.274 -9.929 1.00 97.25 327 TYR A N 1
ATOM 2498 C CA . TYR A 1 327 ? 5.838 16.179 -9.745 1.00 97.25 327 TYR A CA 1
ATOM 2499 C C . TYR A 1 327 ? 6.236 17.626 -10.061 1.00 97.25 327 TYR A C 1
ATOM 2501 O O . TYR A 1 327 ? 5.558 18.309 -10.820 1.00 97.25 327 TYR A O 1
ATOM 2509 N N . GLU A 1 328 ? 7.363 18.101 -9.528 1.00 95.50 328 GLU A N 1
ATOM 2510 C CA . GLU A 1 328 ? 7.834 19.469 -9.773 1.00 95.50 328 GLU A CA 1
ATOM 2511 C C . GLU A 1 328 ? 8.322 19.668 -11.210 1.00 95.50 328 GLU A C 1
ATOM 2513 O O . GLU A 1 328 ? 8.017 20.683 -11.838 1.00 95.50 328 GLU A O 1
ATOM 2518 N N . GLN A 1 329 ? 9.045 18.687 -11.751 1.00 97.12 329 GLN A N 1
ATOM 2519 C CA . GLN A 1 329 ? 9.593 18.739 -13.107 1.00 97.12 329 GLN A CA 1
ATOM 2520 C C . GLN A 1 329 ? 8.510 18.691 -14.190 1.00 97.12 329 GLN A C 1
ATOM 2522 O O . GLN A 1 329 ? 8.695 19.268 -15.262 1.00 97.12 329 GLN A O 1
ATOM 2527 N N . THR A 1 330 ? 7.384 18.029 -13.918 1.00 97.31 330 THR A N 1
ATOM 2528 C CA . THR A 1 330 ? 6.292 17.851 -14.880 1.00 97.31 330 THR A CA 1
ATOM 2529 C C . THR A 1 330 ? 5.097 18.774 -14.652 1.00 97.31 330 THR A C 1
ATOM 2531 O O . THR A 1 330 ? 4.199 18.797 -15.490 1.00 97.31 330 THR A O 1
ATOM 2534 N N . ALA A 1 331 ? 5.085 19.574 -13.579 1.00 95.81 331 ALA A N 1
ATOM 2535 C CA . ALA A 1 331 ? 3.946 20.424 -13.212 1.00 95.81 331 ALA A CA 1
ATOM 2536 C C . ALA A 1 331 ? 3.545 21.450 -14.285 1.00 95.81 331 ALA A C 1
ATOM 2538 O O . ALA A 1 331 ? 2.382 21.841 -14.351 1.00 95.81 331 ALA A O 1
ATOM 2539 N N . SER A 1 332 ? 4.497 21.912 -15.100 1.00 94.69 332 SER A N 1
ATOM 2540 C CA . SER A 1 332 ? 4.274 22.904 -16.162 1.00 94.69 332 SER A CA 1
ATOM 2541 C C . SER A 1 332 ? 4.115 22.295 -17.558 1.00 94.69 332 SER A C 1
ATOM 2543 O O . SER A 1 332 ? 3.962 23.035 -18.531 1.00 94.69 332 SER A O 1
ATOM 2545 N N . LEU A 1 333 ? 4.182 20.966 -17.674 1.00 96.38 333 LEU A N 1
ATOM 2546 C CA . LEU A 1 333 ? 4.080 20.262 -18.946 1.00 96.38 333 LEU A CA 1
ATOM 2547 C C . LEU A 1 333 ? 2.626 19.913 -19.269 1.00 96.38 333 LEU A C 1
ATOM 2549 O O . LEU A 1 333 ? 1.796 19.706 -18.390 1.00 96.38 333 LEU A O 1
ATOM 2553 N N . GLU A 1 334 ? 2.333 19.762 -20.557 1.00 95.94 334 GLU A N 1
ATOM 2554 C CA . GLU A 1 334 ? 1.094 19.120 -20.994 1.00 95.94 334 GLU A CA 1
ATOM 2555 C C . GLU A 1 334 ? 1.101 17.630 -20.633 1.00 95.94 334 GLU A C 1
ATOM 2557 O O . GLU A 1 334 ? 2.155 16.991 -20.600 1.00 95.94 334 GLU A O 1
ATOM 2562 N N . ARG A 1 335 ? -0.081 17.047 -20.413 1.00 94.69 335 ARG A N 1
ATOM 2563 C CA . ARG A 1 335 ? -0.245 15.677 -19.892 1.00 94.69 335 ARG A CA 1
ATOM 2564 C C . ARG A 1 335 ? 0.565 14.613 -20.645 1.00 94.69 335 ARG A C 1
ATOM 2566 O O . ARG A 1 335 ? 1.251 13.813 -20.017 1.00 94.69 335 ARG A O 1
ATOM 2573 N N . GLU A 1 336 ? 0.520 14.608 -21.976 1.00 96.00 336 GLU A N 1
ATOM 2574 C CA . GLU A 1 336 ? 1.279 13.639 -22.784 1.00 96.00 336 GLU A CA 1
ATOM 2575 C C . GLU A 1 336 ? 2.790 13.913 -22.763 1.00 96.00 336 GLU A C 1
ATOM 2577 O O . GLU A 1 336 ? 3.585 12.979 -22.709 1.00 96.00 336 GLU A O 1
ATOM 2582 N N . ALA A 1 337 ? 3.201 15.184 -22.712 1.00 97.50 337 ALA A N 1
ATOM 2583 C CA . ALA A 1 337 ? 4.610 15.545 -22.564 1.00 97.50 337 ALA A CA 1
ATOM 2584 C C . ALA A 1 337 ? 5.155 15.147 -21.181 1.00 97.50 337 ALA A C 1
ATOM 2586 O O . ALA A 1 337 ? 6.294 14.701 -21.078 1.00 97.50 337 ALA A O 1
ATOM 2587 N N . ALA A 1 338 ? 4.338 15.249 -20.128 1.00 97.50 338 ALA A N 1
ATOM 2588 C CA . ALA A 1 338 ? 4.672 14.769 -18.791 1.00 97.50 338 ALA A CA 1
ATOM 2589 C C . ALA A 1 338 ? 4.835 13.240 -18.756 1.00 97.50 338 ALA A C 1
ATOM 2591 O O . ALA A 1 338 ? 5.810 12.744 -18.196 1.00 97.50 338 ALA A O 1
ATOM 2592 N N . LYS A 1 339 ? 3.929 12.484 -19.394 1.00 96.81 339 LYS A N 1
ATOM 2593 C CA . LYS A 1 339 ? 4.062 11.021 -19.527 1.00 96.81 339 LYS A CA 1
ATOM 2594 C C . LYS A 1 339 ? 5.349 10.638 -20.257 1.00 96.81 339 LYS A C 1
ATOM 2596 O O . LYS A 1 339 ? 6.079 9.762 -19.797 1.00 96.81 339 LYS A O 1
ATOM 2601 N N . GLU A 1 340 ? 5.643 11.321 -21.359 1.00 97.31 340 GLU A N 1
ATOM 2602 C CA . GLU A 1 340 ? 6.848 11.066 -22.145 1.00 97.31 340 GLU A CA 1
ATOM 2603 C C . GLU A 1 340 ? 8.127 11.418 -21.374 1.00 97.31 340 GLU A C 1
ATOM 2605 O O . GLU A 1 340 ? 9.099 10.664 -21.401 1.00 97.31 340 GLU A O 1
ATOM 2610 N N . PHE A 1 341 ? 8.106 12.511 -20.607 1.00 98.31 341 PHE A N 1
ATOM 2611 C CA . PHE A 1 341 ? 9.197 12.877 -19.707 1.00 98.31 341 PHE A CA 1
ATOM 2612 C C . PHE A 1 341 ? 9.477 11.773 -18.679 1.00 98.31 341 PHE A C 1
ATOM 2614 O O . PHE A 1 341 ? 10.627 11.373 -18.504 1.00 98.31 341 PHE A O 1
ATOM 2621 N N . ILE A 1 342 ? 8.436 11.229 -18.037 1.00 98.25 342 ILE A N 1
ATOM 2622 C CA . ILE A 1 342 ? 8.576 10.124 -17.075 1.00 98.25 342 ILE A CA 1
ATOM 2623 C C . ILE A 1 342 ? 9.146 8.879 -17.762 1.00 98.25 342 ILE A C 1
ATOM 2625 O O . ILE A 1 342 ? 10.050 8.243 -17.221 1.00 98.25 342 ILE A O 1
ATOM 2629 N N . ARG A 1 343 ? 8.666 8.544 -18.966 1.00 97.31 343 ARG A N 1
ATOM 2630 C CA . ARG A 1 343 ? 9.157 7.397 -19.746 1.00 97.31 343 ARG A CA 1
ATOM 2631 C C . ARG A 1 343 ? 10.663 7.491 -20.010 1.00 97.31 343 ARG A C 1
ATOM 2633 O O . ARG A 1 343 ? 11.376 6.502 -19.834 1.00 97.31 343 ARG A O 1
ATOM 2640 N N . HIS A 1 344 ? 11.141 8.674 -20.392 1.00 98.00 344 HIS A N 1
ATOM 2641 C CA . HIS A 1 344 ? 12.565 8.937 -20.587 1.00 98.00 344 HIS A CA 1
ATOM 2642 C C . HIS A 1 344 ? 13.350 8.902 -19.276 1.00 98.00 344 HIS A C 1
ATOM 2644 O O . HIS A 1 344 ? 14.362 8.214 -19.211 1.00 98.00 344 HIS A O 1
ATOM 2650 N N . ALA A 1 345 ? 12.850 9.535 -18.212 1.00 98.38 345 ALA A N 1
ATOM 2651 C CA . ALA A 1 345 ? 13.508 9.518 -16.906 1.00 98.38 345 ALA A CA 1
ATOM 2652 C C . ALA A 1 345 ? 13.706 8.087 -16.374 1.00 98.38 345 ALA A C 1
ATOM 2654 O O . ALA A 1 345 ? 14.765 7.769 -15.836 1.00 98.38 345 ALA A O 1
ATOM 2655 N N . VAL A 1 346 ? 12.714 7.206 -16.561 1.00 98.38 346 VAL A N 1
ATOM 2656 C CA . VAL A 1 346 ? 12.801 5.781 -16.199 1.00 98.38 346 VAL A CA 1
ATOM 2657 C C . VAL A 1 346 ? 13.875 5.055 -17.010 1.00 98.38 346 VAL A C 1
ATOM 2659 O O . VAL A 1 346 ? 14.668 4.314 -16.430 1.00 98.38 346 VAL A O 1
ATOM 2662 N N . ALA A 1 347 ? 13.935 5.270 -18.326 1.00 97.81 347 ALA A N 1
ATOM 2663 C CA . ALA A 1 347 ? 14.954 4.657 -19.179 1.00 97.81 347 ALA A CA 1
ATOM 2664 C C . ALA A 1 347 ? 16.373 5.143 -18.837 1.00 97.81 347 ALA A C 1
ATOM 2666 O O . ALA A 1 347 ? 17.279 4.326 -18.663 1.00 97.81 347 ALA A O 1
ATOM 2667 N N . ASP A 1 348 ? 16.535 6.453 -18.642 1.00 97.94 348 ASP A N 1
ATOM 2668 C CA . ASP A 1 348 ? 17.802 7.074 -18.255 1.00 97.94 348 ASP A CA 1
ATOM 2669 C C . ASP A 1 348 ? 18.278 6.554 -16.892 1.00 97.94 348 ASP A C 1
ATOM 2671 O O . ASP A 1 348 ? 19.454 6.234 -16.723 1.00 97.94 348 ASP A O 1
ATOM 2675 N N . CYS A 1 349 ? 17.361 6.408 -15.926 1.00 97.75 349 CYS A N 1
ATOM 2676 C CA . CYS A 1 349 ? 17.668 5.836 -14.617 1.00 97.75 349 CYS A CA 1
ATOM 2677 C C . CYS A 1 349 ? 18.131 4.380 -14.733 1.00 97.75 349 CYS A C 1
ATOM 2679 O O . CYS A 1 349 ? 19.134 4.022 -14.121 1.00 97.75 349 CYS A O 1
ATOM 2681 N N . ALA A 1 350 ? 17.459 3.567 -15.554 1.00 96.75 350 ALA A N 1
ATOM 2682 C CA . ALA A 1 350 ? 17.852 2.185 -15.841 1.00 96.75 350 ALA A CA 1
ATOM 2683 C C . ALA A 1 350 ? 19.167 2.069 -16.642 1.00 96.75 350 ALA A C 1
ATOM 2685 O O . ALA A 1 350 ? 19.762 0.990 -16.692 1.00 96.75 350 ALA A O 1
ATOM 2686 N N . GLY A 1 351 ? 19.634 3.160 -17.259 1.00 96.62 351 GLY A N 1
ATOM 2687 C CA . GLY A 1 351 ? 20.828 3.177 -18.103 1.00 96.62 351 GLY A CA 1
ATOM 2688 C C . GLY A 1 351 ? 20.628 2.481 -19.452 1.00 96.62 351 GLY A C 1
ATOM 2689 O O . GLY A 1 351 ? 21.579 1.912 -19.989 1.00 96.62 351 GLY A O 1
ATOM 2690 N N . VAL A 1 352 ? 19.402 2.496 -19.982 1.00 96.25 352 VAL A N 1
ATOM 2691 C CA . VAL A 1 352 ? 19.024 1.850 -21.251 1.00 96.25 352 VAL A CA 1
ATOM 2692 C C . VAL A 1 352 ? 18.369 2.844 -22.202 1.00 96.25 352 VAL A C 1
ATOM 2694 O O . VAL A 1 352 ? 17.891 3.899 -21.793 1.00 96.25 352 VAL A O 1
ATOM 2697 N N . ASP A 1 353 ? 18.320 2.496 -23.488 1.00 95.19 353 ASP A N 1
ATOM 2698 C CA . ASP A 1 353 ? 17.548 3.276 -24.452 1.00 95.19 353 ASP A CA 1
ATOM 2699 C C . ASP A 1 353 ? 16.050 3.202 -24.119 1.00 95.19 353 ASP A C 1
ATOM 2701 O O . ASP A 1 353 ? 15.527 2.168 -23.696 1.00 95.19 353 ASP A O 1
ATOM 2705 N N . ALA A 1 354 ? 15.323 4.297 -24.333 1.00 92.31 354 ALA A N 1
ATOM 2706 C CA . ALA A 1 354 ? 13.896 4.340 -24.047 1.00 92.31 354 ALA A CA 1
ATOM 2707 C C . ALA A 1 354 ? 13.079 3.343 -24.899 1.00 92.31 354 ALA A C 1
ATOM 2709 O O . ALA A 1 354 ? 11.971 2.973 -24.498 1.00 92.31 354 ALA A O 1
ATOM 2710 N N . ALA A 1 355 ? 13.616 2.898 -26.037 1.00 92.38 355 ALA A N 1
ATOM 2711 C CA . ALA A 1 355 ? 13.069 1.867 -26.914 1.00 92.38 355 ALA A CA 1
ATOM 2712 C C . ALA A 1 355 ? 13.666 0.460 -26.675 1.00 92.38 355 ALA A C 1
ATOM 2714 O O . ALA A 1 355 ? 13.447 -0.437 -27.489 1.00 92.38 355 ALA A O 1
ATOM 2715 N N . ASP A 1 356 ? 14.412 0.239 -25.585 1.00 93.69 356 ASP A N 1
ATOM 2716 C CA . ASP A 1 356 ? 14.934 -1.083 -25.228 1.00 93.69 356 ASP A CA 1
ATOM 2717 C C . ASP A 1 356 ? 13.790 -2.065 -24.916 1.00 93.69 356 ASP A C 1
ATOM 2719 O O . ASP A 1 356 ? 13.153 -1.990 -23.862 1.00 93.69 356 ASP A O 1
ATOM 2723 N N . ALA A 1 357 ? 13.515 -2.972 -25.857 1.00 91.69 357 ALA A N 1
ATOM 2724 C CA . ALA A 1 357 ? 12.409 -3.923 -25.767 1.00 91.69 357 ALA A CA 1
ATOM 2725 C C . ALA A 1 357 ? 12.524 -4.916 -24.587 1.00 91.69 357 ALA A C 1
ATOM 2727 O O . ALA A 1 357 ? 11.511 -5.156 -23.933 1.00 91.69 357 ALA A O 1
ATOM 2728 N N . PRO A 1 358 ? 13.707 -5.482 -24.252 1.00 91.50 358 PRO A N 1
ATOM 2729 C CA . PRO A 1 358 ? 13.834 -6.419 -23.130 1.00 91.50 358 PRO A CA 1
ATOM 2730 C C . PRO A 1 358 ? 13.401 -5.854 -21.772 1.00 91.50 358 PRO A C 1
ATOM 2732 O O . PRO A 1 358 ? 12.875 -6.596 -20.946 1.00 91.50 358 PRO A O 1
ATOM 2735 N N . THR A 1 359 ? 13.609 -4.556 -21.533 1.00 93.56 359 THR A N 1
ATOM 2736 C CA . THR A 1 359 ? 13.250 -3.889 -20.268 1.00 93.56 359 THR A CA 1
ATOM 2737 C C . THR A 1 359 ? 11.911 -3.148 -20.317 1.00 93.56 359 THR A C 1
ATOM 2739 O O . THR A 1 359 ? 11.503 -2.557 -19.315 1.00 93.56 359 THR A O 1
ATOM 2742 N N . GLU A 1 360 ? 11.217 -3.155 -21.460 1.00 94.06 360 GLU A N 1
ATOM 2743 C CA . GLU A 1 360 ? 10.041 -2.314 -21.705 1.00 94.06 360 GLU A CA 1
ATOM 2744 C C . GLU A 1 360 ? 8.935 -2.521 -20.664 1.00 94.06 360 GLU A C 1
ATOM 2746 O O . GLU A 1 360 ? 8.459 -1.538 -20.099 1.00 94.06 360 GLU A O 1
ATOM 2751 N N . GLY A 1 361 ? 8.582 -3.770 -20.343 1.00 94.69 361 GLY A N 1
ATOM 2752 C CA . GLY A 1 361 ? 7.506 -4.075 -19.392 1.00 94.69 361 GLY A CA 1
ATOM 2753 C C . GLY A 1 361 ? 7.757 -3.519 -17.985 1.00 94.69 361 GLY A C 1
ATOM 2754 O O . GLY A 1 361 ? 6.921 -2.798 -17.432 1.00 94.69 361 GLY A O 1
ATOM 2755 N N . MET A 1 362 ? 8.956 -3.754 -17.439 1.00 96.56 362 MET A N 1
ATOM 2756 C CA . MET A 1 362 ? 9.363 -3.224 -16.131 1.00 96.56 362 MET A CA 1
ATOM 2757 C C . MET A 1 362 ? 9.416 -1.691 -16.128 1.00 96.56 362 MET A C 1
ATOM 2759 O O . MET A 1 362 ? 8.937 -1.051 -15.189 1.00 96.56 362 MET A O 1
ATOM 2763 N N . ARG A 1 363 ? 9.958 -1.075 -17.188 1.00 96.81 363 ARG A N 1
ATOM 2764 C CA . ARG A 1 363 ? 9.992 0.391 -17.310 1.00 96.81 363 ARG A CA 1
ATOM 2765 C C . ARG A 1 363 ? 8.588 0.980 -17.420 1.00 96.81 363 ARG A C 1
ATOM 2767 O O . ARG A 1 363 ? 8.324 2.023 -16.822 1.00 96.81 363 ARG A O 1
ATOM 2774 N N . TRP A 1 364 ? 7.680 0.309 -18.126 1.00 95.06 364 TRP A N 1
ATOM 2775 C CA . TRP A 1 364 ? 6.286 0.729 -18.227 1.00 95.06 364 TRP A CA 1
ATOM 2776 C C . TRP A 1 364 ? 5.599 0.683 -16.861 1.00 95.06 364 TRP A C 1
ATOM 2778 O O . TRP A 1 364 ? 4.968 1.665 -16.475 1.00 95.06 364 TRP A O 1
ATOM 2788 N N . LEU A 1 365 ? 5.796 -0.390 -16.082 1.00 95.69 365 LEU A N 1
ATOM 2789 C CA . LEU A 1 365 ? 5.296 -0.466 -14.707 1.00 95.69 365 LEU A CA 1
ATOM 2790 C C . LEU A 1 365 ? 5.865 0.652 -13.825 1.00 95.69 365 LEU A C 1
ATOM 2792 O O . LEU A 1 365 ? 5.104 1.330 -13.141 1.00 95.69 365 LEU A O 1
ATOM 2796 N N . CYS A 1 366 ? 7.179 0.889 -13.859 1.00 97.69 366 CYS A N 1
ATOM 2797 C CA . CYS A 1 366 ? 7.797 1.967 -13.082 1.00 97.69 366 CYS A CA 1
ATOM 2798 C C . CYS A 1 366 ? 7.190 3.334 -13.438 1.00 97.69 366 CYS A C 1
ATOM 2800 O O . CYS A 1 366 ? 6.829 4.104 -12.548 1.00 97.69 366 CYS A O 1
ATOM 2802 N N . GLY A 1 367 ? 7.025 3.624 -14.733 1.00 97.12 367 GLY A N 1
ATOM 2803 C CA . GLY A 1 367 ? 6.381 4.851 -15.203 1.00 97.12 367 GLY A CA 1
ATOM 2804 C C . GLY A 1 367 ? 4.916 4.958 -14.772 1.00 97.12 367 GLY A C 1
ATOM 2805 O O . GLY A 1 367 ? 4.484 6.032 -14.352 1.00 97.12 367 GLY A O 1
ATOM 2806 N N . TYR A 1 368 ? 4.175 3.848 -14.811 1.00 95.00 368 TYR A N 1
ATOM 2807 C CA . TYR A 1 368 ? 2.788 3.762 -14.351 1.00 95.00 368 TYR A CA 1
ATOM 2808 C C . TYR A 1 368 ? 2.666 4.109 -12.860 1.00 95.00 368 TYR A C 1
ATOM 2810 O O . TYR A 1 368 ? 1.882 4.990 -12.501 1.00 95.00 368 TYR A O 1
ATOM 2818 N N . LEU A 1 369 ? 3.489 3.487 -12.007 1.00 96.81 369 LEU A N 1
ATOM 2819 C CA . LEU A 1 369 ? 3.515 3.754 -10.565 1.00 96.81 369 LEU A CA 1
ATOM 2820 C C . LEU A 1 369 ? 3.846 5.224 -10.272 1.00 96.81 369 LEU A C 1
ATOM 2822 O O . LEU A 1 369 ? 3.161 5.864 -9.479 1.00 96.81 369 LEU A O 1
ATOM 2826 N N . LEU A 1 370 ? 4.856 5.788 -10.946 1.00 98.31 370 LEU A N 1
ATOM 2827 C CA . LEU A 1 370 ? 5.259 7.187 -10.762 1.00 98.31 370 LEU A CA 1
ATOM 2828 C C . LEU A 1 370 ? 4.162 8.165 -11.209 1.00 98.31 370 LEU A C 1
ATOM 2830 O O . LEU A 1 370 ? 3.824 9.079 -10.459 1.00 98.31 370 LEU A O 1
ATOM 2834 N N . LYS A 1 371 ? 3.570 7.963 -12.396 1.00 96.06 371 LYS A N 1
ATOM 2835 C CA . LYS A 1 371 ? 2.460 8.787 -12.912 1.00 96.06 371 LYS A CA 1
ATOM 2836 C C . LYS A 1 371 ? 1.270 8.766 -11.953 1.00 96.06 371 LYS A C 1
ATOM 2838 O O . LYS A 1 371 ? 0.724 9.819 -11.633 1.00 96.06 371 LYS A O 1
ATOM 2843 N N . ASN A 1 372 ? 0.873 7.588 -11.486 1.00 94.38 372 ASN A N 1
ATOM 2844 C CA . ASN A 1 372 ? -0.271 7.461 -10.592 1.00 94.38 372 ASN A CA 1
ATOM 2845 C C . ASN A 1 372 ? -0.001 8.048 -9.205 1.00 94.38 372 ASN A C 1
ATOM 2847 O O . ASN A 1 372 ? -0.865 8.733 -8.655 1.00 94.38 372 ASN A O 1
ATOM 2851 N N . ASN A 1 373 ? 1.203 7.846 -8.669 1.00 97.31 373 ASN A N 1
ATOM 2852 C CA . ASN A 1 373 ? 1.578 8.404 -7.379 1.00 97.31 373 ASN A CA 1
ATOM 2853 C C . ASN A 1 373 ? 1.708 9.935 -7.409 1.00 97.31 373 ASN A C 1
ATOM 2855 O O . ASN A 1 373 ? 1.344 10.585 -6.437 1.00 97.31 373 ASN A O 1
ATOM 2859 N N . ILE A 1 374 ? 2.099 10.545 -8.532 1.00 96.69 374 ILE A N 1
ATOM 2860 C CA . ILE A 1 374 ? 2.007 12.006 -8.711 1.00 96.69 374 ILE A CA 1
ATOM 2861 C C . ILE A 1 374 ? 0.569 12.501 -8.474 1.00 96.69 374 ILE A C 1
ATOM 2863 O O . ILE A 1 374 ? 0.373 13.540 -7.845 1.00 96.69 374 ILE A O 1
ATOM 2867 N N . GLY A 1 375 ? -0.442 11.742 -8.913 1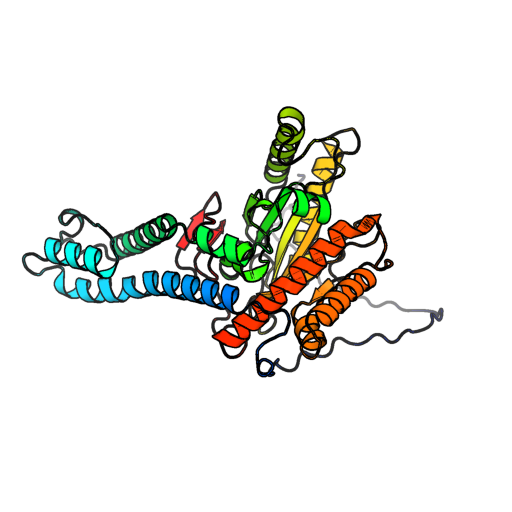.00 94.06 375 GLY A N 1
ATOM 2868 C CA . GLY A 1 375 ? -1.846 12.031 -8.616 1.00 94.06 375 GLY A CA 1
ATOM 2869 C C . GLY A 1 375 ? -2.209 11.895 -7.132 1.00 94.06 375 GLY A C 1
ATOM 2870 O O . GLY A 1 375 ? -3.111 12.592 -6.667 1.00 94.06 375 GLY A O 1
ATOM 2871 N N . GLN A 1 376 ? -1.513 11.038 -6.379 1.00 94.94 376 GLN A N 1
ATOM 2872 C CA . GLN A 1 376 ? -1.646 10.945 -4.922 1.00 94.94 376 GLN A CA 1
ATOM 2873 C C . GLN A 1 376 ? -0.957 12.112 -4.215 1.00 94.94 376 GLN A C 1
ATOM 2875 O O . GLN A 1 376 ? -1.565 12.734 -3.352 1.00 94.94 376 GLN A O 1
ATOM 2880 N N . VAL A 1 377 ? 0.256 12.478 -4.629 1.00 95.44 377 VAL A N 1
ATOM 2881 C CA . VAL A 1 377 ? 0.975 13.647 -4.101 1.00 95.44 377 VAL A CA 1
ATOM 2882 C C . VAL A 1 377 ? 0.159 14.929 -4.310 1.00 95.44 377 VAL A C 1
ATOM 2884 O O . VAL A 1 377 ? 0.034 15.734 -3.387 1.00 95.44 377 VAL A O 1
ATOM 2887 N N . ASP A 1 378 ? -0.448 15.106 -5.491 1.00 95.38 378 ASP A N 1
ATOM 2888 C CA . ASP A 1 378 ? -1.373 16.215 -5.770 1.00 95.38 378 ASP A CA 1
ATOM 2889 C C . ASP A 1 378 ? -2.574 16.203 -4.809 1.00 95.38 378 ASP A C 1
ATOM 2891 O O . ASP A 1 378 ? -2.917 17.230 -4.220 1.00 95.38 378 ASP A O 1
ATOM 2895 N N . ALA A 1 379 ? -3.167 15.024 -4.590 1.00 93.38 379 ALA A N 1
ATOM 2896 C CA . ALA A 1 379 ? -4.306 14.847 -3.697 1.00 93.38 379 ALA A CA 1
ATOM 2897 C C . ALA A 1 379 ? -3.960 15.200 -2.243 1.00 93.38 379 ALA A C 1
ATOM 2899 O O . ALA A 1 379 ? -4.653 16.018 -1.641 1.00 93.38 379 ALA A O 1
ATOM 2900 N N . VAL A 1 380 ? -2.861 14.667 -1.696 1.00 93.19 380 VAL A N 1
ATOM 2901 C CA . VAL A 1 380 ? -2.400 14.959 -0.326 1.00 93.19 380 VAL A CA 1
ATOM 2902 C C . VAL A 1 380 ? -2.153 16.454 -0.144 1.00 93.19 380 VAL A C 1
ATOM 2904 O O . VAL A 1 380 ? -2.650 17.041 0.824 1.00 93.19 380 VAL A O 1
ATOM 2907 N N . ARG A 1 381 ? -1.476 17.093 -1.109 1.00 91.94 381 ARG A N 1
ATOM 2908 C CA . ARG A 1 381 ? -1.258 18.548 -1.115 1.00 91.94 381 ARG A CA 1
ATOM 2909 C C . ARG A 1 381 ? -2.571 19.321 -1.144 1.00 91.94 381 ARG A C 1
ATOM 2911 O O . ARG A 1 381 ? -2.723 20.285 -0.396 1.00 91.94 381 ARG A O 1
ATOM 2918 N N . GLY A 1 382 ? -3.524 18.900 -1.972 1.00 91.38 382 GLY A N 1
ATOM 2919 C CA . GLY A 1 382 ? -4.841 19.521 -2.073 1.00 91.38 382 GLY A CA 1
ATOM 2920 C C . GLY A 1 382 ? -5.698 19.352 -0.815 1.00 91.38 382 GLY A C 1
ATOM 2921 O O . GLY A 1 382 ? -6.443 20.263 -0.457 1.00 91.38 382 GLY A O 1
ATOM 2922 N N . TRP A 1 383 ? -5.605 18.212 -0.127 1.00 90.38 383 TRP A N 1
ATOM 2923 C CA . TRP A 1 383 ? -6.408 17.926 1.066 1.00 90.38 383 TRP A CA 1
ATOM 2924 C C . TRP A 1 383 ? -5.871 18.624 2.313 1.00 90.38 383 TRP A C 1
ATOM 2926 O O . TRP A 1 383 ? -6.665 19.121 3.108 1.00 90.38 383 TRP A O 1
ATOM 2936 N N . ASN A 1 384 ? -4.545 18.681 2.464 1.00 88.50 384 ASN A N 1
ATOM 2937 C CA . ASN A 1 384 ? -3.889 19.145 3.690 1.00 88.50 384 ASN A CA 1
ATOM 2938 C C . ASN A 1 384 ? -3.240 20.534 3.559 1.00 88.50 384 ASN A C 1
ATOM 2940 O O . ASN A 1 384 ? -2.754 21.081 4.546 1.00 88.50 384 ASN A O 1
ATOM 2944 N N . GLY A 1 385 ? -3.199 21.115 2.354 1.00 84.56 385 GLY A N 1
ATOM 2945 C CA . GLY A 1 385 ? -2.448 22.347 2.089 1.00 84.56 385 GLY A CA 1
ATOM 2946 C C . GLY A 1 385 ? -0.926 22.156 2.144 1.00 84.56 385 GLY A C 1
ATOM 2947 O O . GLY A 1 385 ? -0.197 23.120 2.368 1.00 84.56 385 GLY A O 1
ATOM 2948 N N . GLY A 1 386 ? -0.448 20.919 1.971 1.00 87.25 386 GLY A N 1
ATOM 2949 C CA . GLY A 1 386 ? 0.943 20.508 2.158 1.00 87.25 386 GLY A CA 1
ATOM 2950 C C . GLY A 1 386 ? 1.054 18.994 2.370 1.00 87.25 386 GLY A C 1
ATOM 2951 O O . GLY A 1 386 ? 0.280 18.234 1.794 1.00 87.25 386 GLY A O 1
ATOM 2952 N N . GLY A 1 387 ? 2.009 18.555 3.190 1.00 87.50 387 GLY A N 1
ATOM 2953 C CA . GLY A 1 387 ? 2.056 17.171 3.680 1.00 87.50 387 GLY A CA 1
ATOM 2954 C C . GLY A 1 387 ? 1.007 16.892 4.763 1.00 87.50 387 GLY A C 1
ATOM 2955 O O . GLY A 1 387 ? 0.253 17.782 5.164 1.00 87.50 387 GLY A O 1
ATOM 2956 N N . TYR A 1 388 ? 0.974 15.659 5.259 1.00 89.44 388 TYR A N 1
ATOM 2957 C CA . TYR A 1 388 ? 0.140 15.290 6.401 1.00 89.44 388 TYR A CA 1
ATOM 2958 C C . TYR A 1 388 ? 0.543 16.066 7.661 1.00 89.44 388 TYR A C 1
ATOM 2960 O O . TYR A 1 388 ? 1.725 16.206 7.971 1.00 89.44 388 TYR A O 1
ATOM 2968 N N . ALA A 1 389 ? -0.453 16.546 8.413 1.00 77.62 389 ALA A N 1
ATOM 2969 C CA . ALA A 1 389 ? -0.226 17.172 9.717 1.00 77.62 389 ALA A CA 1
ATOM 2970 C C . ALA A 1 389 ? 0.150 16.138 10.795 1.00 77.62 389 ALA A C 1
ATOM 2972 O O . ALA A 1 389 ? 0.917 16.443 11.711 1.00 77.62 389 ALA A O 1
ATOM 2973 N N . ASP A 1 390 ? -0.362 14.912 10.656 1.00 72.00 390 ASP A N 1
ATOM 2974 C CA . ASP A 1 390 ? -0.103 13.805 11.570 1.00 72.00 390 ASP A CA 1
ATOM 2975 C C . ASP A 1 390 ? 1.148 13.043 11.120 1.00 72.00 390 ASP A C 1
ATOM 2977 O O . ASP A 1 390 ? 1.122 12.255 10.164 1.00 72.00 390 ASP A O 1
ATOM 2981 N N . SER A 1 391 ? 2.256 13.291 11.820 1.00 64.06 391 SER A N 1
ATOM 2982 C CA . SER A 1 391 ? 3.571 12.731 11.491 1.00 64.06 391 SER A CA 1
ATOM 2983 C C . SER A 1 391 ? 3.780 11.290 11.969 1.00 64.06 391 SER A C 1
ATOM 2985 O O . SER A 1 391 ? 4.726 10.645 11.524 1.00 64.06 391 SER A O 1
ATOM 2987 N N . GLY A 1 392 ? 2.903 10.765 12.833 1.00 68.62 392 GLY A N 1
ATOM 2988 C CA . GLY A 1 392 ? 3.092 9.479 13.511 1.00 68.62 392 GLY A CA 1
ATOM 2989 C C . GLY A 1 392 ? 1.911 8.506 13.435 1.00 68.62 392 GLY A C 1
ATOM 2990 O O . GLY A 1 392 ? 1.006 8.634 12.610 1.00 68.62 392 GLY A O 1
ATOM 2991 N N . HIS A 1 393 ? 1.965 7.521 14.326 1.00 78.00 393 HIS A N 1
ATOM 2992 C CA . HIS A 1 393 ? 1.040 6.394 14.463 1.00 78.00 393 HIS A CA 1
ATOM 2993 C C . HIS A 1 393 ? -0.275 6.803 15.141 1.00 78.00 393 HIS A C 1
ATOM 2995 O O . HIS A 1 393 ? -0.258 7.326 16.259 1.00 78.00 393 HIS A O 1
ATOM 3001 N N . THR A 1 394 ? -1.411 6.570 14.478 1.00 84.00 394 THR A N 1
ATOM 3002 C CA . THR A 1 394 ? -2.763 6.843 15.013 1.00 84.00 394 THR A CA 1
ATOM 3003 C C . THR A 1 394 ? -3.767 5.736 14.660 1.00 84.00 394 THR A C 1
ATOM 3005 O O . THR A 1 394 ? -4.956 6.005 14.472 1.00 84.00 394 THR A O 1
ATOM 3008 N N . GLU A 1 395 ? -3.274 4.503 14.530 1.00 89.25 395 GLU A N 1
ATOM 3009 C CA . GLU A 1 395 ? -4.043 3.311 14.175 1.00 89.25 395 GLU A CA 1
ATOM 3010 C C . GLU A 1 395 ? -5.201 3.063 15.155 1.00 89.25 395 GLU A C 1
ATOM 3012 O O . GLU A 1 395 ? -5.062 3.204 16.371 1.00 89.25 395 GLU A O 1
ATOM 3017 N N . GLN A 1 396 ? -6.361 2.682 14.616 1.00 89.75 396 GLN A N 1
ATOM 3018 C CA . GLN A 1 396 ? -7.580 2.409 15.385 1.00 89.75 396 GLN A CA 1
ATOM 3019 C C . GLN A 1 396 ? -7.646 0.955 15.872 1.00 89.75 396 GLN A C 1
ATOM 3021 O O . GLN A 1 396 ? -8.281 0.667 16.889 1.00 89.75 396 GLN A O 1
ATOM 3026 N N . LEU A 1 397 ? -7.008 0.031 15.148 1.00 91.50 397 LEU A N 1
ATOM 3027 C CA . LEU A 1 397 ? -6.971 -1.390 15.481 1.00 91.50 397 LEU A CA 1
ATOM 3028 C C . LEU A 1 397 ? -5.697 -2.082 14.977 1.00 91.50 397 LEU A C 1
ATOM 3030 O O . LEU A 1 397 ? -4.958 -1.556 14.145 1.00 91.50 397 LEU A O 1
ATOM 3034 N N . VAL A 1 398 ? -5.477 -3.291 15.491 1.00 92.00 398 VAL A N 1
ATOM 3035 C CA . VAL A 1 398 ? -4.448 -4.229 15.032 1.00 92.00 398 VAL A CA 1
ATOM 3036 C C . VAL A 1 398 ? -5.146 -5.404 14.355 1.00 92.00 398 VAL A C 1
ATOM 3038 O O . VAL A 1 398 ? -6.038 -6.007 14.956 1.00 92.00 398 VAL A O 1
ATOM 3041 N N . VAL A 1 399 ? -4.735 -5.735 13.133 1.00 89.62 399 VAL A N 1
ATOM 3042 C CA . VAL A 1 399 ? -5.173 -6.935 12.407 1.00 89.62 399 VAL A CA 1
ATOM 3043 C C . VAL A 1 399 ? -3.987 -7.882 12.305 1.00 89.62 399 VAL A C 1
ATOM 3045 O O . VAL A 1 399 ? -2.896 -7.469 11.921 1.00 89.62 399 VAL A O 1
ATOM 3048 N N . ALA A 1 400 ? -4.210 -9.137 12.689 1.00 90.06 400 ALA A N 1
ATOM 3049 C CA . ALA A 1 400 ? -3.225 -10.200 12.570 1.00 90.06 400 ALA A CA 1
ATOM 3050 C C . ALA A 1 400 ? -3.739 -11.265 11.595 1.00 90.06 400 ALA A C 1
ATOM 3052 O O . ALA A 1 400 ? -4.842 -11.784 11.803 1.00 90.06 400 ALA A O 1
ATOM 3053 N N . GLY A 1 401 ? -2.946 -11.597 10.577 1.00 86.12 401 GLY A N 1
ATOM 3054 C CA . GLY A 1 401 ? -3.307 -12.546 9.519 1.00 86.12 401 GLY A CA 1
ATOM 3055 C C . GLY A 1 401 ? -3.506 -11.885 8.154 1.00 86.12 401 GLY A C 1
ATOM 3056 O O . GLY A 1 401 ? -2.800 -10.942 7.807 1.00 86.12 401 GLY A O 1
ATOM 3057 N N . ASP A 1 402 ? -4.447 -12.412 7.369 1.00 81.25 402 ASP A N 1
ATOM 3058 C CA . ASP A 1 402 ? -4.674 -11.957 5.994 1.00 81.25 402 ASP A CA 1
ATOM 3059 C C . ASP A 1 402 ? -5.101 -10.482 5.936 1.00 81.25 402 ASP A C 1
ATOM 3061 O O . ASP A 1 402 ? -5.849 -9.991 6.791 1.00 81.25 402 ASP A O 1
ATOM 3065 N N . ALA A 1 403 ? -4.640 -9.785 4.894 1.00 77.81 403 ALA A N 1
ATOM 3066 C CA . ALA A 1 403 ? -5.021 -8.407 4.629 1.00 77.81 403 ALA A CA 1
ATOM 3067 C C . ALA A 1 403 ? -6.529 -8.277 4.383 1.00 77.81 403 ALA A C 1
ATOM 3069 O O . ALA A 1 403 ? -7.159 -9.143 3.772 1.00 77.81 403 ALA A O 1
ATOM 3070 N N . ILE A 1 404 ? -7.108 -7.169 4.849 1.00 81.50 404 ILE A N 1
ATOM 3071 C CA . ILE A 1 404 ? -8.521 -6.842 4.628 1.00 81.50 404 ILE A CA 1
ATOM 3072 C C . ILE A 1 404 ? -8.585 -5.678 3.644 1.00 81.50 404 ILE A C 1
ATOM 3074 O O . ILE A 1 404 ? -8.609 -4.509 4.034 1.00 81.50 404 ILE A O 1
ATOM 3078 N N . ASP A 1 405 ? -8.593 -6.015 2.357 1.00 75.06 405 ASP A N 1
ATOM 3079 C CA . ASP A 1 405 ? -8.447 -5.039 1.273 1.00 75.06 405 ASP A CA 1
ATOM 3080 C C . ASP A 1 405 ? -9.660 -4.100 1.125 1.00 75.06 405 ASP A C 1
ATOM 3082 O O . ASP A 1 405 ? -9.497 -2.967 0.670 1.00 75.06 405 ASP A O 1
ATOM 3086 N N . ASP A 1 406 ? -10.846 -4.504 1.608 1.00 77.12 406 ASP A N 1
ATOM 3087 C CA . ASP A 1 406 ? -12.091 -3.721 1.517 1.00 77.12 406 ASP A CA 1
ATOM 3088 C C . ASP A 1 406 ? -12.014 -2.355 2.228 1.00 77.12 406 ASP A C 1
ATOM 3090 O O . ASP A 1 406 ? -12.786 -1.430 1.934 1.00 77.12 406 ASP A O 1
ATOM 3094 N N . VAL A 1 407 ? -11.112 -2.212 3.208 1.00 80.19 407 VAL A N 1
ATOM 3095 C CA . VAL A 1 407 ? -10.980 -1.005 4.037 1.00 80.19 407 VAL A CA 1
ATOM 3096 C C . VAL A 1 407 ? -9.512 -0.597 4.166 1.00 80.19 407 VAL A C 1
ATOM 3098 O O . VAL A 1 407 ? -8.929 -0.597 5.248 1.00 80.19 407 VAL A O 1
ATOM 3101 N N . GLN A 1 408 ? -8.925 -0.191 3.042 1.00 82.75 408 GLN A N 1
ATOM 3102 C CA . GLN A 1 408 ? -7.591 0.403 2.996 1.00 82.75 408 GLN A CA 1
ATOM 3103 C C . GLN A 1 408 ? -7.627 1.896 3.343 1.00 82.75 408 GLN A C 1
ATOM 3105 O O . GLN A 1 408 ? -8.239 2.702 2.638 1.00 82.75 408 GLN A O 1
ATOM 3110 N N . LEU A 1 409 ? -6.960 2.285 4.433 1.00 87.25 409 LEU A N 1
ATOM 3111 C CA . LEU A 1 409 ? -6.800 3.686 4.819 1.00 87.25 409 LEU A CA 1
ATOM 3112 C C . LEU A 1 409 ? -5.533 3.897 5.658 1.00 87.25 409 LEU A C 1
ATOM 3114 O O . LEU A 1 409 ? -5.240 3.142 6.587 1.00 87.25 409 LEU A O 1
ATOM 3118 N N . ARG A 1 410 ? -4.816 4.987 5.361 1.00 90.19 410 ARG A N 1
ATOM 3119 C CA . ARG A 1 410 ? -3.685 5.486 6.157 1.00 90.19 410 ARG A CA 1
ATOM 3120 C C . ARG A 1 410 ? -4.081 5.637 7.632 1.00 90.19 410 ARG A C 1
ATOM 3122 O O . ARG A 1 410 ? -5.071 6.292 7.942 1.00 90.19 410 ARG A O 1
ATOM 3129 N N . ASN A 1 411 ? -3.265 5.092 8.532 1.00 90.50 411 ASN A N 1
ATOM 3130 C CA . ASN A 1 411 ? -3.451 5.093 9.985 1.00 90.50 411 ASN A CA 1
ATOM 3131 C C . ASN A 1 411 ? -4.784 4.493 10.465 1.00 90.50 411 ASN A C 1
ATOM 3133 O O . ASN A 1 411 ? -5.258 4.830 11.547 1.00 90.50 411 ASN A O 1
ATOM 3137 N N . LEU A 1 412 ? -5.399 3.591 9.698 1.00 89.81 412 LEU A N 1
ATOM 3138 C CA . LEU A 1 412 ? -6.552 2.845 10.196 1.00 89.81 412 LEU A CA 1
ATOM 3139 C C . LEU A 1 412 ? -6.122 1.601 10.975 1.00 89.81 412 LEU A C 1
ATOM 3141 O O . LEU A 1 412 ? -6.572 1.400 12.103 1.00 89.81 412 LEU A O 1
ATOM 3145 N N . VAL A 1 413 ? -5.252 0.784 10.383 1.00 89.12 413 VAL A N 1
ATOM 3146 C CA . VAL A 1 413 ? -4.889 -0.542 10.891 1.00 89.12 413 VAL A CA 1
ATOM 3147 C C . VAL A 1 413 ? -3.375 -0.704 10.914 1.00 89.12 413 VAL A C 1
ATOM 3149 O O . VAL A 1 413 ? -2.715 -0.395 9.928 1.00 89.12 413 VAL A O 1
ATOM 3152 N N . PHE A 1 414 ? -2.841 -1.245 12.010 1.00 89.81 414 PHE A N 1
ATOM 3153 C CA . PHE A 1 414 ? -1.533 -1.902 12.003 1.00 89.81 414 PHE A CA 1
ATOM 3154 C C . PHE A 1 414 ? -1.749 -3.371 11.623 1.00 89.81 414 PHE A C 1
ATOM 3156 O O . PHE A 1 414 ? -2.458 -4.084 12.340 1.00 89.81 414 PHE A O 1
ATOM 3163 N N . GLN A 1 415 ? -1.188 -3.812 10.498 1.00 86.12 415 GLN A N 1
ATOM 3164 C CA . GLN A 1 415 ? -1.469 -5.129 9.913 1.00 86.12 415 GLN A CA 1
ATOM 3165 C C . GLN A 1 415 ? -0.204 -5.997 9.905 1.00 86.12 415 GLN A C 1
ATOM 3167 O O . GLN A 1 415 ? 0.821 -5.566 9.371 1.00 86.12 415 GLN A O 1
ATOM 3172 N N . ALA A 1 416 ? -0.255 -7.193 10.500 1.00 82.19 416 ALA A N 1
ATOM 3173 C CA . ALA A 1 416 ? 0.918 -8.055 10.683 1.00 82.19 416 ALA A CA 1
ATOM 3174 C C . ALA A 1 416 ? 0.643 -9.559 10.578 1.00 82.19 416 ALA A C 1
ATOM 3176 O O . ALA A 1 416 ? -0.500 -9.994 10.853 1.00 82.19 416 ALA A O 1
#